Protein AF-0000000079759259 (afdb_homodimer)

Nearest PDB structures (foldseek):
  3jxc-assembly1_L  TM=9.533E-01  e=1.110E-03  Lederbergvirus P22
  1adr-assembly1_A  TM=8.756E-01  e=1.619E-03  Lederbergvirus P22
  6rnz-assembly2_B  TM=9.174E-01  e=3.444E-03  Deinococcus deserti
  6jq1-assembly1_A  TM=7.165E-01  e=1.803E-03  Deinococcus geothermalis DSM 11300
  6rnx-assembly1_A  TM=6.554E-01  e=4.050E-03  Deinococcus deserti VCD115

InterPro domains:
  IPR001387 Cro/C1-type, helix-turn-helix domain [PF01381] (7-58)
  IPR001387 Cro/C1-type, helix-turn-helix domain [PS50943] (7-61)
  IPR001387 Cro/C1-type, helix-turn-helix domain [SM00530] (6-61)
  IPR001387 Cro/C1-type, helix-turn-helix domain [cd00093] (4-61)
  IPR010982 Lambda repressor-like, DNA-binding domain superfamily [G3DSA:1.10.260.40] (1-64)
  IPR010982 Lambda repressor-like, DNA-binding domain superfamily [SSF47413] (1-63)
  IPR050807 Transcriptional regulator/dioxygenase, bacterial-type [PTHR46797] (2-66)

Radius of gyration: 22.76 Å; Cα contacts (8 Å, |Δi|>4): 603; chains: 2; bounding box: 48×56×65 Å

Structure (mmCIF, N/CA/C/O backbone):
data_AF-0000000079759259-model_v1
#
loop_
_entity.id
_entity.type
_entity.pdbx_description
1 polymer 'Uncharacterized protein'
#
loop_
_atom_site.group_PDB
_atom_site.id
_atom_site.type_symbol
_atom_site.label_atom_id
_atom_site.label_alt_id
_atom_site.label_comp_id
_atom_site.label_asym_id
_atom_site.label_entity_id
_atom_site.label_seq_id
_atom_site.pdbx_PDB_ins_code
_atom_site.Cartn_x
_atom_site.Cartn_y
_atom_site.Cartn_z
_atom_site.occupancy
_atom_site.B_iso_or_equiv
_atom_site.auth_seq_id
_atom_site.auth_comp_id
_atom_site.auth_asym_id
_atom_site.auth_atom_id
_atom_site.pdbx_PDB_model_num
ATOM 1 N N . MET A 1 1 ? 0.195 -17.078 7.402 1 87.75 1 MET A N 1
ATOM 2 C CA . MET A 1 1 ? 1.53 -17.641 7.582 1 87.75 1 MET A CA 1
ATOM 3 C C . MET A 1 1 ? 2.52 -16.562 8.016 1 87.75 1 MET A C 1
ATOM 5 O O . MET A 1 1 ? 2.426 -15.414 7.578 1 87.75 1 MET A O 1
ATOM 9 N N . THR A 1 2 ? 3.475 -16.969 8.867 1 90.62 2 THR A N 1
ATOM 10 C CA . THR A 1 2 ? 4.613 -16.125 9.188 1 90.62 2 THR A CA 1
ATOM 11 C C . THR A 1 2 ? 5.645 -16.141 8.07 1 90.62 2 THR A C 1
ATOM 13 O O . THR A 1 2 ? 5.543 -16.953 7.141 1 90.62 2 THR A O 1
ATOM 16 N N . VAL A 1 3 ? 6.637 -15.227 8.203 1 93 3 VAL A N 1
ATOM 17 C CA . VAL A 1 3 ? 7.719 -15.211 7.223 1 93 3 VAL A CA 1
ATOM 18 C C . VAL A 1 3 ? 8.43 -16.562 7.211 1 93 3 VAL A C 1
ATOM 20 O O . VAL A 1 3 ? 8.711 -17.109 6.148 1 93 3 VAL A O 1
ATOM 23 N N . GLY A 1 4 ? 8.688 -17.047 8.398 1 96.25 4 GLY A N 1
ATOM 24 C CA . GLY A 1 4 ? 9.344 -18.344 8.516 1 96.25 4 GLY A CA 1
ATOM 25 C C . GLY A 1 4 ? 8.547 -19.469 7.879 1 96.25 4 GLY A C 1
ATOM 26 O O . GLY A 1 4 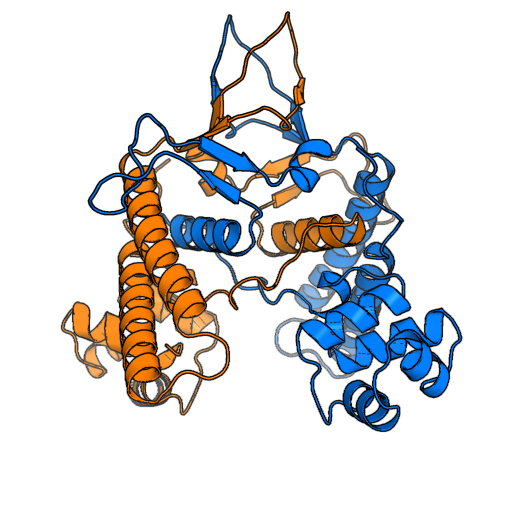? 9.117 -20.328 7.203 1 96.25 4 GLY A O 1
ATOM 27 N N . GLU A 1 5 ? 7.273 -19.5 8.086 1 94.62 5 GLU A N 1
ATOM 28 C CA . GLU A 1 5 ? 6.402 -20.516 7.508 1 94.62 5 GLU A CA 1
ATOM 29 C C . GLU A 1 5 ? 6.387 -20.422 5.984 1 94.62 5 GLU A C 1
ATOM 31 O O . GLU A 1 5 ? 6.348 -21.453 5.301 1 94.62 5 GLU A O 1
ATOM 36 N N . LYS A 1 6 ? 6.391 -19.234 5.469 1 94.94 6 LYS A N 1
ATOM 37 C CA . LYS A 1 6 ? 6.43 -19.047 4.023 1 94.94 6 LYS A CA 1
ATOM 38 C C . LYS A 1 6 ? 7.73 -19.578 3.432 1 94.94 6 LYS A C 1
ATOM 40 O O . LYS A 1 6 ? 7.719 -20.219 2.377 1 94.94 6 LYS A O 1
ATOM 45 N N . ILE A 1 7 ? 8.789 -19.281 4.121 1 96.75 7 ILE A N 1
ATOM 46 C CA . ILE A 1 7 ? 10.086 -19.781 3.682 1 96.75 7 ILE A CA 1
ATOM 47 C C . ILE A 1 7 ? 10.07 -21.312 3.627 1 96.75 7 ILE A C 1
ATOM 49 O O . ILE A 1 7 ? 10.469 -21.906 2.625 1 96.75 7 ILE A O 1
ATOM 53 N N . LYS A 1 8 ? 9.625 -21.859 4.664 1 97.19 8 LYS A N 1
ATOM 54 C CA . LYS A 1 8 ? 9.562 -23.328 4.742 1 97.19 8 LYS A CA 1
ATOM 55 C C . LYS A 1 8 ? 8.695 -23.891 3.623 1 97.19 8 LYS A C 1
ATOM 57 O O . LYS A 1 8 ? 9.086 -24.859 2.955 1 97.19 8 LYS A O 1
ATOM 62 N N . TYR A 1 9 ? 7.562 -23.312 3.418 1 94.88 9 TYR A N 1
ATOM 63 C CA . TYR A 1 9 ? 6.637 -23.766 2.387 1 94.88 9 TYR A CA 1
ATOM 64 C C . TYR A 1 9 ? 7.289 -23.719 1.01 1 94.88 9 TYR A C 1
ATOM 66 O O . TYR A 1 9 ? 7.25 -24.703 0.267 1 94.88 9 TYR A O 1
ATOM 74 N N . CYS A 1 10 ? 7.887 -22.609 0.655 1 95 10 CYS A N 1
ATOM 75 C CA . CYS A 1 10 ? 8.508 -22.438 -0.655 1 95 10 CYS A CA 1
ATOM 76 C C . CYS A 1 10 ? 9.672 -23.406 -0.837 1 95 10 CYS A C 1
ATOM 78 O O . CYS A 1 10 ? 9.844 -23.984 -1.911 1 95 10 CYS A O 1
ATOM 80 N N . ARG A 1 11 ? 10.492 -23.453 0.231 1 96.56 11 ARG A N 1
ATOM 81 C CA . ARG A 1 11 ? 11.625 -24.375 0.17 1 96.56 11 ARG A CA 1
ATOM 82 C C . ARG A 1 11 ? 11.156 -25.797 -0.13 1 96.56 11 ARG A C 1
ATOM 84 O O . ARG A 1 11 ? 11.719 -26.469 -0.995 1 96.56 11 ARG A O 1
ATOM 91 N N . LYS A 1 12 ? 10.164 -26.266 0.551 1 96.62 12 LYS A N 1
ATOM 92 C CA . LYS A 1 12 ? 9.625 -27.609 0.373 1 96.62 12 LYS A CA 1
ATOM 93 C C . LYS A 1 12 ? 9.016 -27.781 -1.017 1 96.62 12 LYS A C 1
ATOM 95 O O . LYS A 1 12 ? 9.102 -28.859 -1.607 1 96.62 12 LYS A O 1
ATOM 100 N N . GLN A 1 13 ? 8.438 -26.797 -1.581 1 92.94 13 GLN A N 1
ATOM 101 C CA . GLN A 1 13 ? 7.809 -26.828 -2.898 1 92.94 13 GLN A CA 1
ATOM 102 C C . GLN A 1 13 ? 8.836 -27.109 -3.99 1 92.94 13 GLN A C 1
ATOM 104 O O . GLN A 1 13 ? 8.531 -27.766 -4.988 1 92.94 13 GLN A O 1
ATOM 109 N N . ILE A 1 14 ? 10.039 -26.594 -3.746 1 94 14 ILE A N 1
ATOM 110 C CA . ILE A 1 14 ? 11.039 -26.812 -4.785 1 94 14 ILE A CA 1
ATOM 111 C C . ILE A 1 14 ? 11.914 -28.016 -4.418 1 94 14 ILE A C 1
ATOM 113 O O . ILE A 1 14 ? 12.898 -28.297 -5.098 1 94 14 ILE A O 1
ATOM 117 N N . GLY A 1 15 ? 11.672 -28.594 -3.271 1 96.19 15 GLY A N 1
ATOM 118 C CA . GLY A 1 15 ? 12.203 -29.906 -2.938 1 96.19 15 GLY A CA 1
ATOM 119 C C . GLY A 1 15 ? 13.625 -29.859 -2.408 1 96.19 15 GLY A C 1
ATOM 120 O O . GLY A 1 15 ? 14.406 -30.781 -2.609 1 96.19 15 GLY A O 1
ATOM 121 N N . ILE A 1 16 ? 13.977 -28.828 -1.802 1 97 16 ILE A N 1
ATOM 122 C CA . ILE A 1 16 ? 15.344 -28.766 -1.308 1 97 16 ILE A CA 1
ATOM 123 C C . ILE A 1 16 ? 15.344 -28.828 0.219 1 97 16 ILE A C 1
ATOM 125 O O . ILE A 1 16 ? 14.312 -28.609 0.855 1 97 16 ILE A O 1
ATOM 129 N N . THR A 1 17 ? 16.516 -29.141 0.778 1 97.94 17 THR A N 1
ATOM 130 C CA . THR A 1 17 ? 16.703 -29.203 2.223 1 97.94 17 THR A CA 1
ATOM 131 C C . THR A 1 17 ? 17.078 -27.828 2.777 1 97.94 17 THR A C 1
ATOM 133 O O . THR A 1 17 ? 17.375 -26.906 2.016 1 97.94 17 THR A O 1
ATOM 136 N N . GLN A 1 18 ? 17.062 -27.719 4.074 1 97.94 18 GLN A N 1
ATOM 137 C CA . GLN A 1 18 ? 17.516 -26.5 4.707 1 97.94 18 GLN A CA 1
ATOM 138 C C . GLN A 1 18 ? 19 -26.25 4.418 1 97.94 18 GLN A C 1
ATOM 140 O O . GLN A 1 18 ? 19.422 -25.109 4.203 1 97.94 18 GLN A O 1
ATOM 145 N N . ASP A 1 19 ? 19.734 -27.312 4.379 1 98.06 19 ASP A N 1
ATOM 146 C CA . ASP A 1 19 ? 21.156 -27.219 4.098 1 98.06 19 ASP A CA 1
ATOM 147 C C . ASP A 1 19 ? 21.406 -26.703 2.682 1 98.06 19 ASP A C 1
ATOM 149 O O . ASP A 1 19 ? 22.297 -25.891 2.463 1 98.06 19 ASP A O 1
ATOM 153 N N . LYS A 1 20 ? 20.641 -27.188 1.818 1 98.31 20 LYS A N 1
ATOM 154 C CA . LYS A 1 20 ? 20.781 -26.734 0.44 1 98.31 20 LYS A CA 1
ATOM 155 C C . LYS A 1 20 ? 20.406 -25.266 0.311 1 98.31 20 LYS A C 1
ATOM 157 O O . LYS A 1 20 ? 21.062 -24.516 -0.427 1 98.31 20 LYS A O 1
ATOM 162 N N . LEU A 1 21 ? 19.375 -24.859 0.98 1 98.19 21 LEU A N 1
ATOM 163 C CA . LEU A 1 21 ? 19 -23.453 0.977 1 98.19 21 LEU A CA 1
ATOM 164 C C . LEU A 1 21 ? 20.125 -22.594 1.546 1 98.19 21 LEU A C 1
ATOM 166 O O . LEU A 1 21 ? 20.406 -21.516 1.022 1 98.19 21 LEU A O 1
ATOM 170 N N . ALA A 1 22 ? 20.672 -23.016 2.615 1 98.25 22 ALA A N 1
ATOM 171 C CA . ALA A 1 22 ? 21.812 -22.328 3.223 1 98.25 22 ALA A CA 1
ATOM 172 C C . ALA A 1 22 ? 22.938 -22.141 2.219 1 98.25 22 ALA A C 1
ATOM 174 O O . ALA A 1 22 ? 23.516 -21.062 2.104 1 98.25 22 ALA A O 1
ATOM 175 N N . GLU A 1 23 ? 23.219 -23.156 1.502 1 98.19 23 GLU A N 1
ATOM 176 C CA . GLU A 1 23 ? 24.266 -23.109 0.486 1 98.19 23 GLU A CA 1
ATOM 177 C C . GLU A 1 23 ? 23.953 -22.094 -0.598 1 98.19 23 GLU A C 1
ATOM 179 O O . GLU A 1 23 ? 24.812 -21.281 -0.962 1 98.19 23 GLU A O 1
ATOM 184 N N . LEU A 1 24 ? 22.75 -22.078 -1.055 1 97.44 24 LEU A N 1
ATOM 185 C CA . LEU A 1 24 ? 22.328 -21.203 -2.15 1 97.44 24 LEU A CA 1
ATOM 186 C C . LEU A 1 24 ? 22.344 -19.75 -1.719 1 97.44 24 LEU A C 1
ATOM 188 O O . LEU A 1 24 ? 22.562 -18.859 -2.541 1 97.44 24 LEU A O 1
ATOM 192 N N . THR A 1 25 ? 22.109 -19.5 -0.473 1 97.81 25 THR A N 1
ATOM 193 C CA . THR A 1 25 ? 21.938 -18.125 0.004 1 97.81 25 THR A CA 1
ATOM 194 C C . THR A 1 25 ? 23.219 -17.609 0.661 1 97.81 25 THR A C 1
ATOM 196 O O . THR A 1 25 ? 23.375 -16.406 0.872 1 97.81 25 THR A O 1
ATOM 199 N N . GLY A 1 26 ? 24.062 -18.469 1.075 1 98 26 GLY A N 1
ATOM 200 C CA . GLY A 1 26 ? 25.234 -18.094 1.846 1 98 26 GLY A CA 1
ATOM 201 C C . GLY A 1 26 ? 24.938 -17.828 3.309 1 98 26 GLY A C 1
ATOM 202 O O . GLY A 1 26 ? 25.766 -17.297 4.031 1 98 26 GLY A O 1
ATOM 203 N N . ILE A 1 27 ? 23.781 -18.188 3.744 1 97.75 27 ILE A N 1
ATOM 204 C CA . ILE A 1 27 ? 23.375 -18 5.129 1 97.75 27 ILE A CA 1
ATOM 205 C C . ILE A 1 27 ? 23.656 -19.266 5.926 1 97.75 27 ILE A C 1
ATOM 207 O O . ILE A 1 27 ? 23.5 -20.375 5.414 1 97.75 27 ILE A O 1
ATOM 211 N N . HIS A 1 28 ? 24.031 -19.094 7.137 1 97.56 28 HIS A N 1
ATOM 212 C CA . HIS A 1 28 ? 24.328 -20.25 7.977 1 97.56 28 HIS A CA 1
ATOM 213 C C . HIS A 1 28 ? 23.094 -21.125 8.172 1 97.56 28 HIS A C 1
ATOM 215 O O . HIS A 1 28 ? 22 -20.625 8.398 1 97.56 28 HIS A O 1
ATOM 221 N N . PRO A 1 29 ? 23.344 -22.484 8.117 1 97.12 29 PRO A N 1
ATOM 222 C CA . PRO A 1 29 ? 22.203 -23.422 8.227 1 97.12 29 PRO A CA 1
ATOM 223 C C . PRO A 1 29 ? 21.422 -23.234 9.531 1 97.12 29 PRO A C 1
ATOM 225 O O . PRO A 1 29 ? 20.203 -23.375 9.539 1 97.12 29 PRO A O 1
ATOM 228 N N . VAL A 1 30 ? 22.047 -22.891 10.539 1 97.94 30 VAL A N 1
ATOM 229 C CA . VAL A 1 30 ? 21.391 -22.703 11.828 1 97.94 30 VAL A CA 1
ATOM 230 C C . VAL A 1 30 ? 20.422 -21.516 11.742 1 97.94 30 VAL A C 1
ATOM 232 O O . VAL A 1 30 ? 19.328 -21.578 12.305 1 97.94 30 VAL A O 1
ATOM 235 N N . SER A 1 31 ? 20.828 -20.469 11.062 1 98 31 SER A N 1
ATOM 236 C CA . SER A 1 31 ? 19.953 -19.312 10.891 1 98 31 SER A CA 1
ATOM 237 C C . SER A 1 31 ? 18.703 -19.672 10.102 1 98 31 SER A C 1
ATOM 239 O O . SER A 1 31 ? 17.594 -19.234 10.445 1 98 31 SER A O 1
ATOM 241 N N . ILE A 1 32 ? 18.906 -20.453 9.109 1 98.12 32 ILE A N 1
ATOM 242 C CA . ILE A 1 32 ? 17.766 -20.891 8.305 1 98.12 32 ILE A CA 1
ATOM 243 C C . ILE A 1 32 ? 16.766 -21.625 9.18 1 98.12 32 ILE A C 1
ATOM 245 O O . ILE A 1 32 ? 15.562 -21.375 9.117 1 98.12 32 ILE A O 1
ATOM 249 N N . ARG A 1 33 ? 17.281 -22.547 9.969 1 97.88 33 ARG A N 1
ATOM 250 C CA . ARG A 1 33 ? 16.422 -23.312 10.883 1 97.88 33 ARG A CA 1
ATOM 251 C C . ARG A 1 33 ? 15.672 -22.375 11.828 1 97.88 33 ARG A C 1
ATOM 253 O O . ARG A 1 33 ? 14.477 -22.547 12.047 1 97.88 33 ARG A O 1
ATOM 260 N N . LYS A 1 34 ? 16.375 -21.375 12.328 1 98.25 34 LYS A N 1
ATOM 261 C CA . LYS A 1 34 ? 15.766 -20.438 13.258 1 98.25 34 LYS A CA 1
ATOM 262 C C . LYS A 1 34 ? 14.695 -19.594 12.57 1 98.25 34 LYS A C 1
ATOM 264 O O . LYS A 1 34 ? 13.68 -19.25 13.188 1 98.25 34 LYS A O 1
ATOM 269 N N . TYR A 1 35 ? 14.914 -19.234 11.336 1 97.5 35 TYR A N 1
ATOM 270 C CA . TYR A 1 35 ? 13.914 -18.484 10.578 1 97.5 35 TYR A CA 1
ATOM 271 C C . TYR A 1 35 ? 12.641 -19.312 10.414 1 97.5 35 TYR A C 1
ATOM 273 O O . TYR A 1 35 ? 11.547 -18.828 10.719 1 97.5 35 TYR A O 1
ATOM 281 N N . GLU A 1 36 ? 12.836 -20.594 10 1 97.75 36 GLU A N 1
ATOM 282 C CA . GLU A 1 36 ? 11.688 -21.438 9.648 1 97.75 36 GLU A CA 1
ATOM 283 C C . GLU A 1 36 ? 10.898 -21.844 10.891 1 97.75 36 GLU A C 1
ATOM 285 O O . GLU A 1 36 ? 9.742 -22.25 10.789 1 97.75 36 GLU A O 1
ATOM 290 N N . THR A 1 37 ? 11.562 -21.734 12.07 1 96.56 37 THR A N 1
ATOM 291 C CA . THR A 1 37 ? 10.891 -22.078 13.32 1 96.56 37 THR A CA 1
ATOM 292 C C . THR A 1 37 ? 10.469 -20.812 14.07 1 96.56 37 THR A C 1
ATOM 294 O O . THR A 1 37 ? 10.078 -20.875 15.234 1 96.56 37 THR A O 1
ATOM 297 N N . ASN A 1 38 ? 10.648 -19.688 13.469 1 95.31 38 ASN A N 1
ATOM 298 C CA . ASN A 1 38 ? 10.219 -18.375 13.961 1 95.31 38 ASN A CA 1
ATOM 299 C C . ASN A 1 38 ? 10.977 -17.984 15.227 1 95.31 38 ASN A C 1
ATOM 301 O O . ASN A 1 38 ? 10.477 -17.203 16.031 1 95.31 38 ASN A O 1
ATOM 305 N N . LYS A 1 39 ? 12.055 -18.516 15.453 1 96.31 39 LYS A N 1
ATOM 306 C CA . LYS A 1 39 ? 12.898 -18.125 16.578 1 96.31 39 LYS A CA 1
ATOM 307 C C . LYS A 1 39 ? 13.664 -16.844 16.281 1 96.31 39 LYS A C 1
ATOM 309 O O . LYS A 1 39 ? 14.102 -16.141 17.188 1 96.31 39 LYS A O 1
ATOM 314 N N . MET A 1 40 ? 13.875 -16.609 14.984 1 95.75 40 MET A N 1
ATOM 315 C CA . MET A 1 40 ? 14.508 -15.406 14.469 1 95.75 40 MET A CA 1
ATOM 316 C C . MET A 1 40 ? 13.805 -14.922 13.203 1 95.75 40 MET A C 1
ATOM 318 O O . MET A 1 40 ? 13.242 -15.727 12.461 1 95.75 40 MET A O 1
ATOM 322 N N . GLN A 1 41 ? 13.883 -13.672 13.008 1 94.25 41 GLN A N 1
ATOM 323 C CA . GLN A 1 41 ? 13.367 -13.102 11.766 1 94.25 41 GLN A CA 1
ATOM 324 C C . GLN A 1 41 ? 14.5 -12.641 10.852 1 94.25 41 GLN A C 1
ATOM 326 O O . GLN A 1 41 ? 15.445 -11.992 11.312 1 94.25 41 GLN A O 1
ATOM 331 N N . PRO A 1 42 ? 14.367 -12.977 9.617 1 94.69 42 PRO A N 1
ATOM 332 C CA . PRO A 1 42 ? 15.422 -12.484 8.719 1 94.69 42 PRO A CA 1
ATOM 333 C C . PRO A 1 42 ? 15.336 -10.977 8.484 1 94.69 42 PRO A C 1
ATOM 335 O O . PRO A 1 42 ? 14.242 -10.422 8.414 1 94.69 42 PRO A O 1
ATOM 338 N N . GLN A 1 43 ? 16.516 -10.367 8.375 1 92.12 43 GLN A N 1
ATOM 339 C CA . GLN A 1 43 ? 16.578 -8.969 7.965 1 92.12 43 GLN A CA 1
ATOM 340 C C . GLN A 1 43 ? 16.406 -8.828 6.453 1 92.12 43 GLN A C 1
ATOM 342 O O . GLN A 1 43 ? 16.531 -9.812 5.715 1 92.12 43 GLN A O 1
ATOM 347 N N . PRO A 1 44 ? 16.219 -7.629 6 1 89 44 PRO A N 1
ATOM 348 C CA . PRO A 1 44 ? 15.883 -7.434 4.586 1 89 44 PRO A CA 1
ATOM 349 C C . PRO A 1 44 ? 16.953 -7.996 3.648 1 89 44 PRO A C 1
ATOM 351 O O . PRO A 1 44 ? 16.609 -8.68 2.676 1 89 44 PRO A O 1
ATOM 354 N N . PRO A 1 45 ? 18.203 -7.832 3.922 1 91.81 45 PRO A N 1
ATOM 355 C CA . PRO A 1 45 ? 19.188 -8.414 3.006 1 91.81 45 PRO A CA 1
ATOM 356 C C . PRO A 1 45 ? 19.125 -9.938 2.967 1 91.81 45 PRO A C 1
ATOM 358 O O . PRO A 1 45 ? 19.281 -10.539 1.899 1 91.81 45 PRO A O 1
ATOM 361 N N . GLN A 1 46 ? 18.922 -10.57 4.09 1 96.12 46 GLN A N 1
ATOM 362 C CA . GLN A 1 46 ? 18.797 -12.023 4.141 1 96.12 46 GLN A CA 1
ATOM 363 C C . GLN A 1 46 ? 17.531 -12.5 3.428 1 96.12 46 GLN A C 1
ATOM 365 O O . GLN A 1 46 ? 17.562 -13.508 2.721 1 96.12 46 GLN A O 1
ATOM 370 N N . LEU A 1 47 ? 16.547 -11.781 3.607 1 94.81 47 LEU A N 1
ATOM 371 C CA . LEU A 1 47 ? 15.273 -12.148 2.984 1 94.81 47 LEU A CA 1
ATOM 372 C C . LEU A 1 47 ? 15.375 -12.07 1.465 1 94.81 47 LEU A C 1
ATOM 374 O O . LEU A 1 47 ? 14.789 -12.891 0.757 1 94.81 47 LEU A O 1
ATOM 378 N N . GLU A 1 48 ? 16.078 -11.086 1.023 1 92.75 48 GLU A N 1
ATOM 379 C CA . GLU A 1 48 ? 16.312 -10.945 -0.411 1 92.75 48 GLU A CA 1
ATOM 380 C C . GLU A 1 48 ? 17.016 -12.164 -0.983 1 92.75 48 GLU A C 1
ATOM 382 O O . GLU A 1 48 ? 16.625 -12.68 -2.033 1 92.75 48 GLU A O 1
ATOM 387 N N . LYS A 1 49 ? 18 -12.578 -0.317 1 96.06 49 LYS A N 1
ATOM 388 C CA . LYS A 1 49 ? 18.75 -13.758 -0.746 1 96.06 49 LYS A CA 1
ATOM 389 C C . LYS A 1 49 ? 17.859 -15 -0.755 1 96.06 49 LYS A C 1
ATOM 391 O O . LYS A 1 49 ? 17.906 -15.805 -1.685 1 96.06 49 LYS A O 1
ATOM 396 N N . ILE A 1 50 ? 17.078 -15.078 0.214 1 96.94 50 ILE A N 1
ATOM 397 C CA . ILE A 1 50 ? 16.188 -16.234 0.346 1 96.94 50 ILE A CA 1
ATOM 398 C C . ILE A 1 50 ? 15.148 -16.219 -0.768 1 96.94 50 ILE A C 1
ATOM 400 O O . ILE A 1 50 ? 14.891 -17.234 -1.407 1 96.94 50 ILE A O 1
ATOM 404 N N . ALA A 1 51 ? 14.586 -15.102 -0.998 1 94.94 51 ALA A N 1
ATOM 405 C CA . ALA A 1 51 ? 13.586 -14.969 -2.055 1 94.94 51 ALA A CA 1
ATOM 406 C C . ALA A 1 51 ? 14.172 -15.375 -3.408 1 94.94 51 ALA A C 1
ATOM 408 O O . ALA A 1 51 ? 13.531 -16.109 -4.168 1 94.94 51 ALA A O 1
ATOM 409 N N . ALA A 1 52 ? 15.344 -14.938 -3.678 1 93.38 52 ALA A N 1
ATOM 410 C CA . ALA A 1 52 ? 16.016 -15.25 -4.934 1 93.38 52 ALA A CA 1
ATOM 411 C C . ALA A 1 52 ? 16.266 -16.75 -5.062 1 93.38 52 ALA A C 1
ATOM 413 O O . ALA A 1 52 ? 15.984 -17.344 -6.105 1 93.38 52 ALA A O 1
ATOM 414 N N . ALA A 1 53 ? 16.734 -17.297 -4.031 1 95.81 53 ALA A N 1
ATOM 415 C CA . ALA A 1 53 ? 17.047 -18.734 -4.039 1 95.81 53 ALA A CA 1
ATOM 416 C C . ALA A 1 53 ? 15.789 -19.562 -4.238 1 95.81 53 ALA A C 1
ATOM 418 O O . ALA A 1 53 ? 15.844 -20.625 -4.863 1 95.81 53 ALA A O 1
ATOM 419 N N . LEU A 1 54 ? 14.695 -19.094 -3.742 1 95.62 54 LEU A N 1
ATOM 420 C CA . LEU A 1 54 ? 13.453 -19.859 -3.773 1 95.62 54 LEU A CA 1
ATOM 421 C C . LEU A 1 54 ? 12.641 -19.531 -5.02 1 95.62 54 LEU A C 1
ATOM 423 O O . LEU A 1 54 ? 11.617 -20.156 -5.285 1 95.62 54 LEU A O 1
ATOM 427 N N . GLY A 1 55 ? 13.023 -18.531 -5.754 1 92.44 55 GLY A N 1
ATOM 428 C CA . GLY A 1 55 ? 12.344 -18.156 -6.984 1 92.44 55 GLY A CA 1
ATOM 429 C C . GLY A 1 55 ? 11.023 -17.453 -6.742 1 92.44 55 GLY A C 1
ATOM 430 O O . GLY A 1 55 ? 10.07 -17.625 -7.504 1 92.44 55 GLY A O 1
ATOM 431 N N . VAL A 1 56 ? 10.922 -16.75 -5.672 1 92.88 56 VAL A N 1
ATOM 432 C CA . VAL A 1 56 ? 9.727 -15.969 -5.359 1 92.88 56 VAL A CA 1
ATOM 433 C C . VAL A 1 56 ? 10.102 -14.5 -5.191 1 92.88 56 VAL A C 1
ATOM 435 O O . VAL A 1 56 ? 11.281 -14.164 -5.055 1 92.88 56 VAL A O 1
ATOM 438 N N . SER A 1 57 ? 9.094 -13.68 -5.254 1 91.06 57 SER A N 1
ATOM 439 C CA . SER A 1 57 ? 9.352 -12.25 -5.078 1 91.06 57 SER A CA 1
ATOM 440 C C . SER A 1 57 ? 9.641 -11.914 -3.619 1 91.06 57 SER A C 1
ATOM 442 O O . SER A 1 57 ? 9.242 -12.656 -2.717 1 91.06 57 SER A O 1
ATOM 444 N N . TYR A 1 58 ? 10.297 -10.844 -3.398 1 90.56 58 TYR A N 1
ATOM 445 C CA . TYR A 1 58 ? 10.555 -10.336 -2.053 1 90.56 58 TYR A CA 1
ATOM 446 C C . TYR A 1 58 ? 9.25 -10.117 -1.299 1 90.56 58 TYR A C 1
ATOM 448 O O . TYR A 1 58 ? 9.117 -10.508 -0.136 1 90.56 58 TYR A O 1
ATOM 456 N N . ASN A 1 59 ? 8.297 -9.578 -1.969 1 88.31 59 ASN A N 1
ATOM 457 C CA . ASN A 1 59 ? 7.02 -9.227 -1.357 1 88.31 59 ASN A CA 1
ATOM 458 C C . ASN A 1 59 ? 6.25 -10.469 -0.917 1 88.31 59 ASN A C 1
ATOM 460 O O . ASN A 1 59 ? 5.527 -10.438 0.08 1 88.31 59 ASN A O 1
ATOM 464 N N . ALA A 1 60 ? 6.484 -11.516 -1.649 1 89.75 60 ALA A N 1
ATOM 465 C CA . ALA A 1 60 ? 5.797 -12.766 -1.328 1 89.75 60 ALA A CA 1
ATOM 466 C C . ALA A 1 60 ? 6.148 -13.234 0.081 1 89.75 60 ALA A C 1
ATOM 468 O O . ALA A 1 60 ? 5.281 -13.719 0.813 1 89.75 60 ALA A O 1
ATOM 469 N N . LEU A 1 61 ? 7.391 -13.055 0.426 1 91.44 61 LEU A N 1
ATOM 470 C CA . LEU A 1 61 ? 7.855 -13.516 1.729 1 91.44 61 LEU A CA 1
ATOM 471 C C . LEU A 1 61 ? 7.637 -12.453 2.795 1 91.44 61 LEU A C 1
ATOM 473 O O . LEU A 1 61 ? 7.215 -12.758 3.912 1 91.44 61 LEU A O 1
ATOM 477 N N . ASN A 1 62 ? 7.953 -11.242 2.418 1 86.25 62 ASN A N 1
ATOM 478 C CA . ASN A 1 62 ? 7.898 -10.141 3.371 1 86.25 62 ASN A CA 1
ATOM 479 C C . ASN A 1 62 ? 6.465 -9.836 3.799 1 86.25 62 ASN A C 1
ATOM 481 O O . ASN A 1 62 ? 6.227 -9.422 4.934 1 86.25 62 ASN A O 1
ATOM 485 N N . GLY A 1 63 ? 5.594 -10.102 2.984 1 75.06 63 GLY A N 1
ATOM 486 C CA . GLY A 1 63 ? 4.207 -9.781 3.283 1 75.06 63 GLY A CA 1
ATOM 487 C C . GLY A 1 63 ? 3.918 -8.289 3.283 1 75.06 63 GLY A C 1
ATOM 488 O O . GLY A 1 63 ? 4.824 -7.48 3.09 1 75.06 63 GLY A O 1
ATOM 489 N N . SER A 1 64 ? 2.652 -7.816 3.023 1 62.56 64 SER A N 1
ATOM 490 C CA . SER A 1 64 ? 2.295 -6.406 3.135 1 62.56 64 SER A CA 1
ATOM 491 C C . SER A 1 64 ? 1.084 -6.211 4.043 1 62.56 64 SER A C 1
ATOM 493 O O . SER A 1 64 ? 0.114 -6.969 3.959 1 62.56 64 SER A O 1
ATOM 495 N N . ASP A 1 65 ? 1.377 -5.801 5.305 1 56.28 65 ASP A N 1
ATOM 496 C CA . ASP A 1 65 ? 0.314 -5.504 6.262 1 56.28 65 ASP A CA 1
ATOM 497 C C . ASP A 1 65 ? -0.502 -4.293 5.812 1 56.28 65 ASP A C 1
ATOM 499 O O . ASP A 1 65 ? -1.104 -3.605 6.641 1 56.28 65 ASP A O 1
ATOM 503 N N . THR A 1 66 ? -0.516 -3.852 4.551 1 57.44 66 THR A N 1
ATOM 504 C CA . THR A 1 66 ? -1.225 -2.617 4.234 1 57.44 66 THR A CA 1
ATOM 505 C C . THR A 1 66 ? -2.734 -2.816 4.352 1 57.44 66 THR A C 1
ATOM 507 O O . THR A 1 66 ? -3.512 -2.004 3.848 1 57.44 66 THR A O 1
ATOM 510 N N . ALA A 1 67 ? -3.141 -3.912 5.004 1 58.47 67 ALA A N 1
ATOM 511 C CA . ALA A 1 67 ? -4.535 -4.355 5 1 58.47 67 ALA A CA 1
ATOM 512 C C . ALA A 1 67 ? -5.418 -3.395 5.793 1 58.47 67 ALA A C 1
ATOM 514 O O . ALA A 1 67 ? -6.633 -3.352 5.594 1 58.47 67 ALA A O 1
ATOM 515 N N . GLY A 1 68 ? -4.852 -2.443 6.367 1 72.69 68 GLY A N 1
ATOM 516 C CA . GLY A 1 68 ? -5.754 -1.651 7.191 1 72.69 68 GLY A CA 1
ATOM 517 C C . GLY A 1 68 ? -5.879 -0.214 6.723 1 72.69 68 GLY A C 1
ATOM 518 O O . GLY A 1 68 ? -6.207 0.675 7.512 1 72.69 68 GLY A O 1
ATOM 519 N N . LEU A 1 69 ? -5.758 0.11 5.449 1 82.44 69 LEU A N 1
ATOM 520 C CA . LEU A 1 69 ? -5.848 1.468 4.922 1 82.44 69 LEU A CA 1
ATOM 521 C C . LEU A 1 69 ? -7.289 1.82 4.574 1 82.44 69 LEU A C 1
ATOM 523 O O . LEU A 1 69 ? -8.062 0.953 4.156 1 82.44 69 LEU A O 1
ATOM 527 N N . ARG A 1 70 ? -7.617 3.094 4.797 1 84 70 ARG A N 1
ATOM 528 C CA . ARG A 1 70 ? -8.938 3.623 4.461 1 84 70 ARG A CA 1
ATOM 529 C C . ARG A 1 70 ? -8.82 4.824 3.529 1 84 70 ARG A C 1
ATOM 531 O O . ARG A 1 70 ? -7.797 5.508 3.51 1 84 70 ARG A O 1
ATOM 538 N N . LEU A 1 71 ? -9.836 5.012 2.744 1 88.56 71 LEU A N 1
ATOM 539 C CA . LEU A 1 71 ? -9.867 6.137 1.813 1 88.56 71 LEU A CA 1
ATOM 540 C C . LEU A 1 71 ? -11.234 6.809 1.819 1 88.56 71 LEU A C 1
ATOM 542 O O . LEU A 1 71 ? -12.039 6.598 0.908 1 88.56 71 LEU A O 1
ATOM 546 N N . GLU A 1 72 ? -11.453 7.688 2.768 1 86.12 72 GLU A N 1
ATOM 547 C CA . GLU A 1 72 ? -12.75 8.336 2.918 1 86.12 72 GLU A CA 1
ATOM 548 C C . GLU A 1 72 ? -12.594 9.844 3.094 1 86.12 72 GLU A C 1
ATOM 550 O O . GLU A 1 72 ? -13.547 10.594 2.889 1 86.12 72 GLU A O 1
ATOM 555 N N . THR A 1 73 ? -11.477 10.305 3.469 1 87.06 73 THR A N 1
ATOM 556 C CA . THR A 1 73 ? -11.203 11.711 3.736 1 87.06 73 THR A CA 1
ATOM 557 C C . THR A 1 73 ? -9.961 12.172 2.984 1 87.06 73 THR A C 1
ATOM 559 O O . THR A 1 73 ? -9.227 11.352 2.422 1 87.06 73 THR A O 1
ATOM 562 N N . VAL A 1 74 ? -9.719 13.477 3.01 1 88.44 74 VAL A N 1
ATOM 563 C CA . VAL A 1 74 ? -8.5 14.023 2.418 1 88.44 74 VAL A CA 1
ATOM 564 C C . VAL A 1 74 ? -7.285 13.531 3.205 1 88.44 74 VAL A C 1
ATOM 566 O O . VAL A 1 74 ? -6.23 13.273 2.627 1 88.44 74 VAL A O 1
ATOM 569 N N . GLY A 1 75 ? -7.527 13.422 4.48 1 90.69 75 GLY A N 1
ATOM 570 C CA . GLY A 1 75 ? -6.457 12.867 5.293 1 90.69 75 GLY A CA 1
ATOM 571 C C . GLY A 1 75 ? -6.086 11.445 4.906 1 90.69 75 GLY A C 1
ATOM 572 O O . GLY A 1 75 ? -4.906 11.094 4.871 1 90.69 75 GLY A O 1
ATOM 573 N N . ASP A 1 76 ? -7.098 10.672 4.633 1 90.12 76 ASP A N 1
ATOM 574 C CA . ASP A 1 76 ? -6.852 9.312 4.16 1 90.12 76 ASP A CA 1
ATOM 575 C C . ASP A 1 76 ? -6.098 9.32 2.832 1 90.12 76 ASP A C 1
ATOM 577 O O . ASP A 1 76 ? -5.172 8.531 2.635 1 90.12 76 ASP A O 1
ATOM 581 N N . LEU A 1 77 ? -6.523 10.195 1.986 1 91.69 77 LEU A N 1
ATOM 582 C CA . LEU A 1 77 ? -5.863 10.336 0.693 1 91.69 77 LEU A CA 1
ATOM 583 C C . LEU A 1 77 ? -4.379 10.641 0.871 1 91.69 77 LEU A C 1
ATOM 585 O O . LEU A 1 77 ? -3.527 10 0.253 1 91.69 77 LEU A O 1
ATOM 589 N N . MET A 1 78 ? -4.074 11.586 1.688 1 91.81 78 MET A N 1
ATOM 590 C CA . MET A 1 78 ? -2.686 11.953 1.947 1 91.81 78 MET A CA 1
ATOM 591 C C . MET A 1 78 ? -1.893 10.758 2.465 1 91.81 78 MET A C 1
ATOM 593 O O . MET A 1 78 ? -0.782 10.492 1.998 1 91.81 78 MET A O 1
ATOM 597 N N . GLY A 1 79 ? -2.504 10.062 3.391 1 90.56 79 GLY A N 1
ATOM 598 C CA . GLY A 1 79 ? -1.858 8.867 3.902 1 90.56 79 GLY A CA 1
ATOM 599 C C . GLY A 1 79 ? -1.546 7.848 2.822 1 90.56 79 GLY A C 1
ATOM 600 O O . GLY A 1 79 ? -0.452 7.281 2.793 1 90.56 79 GLY A O 1
ATOM 601 N N . ILE A 1 80 ? -2.438 7.684 2.01 1 90.5 80 ILE A N 1
ATOM 602 C CA . ILE A 1 80 ? -2.277 6.715 0.93 1 90.5 80 ILE A CA 1
ATOM 603 C C . ILE A 1 80 ? -1.181 7.184 -0.025 1 90.5 80 ILE A C 1
ATOM 605 O O . ILE A 1 80 ? -0.309 6.402 -0.412 1 90.5 80 ILE A O 1
ATOM 609 N N . LEU A 1 81 ? -1.201 8.438 -0.425 1 91.94 81 LEU A N 1
ATOM 610 C CA . LEU A 1 81 ? -0.173 8.977 -1.311 1 91.94 81 LEU A CA 1
ATOM 611 C C . LEU A 1 81 ? 1.212 8.82 -0.692 1 91.94 81 LEU A C 1
ATOM 613 O O . LEU A 1 81 ? 2.168 8.461 -1.384 1 91.94 81 LEU A O 1
ATOM 617 N N . MET A 1 82 ? 1.321 9.07 0.559 1 90.56 82 MET A N 1
ATOM 618 C CA . MET A 1 82 ? 2.59 8.922 1.266 1 90.56 82 MET A CA 1
ATOM 619 C C . MET A 1 82 ? 3.078 7.48 1.207 1 90.56 82 MET A C 1
ATOM 621 O O . MET A 1 82 ? 4.258 7.227 0.948 1 90.56 82 MET A O 1
ATOM 625 N N . VAL A 1 83 ? 2.137 6.594 1.395 1 88.19 83 VAL A N 1
ATOM 626 C CA . VAL A 1 83 ? 2.482 5.176 1.367 1 88.19 83 VAL A CA 1
ATOM 627 C C . VAL A 1 83 ? 2.963 4.785 -0.03 1 88.19 83 VAL A C 1
ATOM 629 O O . VAL A 1 83 ? 3.965 4.082 -0.175 1 88.19 83 VAL A O 1
ATOM 632 N N . LEU A 1 84 ? 2.266 5.172 -1 1 90.5 84 LEU A N 1
ATOM 633 C CA . LEU A 1 84 ? 2.627 4.848 -2.375 1 90.5 84 LEU A CA 1
ATOM 634 C C . LEU A 1 84 ? 3.988 5.434 -2.732 1 90.5 84 LEU A C 1
ATOM 636 O O . LEU A 1 84 ? 4.773 4.805 -3.447 1 90.5 84 LEU A O 1
ATOM 640 N N . CYS A 1 85 ? 4.301 6.59 -2.227 1 91.75 85 CYS A N 1
ATOM 641 C CA . CYS A 1 85 ? 5.598 7.207 -2.473 1 91.75 85 CYS A CA 1
ATOM 642 C C . CYS A 1 85 ? 6.699 6.48 -1.709 1 91.75 85 CYS A C 1
ATOM 644 O O . CYS A 1 85 ? 7.762 6.203 -2.266 1 91.75 85 CYS A O 1
ATOM 646 N N . ASN A 1 86 ? 6.387 6.141 -0.507 1 87.44 86 ASN A N 1
ATOM 647 C CA . ASN A 1 86 ? 7.379 5.461 0.322 1 87.44 86 ASN A CA 1
ATOM 648 C C . ASN A 1 86 ? 7.738 4.09 -0.245 1 87.44 86 ASN A C 1
ATOM 650 O O . ASN A 1 86 ? 8.867 3.625 -0.082 1 87.44 86 ASN A O 1
ATOM 654 N N . SER A 1 87 ? 6.789 3.527 -0.943 1 86 87 SER A N 1
ATOM 655 C CA . SER A 1 87 ? 7.016 2.211 -1.532 1 86 87 SER A CA 1
ATOM 656 C C . SER A 1 87 ? 7.559 2.328 -2.953 1 86 87 SER A C 1
ATOM 658 O O . SER A 1 87 ? 7.691 1.324 -3.656 1 86 87 SER A O 1
ATOM 660 N N . SER A 1 88 ? 7.762 3.51 -3.496 1 89.25 88 SER A N 1
ATOM 661 C CA . SER A 1 88 ? 8.266 3.822 -4.828 1 89.25 88 SER A CA 1
ATOM 662 C C . SER A 1 88 ? 7.285 3.385 -5.91 1 89.25 88 SER A C 1
ATOM 664 O O . SER A 1 88 ? 7.676 3.162 -7.059 1 89.25 88 SER A O 1
ATOM 666 N N . ILE A 1 89 ? 6.129 3.158 -5.488 1 90.19 89 ILE A N 1
ATOM 667 C CA . ILE A 1 89 ? 5.09 2.914 -6.48 1 90.19 89 ILE A CA 1
ATOM 668 C C . ILE A 1 89 ? 4.793 4.203 -7.246 1 90.19 89 ILE A C 1
ATOM 670 O O . ILE A 1 89 ? 4.633 4.18 -8.469 1 90.19 89 ILE A O 1
ATOM 674 N N . LEU A 1 90 ? 4.668 5.27 -6.473 1 93.12 90 LEU A N 1
ATOM 675 C CA . LEU A 1 90 ? 4.629 6.625 -7.016 1 93.12 90 LEU A CA 1
ATOM 676 C C . LEU A 1 90 ? 5.98 7.312 -6.855 1 93.12 90 LEU A C 1
ATOM 678 O O . LEU A 1 90 ? 6.586 7.258 -5.785 1 93.12 90 LEU A O 1
ATOM 682 N N . GLN A 1 91 ? 6.422 7.879 -7.941 1 95.12 91 GLN A N 1
ATOM 683 C CA . GLN A 1 91 ? 7.715 8.547 -7.918 1 95.12 91 GLN A CA 1
ATOM 684 C C . GLN A 1 91 ? 7.566 10.039 -8.195 1 95.12 91 GLN A C 1
ATOM 686 O O . GLN A 1 91 ? 6.973 10.438 -9.203 1 95.12 91 GLN A O 1
ATOM 691 N N . ILE A 1 92 ? 8.055 10.828 -7.312 1 96.38 92 ILE A N 1
ATOM 692 C CA . ILE A 1 92 ? 8.062 12.281 -7.461 1 96.38 92 ILE A CA 1
ATOM 693 C C . ILE A 1 92 ? 9.477 12.766 -7.75 1 96.38 92 ILE A C 1
ATOM 695 O O . ILE A 1 92 ? 10.422 12.375 -7.059 1 96.38 92 ILE A O 1
ATOM 699 N N . SER A 1 93 ? 9.617 13.547 -8.781 1 96.19 93 SER A N 1
ATOM 700 C CA . SER A 1 93 ? 10.914 14.125 -9.133 1 96.19 93 SER A CA 1
ATOM 701 C C . SER A 1 93 ? 10.773 15.586 -9.539 1 96.19 93 SER A C 1
ATOM 703 O O . SER A 1 93 ? 9.664 16.062 -9.781 1 96.19 93 SER A O 1
ATOM 705 N N . GLY A 1 94 ? 11.883 16.281 -9.531 1 96.62 94 GLY A N 1
ATOM 706 C CA . GLY A 1 94 ? 11.938 17.688 -9.891 1 96.62 94 GLY A CA 1
ATOM 707 C C . GLY A 1 94 ? 13.211 18.375 -9.438 1 96.62 94 GLY A C 1
ATOM 708 O O . GLY A 1 94 ? 14.102 17.734 -8.883 1 96.62 94 GLY A O 1
ATOM 709 N N . GLU A 1 95 ? 13.305 19.625 -9.805 1 97.12 95 GLU A N 1
ATOM 710 C CA . GLU A 1 95 ? 14.438 20.438 -9.367 1 97.12 95 GLU A CA 1
ATOM 711 C C . GLU A 1 95 ? 14.203 21 -7.969 1 97.12 95 GLU A C 1
ATOM 713 O O . GLU A 1 95 ? 13.125 21.516 -7.676 1 97.12 95 GLU A O 1
ATOM 718 N N . ARG A 1 96 ? 15.25 20.844 -7.176 1 95.62 96 ARG A N 1
ATOM 719 C CA . ARG A 1 96 ? 15.117 21.312 -5.805 1 95.62 96 ARG A CA 1
ATOM 720 C C . ARG A 1 96 ? 15.641 22.75 -5.664 1 95.62 96 ARG A C 1
ATOM 722 O O . ARG A 1 96 ? 16.672 23.094 -6.238 1 95.62 96 ARG A O 1
ATOM 729 N N . GLY A 1 97 ? 14.898 23.562 -4.91 1 94.88 97 GLY A N 1
ATOM 730 C CA . GLY A 1 97 ? 15.344 24.906 -4.602 1 94.88 97 GLY A CA 1
ATOM 731 C C . GLY A 1 97 ? 16.312 24.969 -3.438 1 94.88 97 GLY A C 1
ATOM 732 O O . GLY A 1 97 ? 16.719 23.922 -2.914 1 94.88 97 GLY A O 1
ATOM 733 N N . GLU A 1 98 ? 16.734 26.172 -3.016 1 93.38 98 GLU A N 1
ATOM 734 C CA . GLU A 1 98 ? 17.656 26.391 -1.901 1 93.38 98 GLU A CA 1
ATOM 735 C C . GLU A 1 98 ? 17.062 25.875 -0.591 1 93.38 98 GLU A C 1
ATOM 737 O O . GLU A 1 98 ? 17.781 25.391 0.28 1 93.38 98 GLU A O 1
ATOM 742 N N . ASP A 1 99 ? 15.781 25.906 -0.485 1 92.88 99 ASP A N 1
ATOM 743 C CA . ASP A 1 99 ? 15.109 25.453 0.727 1 92.88 99 ASP A CA 1
ATOM 744 C C . ASP A 1 99 ? 14.867 23.953 0.692 1 92.88 99 ASP A C 1
ATOM 746 O O . ASP A 1 99 ? 14.219 23.406 1.586 1 92.88 99 ASP A O 1
ATOM 750 N N . LYS A 1 100 ? 15.203 23.25 -0.377 1 93 100 LYS A N 1
ATOM 751 C CA . LYS A 1 100 ? 15.117 21.812 -0.571 1 93 100 LYS A CA 1
ATOM 752 C C . LYS A 1 100 ? 13.711 21.391 -0.981 1 93 100 LYS A C 1
ATOM 754 O O . LYS A 1 100 ? 13.414 20.188 -1.082 1 93 100 LYS A O 1
ATOM 759 N N . LEU A 1 101 ? 12.898 22.406 -1.177 1 95.12 101 LEU A N 1
ATOM 760 C CA . LEU A 1 101 ? 11.578 22.156 -1.744 1 95.12 101 LEU A CA 1
ATOM 761 C C . LEU A 1 101 ? 11.656 22.016 -3.262 1 95.12 101 LEU A C 1
ATOM 763 O O . LEU A 1 101 ? 12.391 22.766 -3.918 1 95.12 101 LEU A O 1
ATOM 767 N N . LEU A 1 102 ? 10.875 21.047 -3.789 1 95.94 102 LEU A N 1
ATOM 768 C CA . LEU A 1 102 ? 10.82 20.922 -5.242 1 95.94 102 LEU A CA 1
ATOM 769 C C . LEU A 1 102 ? 10.102 22.125 -5.863 1 95.94 102 LEU A C 1
ATOM 771 O O . LEU A 1 102 ? 9.07 22.562 -5.348 1 95.94 102 LEU A O 1
ATOM 775 N N . LYS A 1 103 ? 10.664 22.641 -6.914 1 95.5 103 LYS A N 1
ATOM 776 C CA . LYS A 1 103 ? 10.008 23.719 -7.648 1 95.5 103 LYS A CA 1
ATOM 777 C C . LYS A 1 103 ? 8.766 23.219 -8.367 1 95.5 103 LYS A C 1
ATOM 779 O O . LYS A 1 103 ? 8.836 22.281 -9.164 1 95.5 103 LYS A O 1
ATOM 784 N N . ASP A 1 104 ? 7.656 23.859 -8.18 1 92.56 104 ASP A N 1
ATOM 785 C CA . ASP A 1 104 ? 6.336 23.422 -8.609 1 92.56 104 ASP A CA 1
ATOM 786 C C . ASP A 1 104 ? 6.324 23.094 -10.102 1 92.56 104 ASP A C 1
ATOM 788 O O . ASP A 1 104 ? 5.84 22.031 -10.508 1 92.56 104 ASP A O 1
ATOM 792 N N . ASN A 1 105 ? 6.906 24.016 -10.859 1 92.25 105 ASN A N 1
ATOM 793 C CA . ASN A 1 105 ? 6.797 23.922 -12.312 1 92.25 105 ASN A CA 1
ATOM 794 C C . ASN A 1 105 ? 7.711 22.828 -12.875 1 92.25 105 ASN A C 1
ATOM 796 O O . ASN A 1 105 ? 7.676 22.547 -14.07 1 92.25 105 ASN A O 1
ATOM 800 N N . THR A 1 106 ? 8.469 22.203 -12.039 1 96 106 THR A N 1
ATOM 801 C CA . THR A 1 106 ? 9.414 21.188 -12.5 1 96 106 THR A CA 1
ATOM 802 C C . THR A 1 106 ? 8.992 19.797 -12.016 1 96 106 THR A C 1
ATOM 804 O O . THR A 1 106 ? 9.609 18.797 -12.391 1 96 106 THR A O 1
ATOM 807 N N . VAL A 1 107 ? 7.934 19.688 -11.234 1 96.06 107 VAL A N 1
ATOM 808 C CA . VAL A 1 107 ? 7.574 18.453 -10.562 1 96.06 107 VAL A CA 1
ATOM 809 C C . VAL A 1 107 ? 6.934 17.484 -11.555 1 96.06 107 VAL A C 1
ATOM 811 O O . VAL A 1 107 ? 6.062 17.875 -12.336 1 96.06 107 VAL A O 1
ATOM 814 N N . SER A 1 108 ? 7.398 16.25 -11.578 1 95.88 108 SER A N 1
ATOM 815 C CA . SER A 1 108 ? 6.809 15.141 -12.32 1 95.88 108 SER A CA 1
ATOM 816 C C . SER A 1 108 ? 6.457 13.984 -11.398 1 95.88 108 SER A C 1
ATOM 818 O O . SER A 1 108 ? 7.262 13.594 -10.547 1 95.88 108 SER A O 1
ATOM 820 N N . ILE A 1 109 ? 5.258 13.57 -11.5 1 95.94 109 ILE A N 1
ATOM 821 C CA . ILE A 1 109 ? 4.809 12.391 -10.766 1 95.94 109 ILE A CA 1
ATOM 822 C C . ILE A 1 109 ? 4.531 11.25 -11.742 1 95.94 109 ILE A C 1
ATOM 824 O O . ILE A 1 109 ? 3.736 11.398 -12.672 1 95.94 109 ILE A O 1
ATOM 828 N N . ARG A 1 110 ? 5.195 10.117 -11.508 1 94.75 110 ARG A N 1
ATOM 829 C CA . ARG A 1 110 ? 5.059 8.969 -12.398 1 94.75 110 ARG A CA 1
ATOM 830 C C . ARG A 1 110 ? 4.836 7.688 -11.602 1 94.75 110 ARG A C 1
ATOM 832 O O . ARG A 1 110 ? 5.199 7.609 -10.422 1 94.75 110 ARG A O 1
ATOM 839 N N . LEU A 1 111 ? 4.211 6.785 -12.227 1 93.56 111 LEU A N 1
ATOM 840 C CA . LEU A 1 111 ? 4.184 5.438 -11.672 1 93.56 111 LEU A CA 1
ATOM 841 C C . LEU A 1 111 ? 5.523 4.738 -11.859 1 93.56 111 LEU A C 1
ATOM 843 O O . LEU A 1 111 ? 6.262 5.055 -12.797 1 93.56 111 LEU A O 1
ATOM 847 N N . ASN A 1 112 ? 5.77 3.822 -10.953 1 94.06 112 ASN A N 1
ATOM 848 C CA . ASN A 1 112 ? 6.938 2.967 -11.117 1 94.06 112 ASN A CA 1
ATOM 849 C C . ASN A 1 112 ? 6.992 2.357 -12.516 1 94.06 112 ASN A C 1
ATOM 851 O O . ASN A 1 112 ? 5.977 1.888 -13.031 1 94.06 112 ASN A O 1
ATOM 855 N N . PRO A 1 113 ? 8.172 2.314 -13.164 1 91 113 PRO A N 1
ATOM 856 C CA . PRO A 1 113 ? 8.266 1.887 -14.562 1 91 113 PRO A CA 1
ATOM 857 C C . PRO A 1 113 ? 7.793 0.45 -14.773 1 91 113 PRO A C 1
ATOM 859 O O . PRO A 1 113 ? 7.215 0.135 -15.812 1 91 113 PRO A O 1
ATOM 862 N N . VAL A 1 114 ? 8.094 -0.413 -13.844 1 90.69 114 VAL A N 1
ATOM 863 C CA . VAL A 1 114 ? 7.629 -1.791 -13.961 1 90.69 114 VAL A CA 1
ATOM 864 C C . VAL A 1 114 ? 6.102 -1.82 -13.969 1 90.69 114 VAL A C 1
ATOM 866 O O . VAL A 1 114 ? 5.492 -2.443 -14.836 1 90.69 114 VAL A O 1
ATOM 869 N N . LEU A 1 115 ? 5.57 -1.127 -13.102 1 92.81 115 LEU A N 1
ATOM 870 C CA . LEU A 1 115 ? 4.113 -1.086 -13 1 92.81 115 LEU A CA 1
ATOM 871 C C . LEU A 1 115 ? 3.5 -0.447 -14.242 1 92.81 115 LEU A C 1
ATOM 873 O O . LEU A 1 115 ? 2.578 -1.006 -14.836 1 92.81 115 LEU A O 1
ATOM 877 N N . SER A 1 116 ? 3.982 0.676 -14.641 1 92.81 116 SER A N 1
ATOM 878 C CA . SER A 1 116 ? 3.4 1.438 -15.742 1 92.81 116 SER A CA 1
ATOM 879 C C . SER A 1 116 ? 3.541 0.695 -17.062 1 92.81 116 SER A C 1
ATOM 881 O O . SER A 1 116 ? 2.758 0.912 -17.984 1 92.81 116 SER A O 1
ATOM 883 N N . SER A 1 117 ? 4.551 -0.2 -17.188 1 93.12 117 SER A N 1
ATOM 884 C CA . SER A 1 117 ? 4.727 -0.966 -18.422 1 93.12 117 SER A CA 1
ATOM 885 C C . SER A 1 117 ? 3.617 -1.997 -18.594 1 93.12 117 SER A C 1
ATOM 887 O O . SER A 1 117 ? 3.369 -2.471 -19.703 1 93.12 117 SER A O 1
ATOM 889 N N . TYR A 1 118 ? 2.924 -2.301 -17.516 1 93.75 118 TYR A N 1
ATOM 890 C CA . TYR A 1 118 ? 1.895 -3.334 -17.562 1 93.75 118 TYR A CA 1
ATOM 891 C C . TYR A 1 118 ? 0.501 -2.717 -17.547 1 93.75 118 TYR A C 1
ATOM 893 O O . TYR A 1 118 ? -0.501 -3.43 -17.641 1 93.75 118 TYR A O 1
ATOM 901 N N . LEU A 1 119 ? 0.423 -1.417 -17.391 1 93.5 119 LEU A N 1
ATOM 902 C CA . LEU A 1 119 ? -0.884 -0.791 -17.219 1 93.5 119 LEU A CA 1
ATOM 903 C C . LEU A 1 119 ? -1.203 0.127 -18.391 1 93.5 119 LEU A C 1
ATOM 905 O O . LEU A 1 119 ? -0.302 0.739 -18.969 1 93.5 119 LEU A O 1
ATOM 909 N N . GLU A 1 120 ? -2.461 0.208 -18.734 1 93.56 120 GLU A N 1
ATOM 910 C CA . GLU A 1 120 ? -3.025 1.155 -19.688 1 93.56 120 GLU A CA 1
ATOM 911 C C . GLU A 1 120 ? -4.402 1.638 -19.234 1 93.56 120 GLU A C 1
ATOM 913 O O . GLU A 1 120 ? -5.023 1.029 -18.375 1 93.56 120 GLU A O 1
ATOM 918 N N . ILE A 1 121 ? -4.785 2.711 -19.766 1 92.88 121 ILE A N 1
ATOM 919 C CA . ILE A 1 121 ? -6.078 3.291 -19.406 1 92.88 121 ILE A CA 1
ATOM 920 C C . ILE A 1 121 ? -6.945 3.402 -20.656 1 92.88 121 ILE A C 1
ATOM 922 O O . ILE A 1 121 ? -6.512 3.939 -21.688 1 92.88 121 ILE A O 1
ATOM 926 N N . GLY A 1 122 ? -8.125 2.756 -20.578 1 88 122 GLY A N 1
ATOM 927 C CA . GLY A 1 122 ? -9.148 3.025 -21.578 1 88 122 GLY A CA 1
ATOM 928 C C . GLY A 1 122 ? -9.883 4.328 -21.328 1 88 122 GLY A C 1
ATOM 929 O O . GLY A 1 122 ? -10.227 4.656 -20.203 1 88 122 GLY A O 1
ATOM 930 N N . TYR A 1 123 ? -10 5.141 -22.391 1 82.19 123 TYR A N 1
ATOM 931 C CA . TYR A 1 123 ? -10.68 6.418 -22.203 1 82.19 123 TYR A CA 1
ATOM 932 C C . TYR A 1 123 ? -11.422 6.836 -23.469 1 82.19 123 TYR A C 1
ATOM 934 O O . TYR A 1 123 ? -11.219 6.25 -24.547 1 82.19 123 TYR A O 1
ATOM 942 N N . THR A 1 124 ? -12.445 7.629 -23.234 1 77 124 THR A N 1
ATOM 943 C CA . THR A 1 124 ? -13.188 8.227 -24.344 1 77 124 THR A CA 1
ATOM 944 C C . THR A 1 124 ? -12.875 9.719 -24.469 1 77 124 THR A C 1
ATOM 946 O O . THR A 1 124 ? -12.898 10.445 -23.469 1 77 124 THR A O 1
ATOM 949 N N . VAL A 1 125 ? -12.281 10.078 -25.469 1 69.62 125 VAL A N 1
ATOM 950 C CA . VAL A 1 125 ? -11.859 11.469 -25.641 1 69.62 125 VAL A CA 1
ATOM 951 C C . VAL A 1 125 ? -12.906 12.242 -26.438 1 69.62 125 VAL A C 1
ATOM 953 O O . VAL A 1 125 ? -13.375 11.773 -27.469 1 69.62 125 VAL A O 1
ATOM 956 N N . ARG A 1 126 ? -13.438 13.195 -25.672 1 63.28 126 ARG A N 1
ATOM 957 C CA . ARG A 1 126 ? -14.219 14.164 -26.422 1 63.28 126 ARG A CA 1
ATOM 958 C C . ARG A 1 126 ? -13.367 15.367 -26.812 1 63.28 126 ARG A C 1
ATOM 960 O O . ARG A 1 126 ? -12.891 16.109 -25.953 1 63.28 126 ARG A O 1
ATOM 967 N N . GLY A 1 127 ? -12.938 15.445 -28.188 1 63.19 127 GLY A N 1
ATOM 968 C CA . GLY A 1 127 ? -12.062 16.5 -28.688 1 63.19 127 GLY A CA 1
ATOM 969 C C . GLY A 1 127 ? -10.594 16.234 -28.422 1 63.19 127 GLY A C 1
ATOM 970 O O . GLY A 1 127 ? -10.203 15.094 -28.172 1 63.19 127 GLY A O 1
ATOM 971 N N . LYS A 1 128 ? -9.688 17.188 -28.781 1 60.31 128 LYS A N 1
ATOM 972 C CA . LYS A 1 128 ? -8.25 17.094 -28.562 1 60.31 128 LYS A CA 1
ATOM 973 C C . LYS A 1 128 ? -7.918 17.25 -27.078 1 60.31 128 LYS A C 1
ATOM 975 O O . LYS A 1 128 ? -7.969 18.359 -26.547 1 60.31 128 LYS A O 1
ATOM 980 N N . THR A 1 129 ? -8.031 16.172 -26.188 1 65.62 129 THR A N 1
ATOM 981 C CA . THR A 1 129 ? -7.75 16.391 -24.766 1 65.62 129 THR A CA 1
ATOM 982 C C . THR A 1 129 ? -6.344 15.906 -24.422 1 65.62 129 THR A C 1
ATOM 984 O O . THR A 1 129 ? -5.934 14.82 -24.828 1 65.62 129 THR A O 1
ATOM 987 N N . HIS A 1 130 ? -5.5 16.812 -23.781 1 80.44 130 HIS A N 1
ATOM 988 C CA . HIS A 1 130 ? -4.156 16.5 -23.297 1 80.44 130 HIS A CA 1
ATOM 989 C C . HIS A 1 130 ? -4.188 16.047 -21.828 1 80.44 130 HIS A C 1
ATOM 991 O O . HIS A 1 130 ? -3.197 15.516 -21.328 1 80.44 130 HIS A O 1
ATOM 997 N N . THR A 1 131 ? -5.336 16.141 -21.25 1 86.75 131 THR A N 1
ATOM 998 C CA . THR A 1 131 ? -5.496 15.727 -19.859 1 86.75 131 THR A CA 1
ATOM 999 C C . THR A 1 131 ? -6.695 14.797 -19.703 1 86.75 131 THR A C 1
ATOM 1001 O O . THR A 1 131 ? -7.781 15.078 -20.219 1 86.75 131 THR A O 1
ATOM 1004 N N . LEU A 1 132 ? -6.414 13.664 -19.094 1 88.75 132 LEU A N 1
ATOM 1005 C CA . LEU A 1 132 ? -7.449 12.664 -18.875 1 88.75 132 LEU A CA 1
ATOM 1006 C C . LEU A 1 132 ? -7.781 12.547 -17.391 1 88.75 132 LEU A C 1
ATOM 1008 O O . LEU A 1 132 ? -6.895 12.273 -16.562 1 88.75 132 LEU A O 1
ATOM 1012 N N . SER A 1 133 ? -9.023 12.828 -17.047 1 87.69 133 SER A N 1
ATOM 1013 C CA . SER A 1 133 ? -9.484 12.547 -15.688 1 87.69 133 SER A CA 1
ATOM 1014 C C . SER A 1 133 ? -9.609 11.047 -15.445 1 87.69 133 SER A C 1
ATOM 1016 O O . SER A 1 133 ? -10.078 10.312 -16.312 1 87.69 133 SER A O 1
ATOM 1018 N N . LEU A 1 134 ? -9.25 10.633 -14.266 1 90.12 134 LEU A N 1
ATOM 1019 C CA . LEU A 1 134 ? -9.25 9.203 -14 1 90.12 134 LEU A CA 1
ATOM 1020 C C . LEU A 1 134 ? -10.555 8.766 -13.352 1 90.12 134 LEU A C 1
ATOM 1022 O O . LEU A 1 134 ? -10.766 7.574 -13.109 1 90.12 134 LEU A O 1
ATOM 1026 N N . GLN A 1 135 ? -11.461 9.695 -13.125 1 87.19 135 GLN A N 1
ATOM 1027 C CA . GLN A 1 135 ? -12.711 9.375 -12.438 1 87.19 135 GLN A CA 1
ATOM 1028 C C . GLN A 1 135 ? -13.516 8.336 -13.219 1 87.19 135 GLN A C 1
ATOM 1030 O O . GLN A 1 135 ? -14.148 7.461 -12.625 1 87.19 135 GLN A O 1
ATOM 1035 N N . ASP A 1 136 ? -13.469 8.383 -14.469 1 83.81 136 ASP A N 1
ATOM 1036 C CA . ASP A 1 136 ? -14.281 7.461 -15.25 1 83.81 136 ASP A CA 1
ATOM 1037 C C . ASP A 1 136 ? -13.398 6.512 -16.062 1 83.81 136 ASP A C 1
ATOM 1039 O O . ASP A 1 136 ? -13.891 5.82 -16.969 1 83.81 136 ASP A O 1
ATOM 1043 N N . ALA A 1 137 ? -12.195 6.52 -15.836 1 88.38 137 ALA A N 1
ATOM 1044 C CA . ALA A 1 137 ? -11.258 5.727 -16.641 1 88.38 137 ALA A CA 1
ATOM 1045 C C . ALA A 1 137 ? -11.258 4.27 -16.188 1 88.38 137 ALA A C 1
ATOM 1047 O O . ALA A 1 137 ? -11.492 3.969 -15.016 1 88.38 137 ALA A O 1
ATOM 1048 N N . LEU A 1 138 ? -11.047 3.412 -17.125 1 91.25 138 LEU A N 1
ATOM 1049 C CA . LEU A 1 138 ? -10.883 1.987 -16.859 1 91.25 138 LEU A CA 1
ATOM 1050 C C . LEU A 1 138 ? -9.422 1.574 -16.984 1 91.25 138 LEU A C 1
ATOM 1052 O O . LEU A 1 138 ? -8.773 1.896 -17.984 1 91.25 138 LEU A O 1
ATOM 1056 N N . LEU A 1 139 ? -8.945 0.941 -15.938 1 93.94 139 LEU A N 1
ATOM 1057 C CA . LEU A 1 139 ? -7.574 0.442 -15.961 1 93.94 139 LEU A CA 1
ATOM 1058 C C . LEU A 1 139 ? -7.508 -0.942 -16.594 1 93.94 139 LEU A C 1
ATOM 1060 O O . LEU A 1 139 ? -8.344 -1.801 -16.312 1 93.94 139 LEU A O 1
ATOM 1064 N N . ASN A 1 140 ? -6.551 -1.086 -17.453 1 93.88 140 ASN A N 1
ATOM 1065 C CA . ASN A 1 140 ? -6.324 -2.371 -18.109 1 93.88 140 ASN A CA 1
ATOM 1066 C C . ASN A 1 140 ? -4.918 -2.896 -17.844 1 93.88 140 ASN A C 1
ATOM 1068 O O . ASN A 1 140 ? -3.961 -2.123 -17.781 1 93.88 140 ASN A O 1
ATOM 1072 N N . ILE A 1 141 ? -4.863 -4.219 -17.734 1 94.06 141 ILE A N 1
ATOM 1073 C CA . ILE A 1 141 ? -3.576 -4.895 -17.594 1 94.06 141 ILE A CA 1
ATOM 1074 C C . ILE A 1 141 ? -3.172 -5.504 -18.938 1 94.06 141 ILE A C 1
ATOM 1076 O O . ILE A 1 141 ? -3.893 -6.34 -19.484 1 94.06 141 ILE A O 1
ATOM 1080 N N . ARG A 1 142 ? -2.031 -5.176 -19.438 1 92.56 142 ARG A N 1
ATOM 1081 C CA . ARG A 1 142 ? -1.59 -5.527 -20.781 1 92.56 142 ARG A CA 1
ATOM 1082 C C . ARG A 1 142 ? -1.227 -7.004 -20.859 1 92.56 142 ARG A C 1
ATOM 1084 O O . ARG A 1 142 ? -1.495 -7.656 -21.875 1 92.56 142 ARG A O 1
ATOM 1091 N N . SER A 1 143 ? -0.674 -7.57 -19.875 1 91.69 143 SER A N 1
ATOM 1092 C CA . SER A 1 143 ? -0.268 -8.969 -19.859 1 91.69 143 SER A CA 1
ATOM 1093 C C . SER A 1 143 ? -1.438 -9.883 -19.5 1 91.69 143 SER A C 1
ATOM 1095 O O . SER A 1 143 ? -1.956 -9.82 -18.375 1 91.69 143 SER A O 1
ATOM 1097 N N . TYR A 1 144 ? -1.771 -10.727 -20.453 1 92 144 TYR A N 1
ATOM 1098 C CA . TYR A 1 144 ? -2.863 -11.664 -20.203 1 92 144 TYR A CA 1
ATOM 1099 C C . TYR A 1 144 ? -2.547 -12.57 -19.016 1 92 144 TYR A C 1
ATOM 1101 O O . TYR A 1 144 ? -3.43 -12.891 -18.219 1 92 144 TYR A O 1
ATOM 1109 N N . LYS A 1 145 ? -1.319 -12.93 -18.938 1 91.62 145 LYS A N 1
ATOM 1110 C CA . LYS A 1 145 ? -0.911 -13.797 -17.828 1 91.62 145 LYS A CA 1
ATOM 1111 C C . LYS A 1 145 ? -1.122 -13.109 -16.484 1 91.62 145 LYS A C 1
ATOM 1113 O O . LYS A 1 145 ? -1.701 -13.695 -15.57 1 91.62 145 LYS A O 1
ATOM 1118 N N . VAL A 1 146 ? -0.649 -11.875 -16.391 1 92.5 146 VAL A N 1
ATOM 1119 C CA . VAL A 1 146 ? -0.792 -11.125 -15.148 1 92.5 146 VAL A CA 1
ATOM 1120 C C . VAL A 1 146 ? -2.273 -10.898 -14.852 1 92.5 146 VAL A C 1
ATOM 1122 O O . VAL A 1 146 ? -2.713 -11.047 -13.703 1 92.5 146 VAL A O 1
ATOM 1125 N N . PHE A 1 147 ? -2.986 -10.578 -15.867 1 94.69 147 PHE A N 1
ATOM 1126 C CA . PHE A 1 147 ? -4.418 -10.344 -15.727 1 94.69 147 PHE A CA 1
ATOM 1127 C C . PHE A 1 147 ? -5.129 -11.594 -15.219 1 94.69 147 PHE A C 1
ATOM 1129 O O . PHE A 1 147 ? -5.852 -11.539 -14.219 1 94.69 147 PHE A O 1
ATOM 1136 N N . ASN A 1 148 ? -4.883 -12.648 -15.805 1 93.69 148 ASN A N 1
ATOM 1137 C CA . ASN A 1 148 ? -5.512 -13.906 -15.438 1 93.69 148 ASN A CA 1
ATOM 1138 C C . ASN A 1 148 ? -5.121 -14.336 -14.023 1 93.69 148 ASN A C 1
ATOM 1140 O O . ASN A 1 148 ? -5.961 -14.82 -13.266 1 93.69 148 ASN A O 1
ATOM 1144 N N . ASP A 1 149 ? -3.859 -14.242 -13.711 1 93.5 149 ASP A N 1
ATOM 1145 C CA . ASP A 1 149 ? -3.375 -14.594 -12.383 1 93.5 149 ASP A CA 1
ATOM 1146 C C . ASP A 1 149 ? -4.039 -13.727 -11.312 1 93.5 149 ASP A C 1
ATOM 1148 O O . ASP A 1 149 ? -4.375 -14.219 -10.227 1 93.5 149 ASP A O 1
ATOM 1152 N N . LEU A 1 150 ? -4.219 -12.469 -11.602 1 94.88 150 LEU A N 1
ATOM 1153 C CA . LEU A 1 150 ? -4.887 -11.57 -10.664 1 94.88 150 LEU A CA 1
ATOM 1154 C C . LEU A 1 150 ? -6.328 -12.008 -10.43 1 94.88 150 LEU A C 1
ATOM 1156 O O . LEU A 1 150 ? -6.82 -11.945 -9.297 1 94.88 150 LEU A O 1
ATOM 1160 N N . LEU A 1 151 ? -6.988 -12.445 -11.422 1 95.19 151 LEU A N 1
ATOM 1161 C CA . LEU A 1 151 ? -8.375 -12.891 -11.297 1 95.19 151 LEU A CA 1
ATOM 1162 C C . LEU A 1 151 ? -8.461 -14.164 -10.461 1 95.19 151 LEU A C 1
ATOM 1164 O O . LEU A 1 151 ? -9.414 -14.352 -9.703 1 95.19 151 LEU A O 1
ATOM 1168 N N . LYS A 1 152 ? -7.492 -15.023 -10.641 1 92.44 152 LYS A N 1
ATOM 1169 C CA . LYS A 1 152 ? -7.426 -16.219 -9.797 1 92.44 152 LYS A CA 1
ATOM 1170 C C . LYS A 1 152 ? -7.305 -15.844 -8.32 1 92.44 152 LYS A C 1
ATOM 1172 O O . LYS A 1 152 ? -7.988 -16.422 -7.473 1 92.44 152 LYS A O 1
ATOM 1177 N N . TRP A 1 153 ? -6.488 -14.914 -8.094 1 93.81 153 TRP A N 1
ATOM 1178 C CA . TRP A 1 153 ? -6.332 -14.438 -6.727 1 93.81 153 TRP A CA 1
ATOM 1179 C C . TRP A 1 153 ? -7.629 -13.812 -6.219 1 93.81 153 TRP A C 1
ATOM 1181 O O . TRP A 1 153 ? -8.031 -14.047 -5.078 1 93.81 153 TRP A O 1
ATOM 1191 N N . GLU A 1 154 ? -8.195 -12.984 -7.066 1 94.75 154 GLU A N 1
ATOM 1192 C CA . GLU A 1 154 ? -9.422 -12.297 -6.695 1 94.75 154 GLU A CA 1
ATOM 1193 C C . GLU A 1 154 ? -10.516 -13.289 -6.297 1 94.75 154 GLU A C 1
ATOM 1195 O O . GLU A 1 154 ? -11.242 -13.062 -5.328 1 94.75 154 GLU A O 1
ATOM 1200 N N . LYS A 1 155 ? -10.633 -14.359 -7.008 1 93.25 155 LYS A N 1
ATOM 1201 C CA . LYS A 1 155 ? -11.594 -15.406 -6.668 1 93.25 155 LYS A CA 1
ATOM 1202 C C . LYS A 1 155 ? -11.312 -15.977 -5.281 1 93.25 155 LYS A C 1
ATOM 1204 O O . LYS A 1 155 ? -12.234 -16.125 -4.473 1 93.25 155 LYS A O 1
ATOM 1209 N N . MET A 1 156 ? -10.078 -16.312 -5.066 1 91.88 156 MET A N 1
ATOM 1210 C CA . MET A 1 156 ? -9.711 -16.875 -3.77 1 91.88 156 MET A CA 1
ATOM 1211 C C . MET A 1 156 ? -10.008 -15.883 -2.645 1 91.88 156 MET A C 1
ATOM 1213 O O . MET A 1 156 ? -10.516 -16.281 -1.592 1 91.88 156 MET A O 1
ATOM 1217 N N . ASN A 1 157 ? -9.648 -14.656 -2.887 1 92.12 157 ASN A N 1
ATOM 1218 C CA . ASN A 1 157 ? -9.93 -13.617 -1.896 1 92.12 157 ASN A CA 1
ATOM 1219 C C . ASN A 1 157 ? -11.43 -13.469 -1.65 1 92.12 157 ASN A C 1
ATOM 1221 O O . ASN A 1 157 ? -11.859 -13.266 -0.513 1 92.12 157 ASN A O 1
ATOM 1225 N N . TYR A 1 158 ? -12.18 -13.562 -2.701 1 92.25 158 TYR A N 1
ATOM 1226 C CA . TYR A 1 158 ? -13.633 -13.484 -2.602 1 92.25 158 TYR A CA 1
ATOM 1227 C C . TYR A 1 158 ? -14.188 -14.609 -1.738 1 92.25 158 TYR A C 1
ATOM 1229 O O . TYR A 1 158 ? -15.008 -14.375 -0.852 1 92.25 158 TYR A O 1
ATOM 1237 N N . LEU A 1 159 ? -13.727 -15.797 -1.979 1 90.06 159 LEU A N 1
ATOM 1238 C CA . LEU A 1 159 ? -14.156 -16.969 -1.215 1 90.06 159 LEU A CA 1
ATOM 1239 C C . LEU A 1 159 ? -13.766 -16.828 0.252 1 90.06 159 LEU A C 1
ATOM 1241 O O . LEU A 1 159 ? -14.555 -17.156 1.143 1 90.06 159 LEU A O 1
ATOM 1245 N N . TYR A 1 160 ? -12.625 -16.344 0.409 1 91.69 160 TYR A N 1
ATOM 1246 C CA . TYR A 1 160 ? -12.125 -16.141 1.766 1 91.69 160 TYR A CA 1
ATOM 1247 C C . TYR A 1 160 ? -12.977 -15.125 2.516 1 91.69 160 TYR A C 1
ATOM 1249 O O . TYR A 1 160 ? -13.422 -15.383 3.637 1 91.69 160 TYR A O 1
ATOM 1257 N N . GLN A 1 161 ? -13.203 -14.023 1.901 1 90.44 161 GLN A N 1
ATOM 1258 C CA . GLN A 1 161 ? -14 -12.969 2.527 1 90.44 161 GLN A CA 1
ATOM 1259 C C . GLN A 1 161 ? -15.43 -13.445 2.787 1 90.44 161 GLN A C 1
ATOM 1261 O O . GLN A 1 161 ? -16.031 -13.109 3.811 1 90.44 161 GLN A O 1
ATOM 1266 N N . SER A 1 162 ? -15.992 -14.172 1.852 1 89.19 162 SER A N 1
ATOM 1267 C CA . SER A 1 162 ? -17.328 -14.727 2.004 1 89.19 162 SER A CA 1
ATOM 1268 C C . SER A 1 162 ? -17.406 -15.672 3.199 1 89.19 162 SER A C 1
ATOM 1270 O O . SER A 1 162 ? -18.375 -15.648 3.953 1 89.19 162 SER A O 1
ATOM 1272 N N . ALA A 1 163 ? -16.391 -16.453 3.34 1 88.5 163 ALA A N 1
ATOM 1273 C CA . ALA A 1 163 ? -16.328 -17.375 4.465 1 88.5 163 ALA A CA 1
ATOM 1274 C C . ALA A 1 163 ? -16.25 -16.625 5.793 1 88.5 163 ALA A C 1
ATOM 1276 O O . ALA A 1 163 ? -16.922 -17.016 6.762 1 88.5 163 ALA A O 1
ATOM 1277 N N . LEU A 1 164 ? -15.492 -15.578 5.867 1 88.38 164 LEU A N 1
ATOM 1278 C CA . LEU A 1 164 ? -15.375 -14.766 7.074 1 88.38 164 LEU A CA 1
ATOM 1279 C C . LEU A 1 164 ? -16.719 -14.148 7.449 1 88.38 164 LEU A C 1
ATOM 1281 O O . LEU A 1 164 ? -17.109 -14.148 8.617 1 88.38 164 LEU A O 1
ATOM 1285 N N . LYS A 1 165 ? -17.391 -13.648 6.473 1 87.94 165 LYS A N 1
ATOM 1286 C CA . LYS A 1 165 ? -18.672 -12.992 6.688 1 87.94 165 LYS A CA 1
ATOM 1287 C C . LYS A 1 165 ? -19.719 -13.984 7.207 1 87.94 165 LYS A C 1
ATOM 1289 O O . LYS A 1 165 ? -20.5 -13.648 8.094 1 87.94 165 LYS A O 1
ATOM 1294 N N . SER A 1 166 ? -19.688 -15.148 6.672 1 87.62 166 SER A N 1
ATOM 1295 C CA . SER A 1 166 ? -20.656 -16.172 7.051 1 87.62 166 SER A CA 1
ATOM 1296 C C . SER A 1 166 ? -20.391 -16.688 8.469 1 87.62 166 SER A C 1
ATOM 1298 O O . SER A 1 166 ? -21.328 -17.078 9.172 1 87.62 166 SER A O 1
ATOM 1300 N N . ALA A 1 167 ? -19.125 -16.719 8.852 1 87.81 167 ALA A N 1
ATOM 1301 C CA . ALA A 1 167 ? -18.734 -17.234 10.164 1 87.81 167 ALA A CA 1
ATOM 1302 C C . ALA A 1 167 ? -19.125 -16.266 11.273 1 87.81 167 ALA A C 1
ATOM 1304 O O . ALA A 1 167 ? -19.406 -16.688 12.398 1 87.81 167 ALA A O 1
ATOM 1305 N N . GLY A 1 168 ? -19.234 -14.961 10.93 1 82.31 168 GLY A N 1
ATOM 1306 C CA . GLY A 1 168 ? -19.562 -13.945 11.922 1 82.31 168 GLY A CA 1
ATOM 1307 C C . GLY A 1 168 ? -18.469 -13.727 12.945 1 82.31 168 GLY A C 1
ATOM 1308 O O . GLY A 1 168 ? -17.328 -14.148 12.734 1 82.31 168 GLY A O 1
ATOM 1309 N N . ASP A 1 169 ? -18.766 -13.094 14.047 1 80.25 169 ASP A N 1
ATOM 1310 C CA . ASP A 1 169 ? -17.766 -12.625 15.016 1 80.25 169 ASP A CA 1
ATOM 1311 C C . ASP A 1 169 ? -17.359 -13.742 15.977 1 80.25 169 ASP A C 1
ATOM 1313 O O . ASP A 1 169 ? -16.266 -13.703 16.547 1 80.25 169 ASP A O 1
ATOM 1317 N N . ASN A 1 170 ? -18.219 -14.672 16.172 1 87.06 170 ASN A N 1
ATOM 1318 C CA . ASN A 1 170 ? -17.953 -15.742 17.125 1 87.06 170 ASN A CA 1
ATOM 1319 C C . ASN A 1 170 ? -18.25 -17.109 16.531 1 87.06 170 ASN A C 1
ATOM 1321 O O . ASN A 1 170 ? -19.203 -17.781 16.938 1 87.06 170 ASN A O 1
ATOM 1325 N N . PRO A 1 171 ? -17.469 -17.516 15.609 1 86.94 171 PRO A N 1
ATOM 1326 C CA . PRO A 1 171 ? -17.703 -18.797 14.969 1 86.94 171 PRO A CA 1
ATOM 1327 C C . PRO A 1 171 ? -17.438 -19.984 15.898 1 86.94 171 PRO A C 1
ATOM 1329 O O . PRO A 1 171 ? -16.609 -19.891 16.812 1 86.94 171 PRO A O 1
ATOM 1332 N N . ASN A 1 172 ? -18.266 -20.984 15.688 1 89.44 172 ASN A N 1
ATOM 1333 C CA . ASN A 1 172 ? -17.984 -22.219 16.438 1 89.44 172 ASN A CA 1
ATOM 1334 C C . ASN A 1 172 ? -16.688 -22.859 15.969 1 89.44 172 ASN A C 1
ATOM 1336 O O . ASN A 1 172 ? -16.031 -22.359 15.039 1 89.44 172 ASN A O 1
ATOM 1340 N N . GLU A 1 173 ? -16.266 -23.828 16.656 1 90 173 GLU A N 1
ATOM 1341 C CA . GLU A 1 173 ? -14.969 -24.453 16.422 1 90 173 GLU A CA 1
ATOM 1342 C C . GLU A 1 173 ? -14.852 -24.984 15 1 90 173 GLU A C 1
ATOM 1344 O O . GLU A 1 173 ? -13.82 -24.797 14.352 1 90 173 GLU A O 1
ATOM 1349 N N . ALA A 1 174 ? -15.914 -25.656 14.547 1 89.06 174 ALA A N 1
ATOM 1350 C CA . ALA A 1 174 ? -15.891 -26.234 13.211 1 89.06 174 ALA A CA 1
ATOM 1351 C C . ALA A 1 174 ? -15.781 -25.156 12.141 1 89.06 174 ALA A C 1
ATOM 1353 O O . ALA A 1 174 ? -15.016 -25.297 11.18 1 89.06 174 ALA A O 1
ATOM 1354 N N . THR A 1 175 ? -16.484 -24.109 12.305 1 89.69 175 THR A N 1
ATOM 1355 C CA . THR A 1 175 ? -16.453 -22.969 11.383 1 89.69 175 THR A CA 1
ATOM 1356 C C . THR A 1 175 ? -15.094 -22.297 11.391 1 89.69 175 THR A C 1
ATOM 1358 O O . THR A 1 175 ? -14.57 -21.906 10.344 1 89.69 175 THR A O 1
ATOM 1361 N N . GLN A 1 176 ? -14.555 -22.219 12.508 1 90.31 176 GLN A N 1
ATOM 1362 C CA . GLN A 1 176 ? -13.234 -21.609 12.633 1 90.31 176 GLN A CA 1
ATOM 1363 C C . GLN A 1 176 ? -12.172 -22.453 11.93 1 90.31 176 GLN A C 1
ATOM 1365 O O . GLN A 1 176 ? -11.289 -21.922 11.258 1 90.31 176 GLN A O 1
ATOM 1370 N N . ALA A 1 177 ? -12.32 -23.734 12.117 1 90.19 177 ALA A N 1
ATOM 1371 C CA . ALA A 1 177 ? -11.375 -24.625 11.453 1 90.19 177 ALA A CA 1
ATOM 1372 C C . ALA A 1 177 ? -11.461 -24.484 9.938 1 90.19 177 ALA A C 1
ATOM 1374 O O . ALA A 1 177 ? -10.438 -24.5 9.25 1 90.19 177 ALA A O 1
ATOM 1375 N N . ALA A 1 178 ? -12.648 -24.328 9.438 1 88.12 178 ALA A N 1
ATOM 1376 C CA . ALA A 1 178 ? -12.859 -24.141 8.008 1 88.12 178 ALA A CA 1
ATOM 1377 C C . ALA A 1 178 ? -12.258 -22.828 7.531 1 88.12 178 ALA A C 1
ATOM 1379 O O . ALA A 1 178 ? -11.633 -22.766 6.469 1 88.12 178 ALA A O 1
ATOM 1380 N N . ILE A 1 179 ? -12.32 -21.859 8.336 1 89.25 179 ILE A N 1
ATOM 1381 C CA . ILE A 1 179 ? -11.766 -20.547 8.016 1 89.25 179 ILE A CA 1
ATOM 1382 C C . ILE A 1 179 ? -10.242 -20.625 7.992 1 89.25 179 ILE A C 1
ATOM 1384 O O . ILE A 1 179 ? -9.594 -20.062 7.109 1 89.25 179 ILE A O 1
ATOM 1388 N N . ASP A 1 180 ? -9.75 -21.297 8.898 1 89.12 180 ASP A N 1
ATOM 1389 C CA . ASP A 1 180 ? -8.305 -21.453 8.961 1 89.12 180 ASP A CA 1
ATOM 1390 C C . ASP A 1 180 ? -7.77 -22.156 7.719 1 89.12 180 ASP A C 1
ATOM 1392 O O . ASP A 1 180 ? -6.719 -21.797 7.191 1 89.12 180 ASP A O 1
ATOM 1396 N N . GLU A 1 181 ? -8.516 -23.141 7.285 1 89.88 181 GLU A N 1
ATOM 1397 C CA . GLU A 1 181 ? -8.109 -23.891 6.098 1 89.88 181 GLU A CA 1
ATOM 1398 C C . GLU A 1 181 ? -8.156 -23 4.852 1 89.88 181 GLU A C 1
ATOM 1400 O O . GLU A 1 181 ? -7.238 -23.031 4.031 1 89.88 181 GLU A O 1
ATOM 1405 N N . ILE A 1 182 ? -9.172 -22.234 4.777 1 89.31 182 ILE A N 1
ATOM 1406 C CA . ILE A 1 182 ? -9.305 -21.344 3.631 1 89.31 182 ILE A CA 1
ATOM 1407 C C . ILE A 1 182 ? -8.211 -20.281 3.682 1 89.31 182 ILE A C 1
ATOM 1409 O O . ILE A 1 182 ? -7.664 -19.891 2.646 1 89.31 182 ILE A O 1
ATOM 1413 N N . THR A 1 183 ? -7.918 -19.828 4.852 1 89.69 183 THR A N 1
ATOM 1414 C CA . THR A 1 183 ? -6.863 -18.844 5.047 1 89.69 183 THR A CA 1
ATOM 1415 C C . THR A 1 183 ? -5.516 -19.391 4.566 1 89.69 183 THR A C 1
ATOM 1417 O O . THR A 1 183 ? -4.797 -18.703 3.828 1 89.69 183 THR A O 1
ATOM 1420 N N . GLU A 1 184 ? -5.277 -20.578 4.957 1 88.06 184 GLU A N 1
ATOM 1421 C CA . GLU A 1 184 ? -4.016 -21.203 4.562 1 88.06 184 GLU A CA 1
ATOM 1422 C C . GLU A 1 184 ? -3.957 -21.406 3.053 1 88.06 184 GLU A C 1
ATOM 1424 O O . GLU A 1 184 ? -2.918 -21.188 2.43 1 88.06 184 GLU A O 1
ATOM 1429 N N . THR A 1 185 ? -5.039 -21.797 2.477 1 89.62 185 THR A N 1
ATOM 1430 C CA . THR A 1 185 ? -5.109 -22 1.034 1 89.62 185 THR A CA 1
ATOM 1431 C C . THR A 1 185 ? -4.902 -20.688 0.285 1 89.62 185 THR A C 1
ATOM 1433 O O . THR A 1 185 ? -4.18 -20.656 -0.715 1 89.62 185 THR A O 1
ATOM 1436 N N . LYS A 1 186 ? -5.527 -19.688 0.809 1 90.56 186 LYS A N 1
ATOM 1437 C CA . LYS A 1 186 ? -5.367 -18.375 0.195 1 90.56 186 LYS A CA 1
ATOM 1438 C C . LYS A 1 186 ? -3.91 -17.938 0.22 1 90.56 186 LYS A C 1
ATOM 1440 O O . LYS A 1 186 ? -3.393 -17.422 -0.779 1 90.56 186 LYS A O 1
ATOM 1445 N N . GLU A 1 187 ? -3.268 -18.125 1.307 1 88.75 187 GLU A N 1
ATOM 1446 C CA . GLU A 1 187 ? -1.872 -17.719 1.46 1 88.75 187 GLU A CA 1
ATOM 1447 C C . GLU A 1 187 ? -0.963 -18.5 0.522 1 88.75 187 GLU A C 1
ATOM 1449 O O . GLU A 1 187 ? -0.016 -17.953 -0.041 1 88.75 187 GLU A O 1
ATOM 1454 N N . LYS A 1 188 ? -1.271 -19.734 0.353 1 89.38 188 LYS A N 1
ATOM 1455 C CA . LYS A 1 188 ? -0.497 -20.562 -0.559 1 89.38 188 LYS A CA 1
ATOM 1456 C C . LYS A 1 188 ? -0.684 -20.125 -2.006 1 89.38 188 LYS A C 1
ATOM 1458 O O . LYS A 1 188 ? 0.281 -20.062 -2.771 1 89.38 188 LYS A O 1
ATOM 1463 N N . VAL A 1 189 ? -1.886 -19.797 -2.344 1 88.81 189 VAL A N 1
ATOM 1464 C CA . VAL A 1 189 ? -2.174 -19.312 -3.688 1 88.81 189 VAL A CA 1
ATOM 1465 C C . VAL A 1 189 ? -1.427 -18 -3.928 1 88.81 189 VAL A C 1
ATOM 1467 O O . VAL A 1 189 ? -0.834 -17.797 -4.992 1 88.81 189 VAL A O 1
ATOM 1470 N N . GLU A 1 190 ? -1.427 -17.156 -2.939 1 90.56 190 GLU A N 1
ATOM 1471 C CA . GLU A 1 190 ? -0.731 -15.867 -3.047 1 90.56 190 GLU A CA 1
ATOM 1472 C C . GLU A 1 190 ? 0.766 -16.078 -3.262 1 90.56 190 GLU A C 1
ATOM 1474 O O . GLU A 1 190 ? 1.379 -15.383 -4.078 1 90.56 190 GLU A O 1
ATOM 1479 N N . LEU A 1 191 ? 1.296 -17 -2.568 1 90.19 191 LEU A N 1
ATOM 1480 C CA . LEU A 1 191 ? 2.717 -17.297 -2.727 1 90.19 191 LEU A CA 1
ATOM 1481 C C . LEU A 1 191 ? 3.012 -17.812 -4.129 1 90.19 191 LEU A C 1
ATOM 1483 O O . LEU A 1 191 ? 3.973 -17.391 -4.77 1 90.19 191 LEU A O 1
ATOM 1487 N N . GLU A 1 192 ? 2.193 -18.641 -4.633 1 89.38 192 GLU A N 1
ATOM 1488 C CA . GLU A 1 192 ? 2.389 -19.25 -5.945 1 89.38 192 GLU A CA 1
ATOM 1489 C C . GLU A 1 192 ? 2.273 -18.203 -7.059 1 89.38 192 GLU A C 1
ATOM 1491 O O . GLU A 1 192 ? 2.99 -18.281 -8.062 1 89.38 192 GLU A O 1
ATOM 1496 N N . LEU A 1 193 ? 1.453 -17.281 -6.824 1 91.5 193 LEU A N 1
ATOM 1497 C CA . LEU A 1 193 ? 1.204 -16.266 -7.844 1 91.5 193 LEU A CA 1
ATOM 1498 C C . LEU A 1 193 ? 2.312 -15.219 -7.852 1 91.5 193 LEU A C 1
ATOM 1500 O O . LEU A 1 193 ? 2.4 -14.414 -8.773 1 91.5 193 LEU A O 1
ATOM 1504 N N . GLN A 1 194 ? 3.139 -15.266 -6.863 1 91.69 194 GLN A N 1
ATOM 1505 C CA . GLN A 1 194 ? 4.203 -14.273 -6.758 1 91.69 194 GLN A CA 1
ATOM 1506 C C . GLN A 1 194 ? 5.57 -14.898 -7.02 1 91.69 194 GLN A C 1
ATOM 1508 O O . GLN A 1 194 ? 6.594 -14.391 -6.555 1 91.69 194 GLN A O 1
ATOM 1513 N N . LYS A 1 195 ? 5.531 -16 -7.605 1 89.12 195 LYS A N 1
ATOM 1514 C CA . LYS A 1 195 ? 6.789 -16.578 -8.07 1 89.12 195 LYS A CA 1
ATOM 1515 C C . LYS A 1 195 ? 7.5 -15.641 -9.039 1 89.12 195 LYS A C 1
ATOM 1517 O O . LYS A 1 195 ? 6.852 -14.953 -9.836 1 89.12 195 LYS A O 1
ATOM 1522 N N . SER A 1 196 ? 8.82 -15.461 -8.812 1 70 196 SER A N 1
ATOM 1523 C CA . SER A 1 196 ? 9.648 -14.508 -9.547 1 70 196 SER A CA 1
ATOM 1524 C C . SER A 1 196 ? 9.883 -14.977 -10.977 1 70 196 SER A C 1
ATOM 1526 O O . SER A 1 196 ? 10.375 -16.078 -11.203 1 70 196 SER A O 1
ATOM 1528 N N . GLN A 1 197 ? 8.914 -15.016 -11.797 1 64.06 197 GLN A N 1
ATOM 1529 C CA . GLN A 1 197 ? 9.289 -15.32 -13.172 1 64.06 197 GLN A CA 1
ATOM 1530 C C . GLN A 1 197 ? 10.305 -14.305 -13.703 1 64.06 197 GLN A C 1
ATOM 1532 O O . GLN A 1 197 ? 10.344 -13.164 -13.242 1 64.06 197 GLN A O 1
ATOM 1537 N N . MET A 1 198 ? 11.547 -14.781 -14.312 1 53.22 198 MET A N 1
ATOM 1538 C CA . MET A 1 198 ? 12.664 -13.992 -14.82 1 53.22 198 MET A CA 1
ATOM 1539 C C . MET A 1 198 ? 12.211 -12.594 -15.219 1 53.22 198 MET A C 1
ATOM 1541 O O . MET A 1 198 ? 11.016 -12.359 -15.438 1 53.22 198 MET A O 1
ATOM 1545 N N . ALA A 1 199 ? 13.375 -11.609 -15.391 1 48.69 199 ALA A N 1
ATOM 1546 C CA . ALA A 1 199 ? 13.555 -10.172 -15.555 1 48.69 199 ALA A CA 1
ATOM 1547 C C . ALA A 1 199 ? 12.516 -9.602 -16.516 1 48.69 199 ALA A C 1
ATOM 1549 O O . ALA A 1 199 ? 12.227 -10.195 -17.562 1 48.69 199 ALA A O 1
ATOM 1550 N N . LEU A 1 200 ? 11.562 -8.75 -15.953 1 43.12 200 LEU A N 1
ATOM 1551 C CA . LEU A 1 200 ? 10.734 -7.91 -16.812 1 43.12 200 LEU A CA 1
ATOM 1552 C C . LEU A 1 200 ? 11.531 -7.418 -18.016 1 43.12 200 LEU A C 1
ATOM 1554 O O . LEU A 1 200 ? 12.43 -6.586 -17.875 1 43.12 200 LEU A O 1
ATOM 1558 N N . CYS A 1 201 ? 12.219 -8.234 -18.766 1 34.19 201 CYS A N 1
ATOM 1559 C CA . CYS A 1 201 ? 12.891 -7.742 -19.969 1 34.19 201 CYS A CA 1
ATOM 1560 C C . CYS A 1 201 ? 12.016 -6.734 -20.703 1 34.19 201 CYS A C 1
ATOM 1562 O O . CYS A 1 201 ? 10.898 -7.055 -21.125 1 34.19 201 CYS A O 1
ATOM 1564 N N . PHE A 1 202 ? 12.008 -5.473 -20.172 1 31.52 202 PHE A N 1
ATOM 1565 C CA . PHE A 1 202 ? 11.5 -4.512 -21.156 1 31.52 202 PHE A CA 1
ATOM 1566 C C . PHE A 1 202 ? 12.266 -4.629 -22.469 1 31.52 202 PHE A C 1
ATOM 1568 O O . PHE A 1 202 ? 13.453 -4.969 -22.484 1 31.52 202 PHE A O 1
ATOM 1575 N N . MET B 1 1 ? 6.777 7.07 15.977 1 87.69 1 MET B N 1
ATOM 1576 C CA . MET B 1 1 ? 5.773 7.098 17.047 1 87.69 1 MET B CA 1
ATOM 1577 C C . MET B 1 1 ? 4.895 5.852 16.984 1 87.69 1 MET B C 1
ATOM 1579 O O . MET B 1 1 ? 4.582 5.352 15.906 1 87.69 1 MET B O 1
ATOM 1583 N N . THR B 1 2 ? 4.492 5.387 18.188 1 90.44 2 THR B N 1
ATOM 1584 C CA . THR B 1 2 ? 3.475 4.348 18.281 1 90.44 2 THR B CA 1
ATOM 1585 C C . THR B 1 2 ? 2.08 4.934 18.094 1 90.44 2 THR B C 1
ATOM 1587 O O . THR B 1 2 ? 1.914 6.152 18.047 1 90.44 2 THR B O 1
ATOM 1590 N N . VAL B 1 3 ? 1.106 3.996 17.984 1 93 3 VAL B N 1
ATOM 1591 C CA . VAL B 1 3 ? -0.276 4.445 17.859 1 93 3 VAL B CA 1
ATOM 1592 C C . VAL B 1 3 ? -0.667 5.27 19.078 1 93 3 VAL B C 1
ATOM 1594 O O . VAL B 1 3 ? -1.276 6.336 18.938 1 93 3 VAL B O 1
ATOM 1597 N N . GLY B 1 4 ? -0.289 4.762 20.219 1 96.25 4 GLY B N 1
ATOM 1598 C CA . GLY B 1 4 ? -0.585 5.477 21.453 1 96.25 4 GLY B CA 1
ATOM 1599 C C . GLY B 1 4 ? 0.043 6.859 21.5 1 96.25 4 GLY B C 1
ATOM 1600 O O . GLY B 1 4 ? -0.597 7.82 21.938 1 96.25 4 GLY B O 1
ATOM 1601 N N . GLU B 1 5 ? 1.264 6.973 21.094 1 94.56 5 GLU B N 1
ATOM 1602 C CA . GLU B 1 5 ? 1.967 8.25 21.062 1 94.56 5 GLU B CA 1
ATOM 1603 C C . GLU B 1 5 ? 1.303 9.227 20.109 1 94.56 5 GLU B C 1
ATOM 1605 O O . GLU B 1 5 ? 1.229 10.43 20.375 1 94.56 5 GLU B O 1
ATOM 1610 N N . LYS B 1 6 ? 0.868 8.742 18.984 1 94.94 6 LYS B N 1
ATOM 1611 C CA . LYS B 1 6 ? 0.169 9.578 18.016 1 94.94 6 LYS B CA 1
ATOM 1612 C C . LYS B 1 6 ? -1.135 10.117 18.594 1 94.94 6 LYS B C 1
ATOM 1614 O O . LYS B 1 6 ? -1.465 11.289 18.391 1 94.94 6 LYS B O 1
ATOM 1619 N N . ILE B 1 7 ? -1.819 9.242 19.266 1 96.81 7 ILE B N 1
ATOM 1620 C CA . ILE B 1 7 ? -3.07 9.648 19.891 1 96.81 7 ILE B CA 1
ATOM 1621 C C . ILE B 1 7 ? -2.803 10.773 20.891 1 96.81 7 ILE B C 1
ATOM 1623 O O . ILE B 1 7 ? -3.482 11.805 20.875 1 96.81 7 ILE B O 1
ATOM 1627 N N . LYS B 1 8 ? -1.863 10.547 21.688 1 97.25 8 LYS B N 1
ATOM 1628 C CA . LYS B 1 8 ? -1.502 11.539 22.703 1 97.25 8 LYS B CA 1
ATOM 1629 C C . LYS B 1 8 ? -1.12 12.867 22.047 1 97.25 8 LYS B C 1
ATOM 1631 O O . LYS B 1 8 ? -1.582 13.922 22.484 1 97.25 8 LYS B O 1
ATOM 1636 N N . TYR B 1 9 ? -0.307 12.797 21.047 1 94.81 9 TYR B N 1
ATOM 1637 C CA . TYR B 1 9 ? 0.146 13.992 20.344 1 94.81 9 TYR B CA 1
ATOM 1638 C C . TYR B 1 9 ? -1.035 14.773 19.781 1 94.81 9 TYR B C 1
ATOM 1640 O O . TYR B 1 9 ? -1.145 15.984 20 1 94.81 9 TYR B O 1
ATOM 1648 N N . CYS B 1 10 ? -1.919 14.117 19.062 1 95 10 CYS B N 1
ATOM 1649 C CA . CYS B 1 10 ? -3.064 14.766 18.438 1 95 10 CYS B CA 1
ATOM 1650 C C . CYS B 1 10 ? -3.998 15.359 19.5 1 95 10 CYS B C 1
ATOM 1652 O O . CYS B 1 10 ? -4.508 16.469 19.328 1 95 10 CYS B O 1
ATOM 1654 N N . ARG B 1 11 ? -4.254 14.523 20.516 1 96.56 11 ARG B N 1
ATOM 1655 C CA . ARG B 1 11 ? -5.109 15.008 21.594 1 96.56 11 ARG B CA 1
ATOM 1656 C C . ARG B 1 11 ? -4.57 16.312 22.188 1 96.56 11 ARG B C 1
ATOM 1658 O O . ARG B 1 11 ? -5.32 17.266 22.375 1 96.56 11 ARG B O 1
ATOM 1665 N N . LYS B 1 12 ? -3.303 16.359 22.469 1 96.62 12 LYS B N 1
ATOM 1666 C CA . LYS B 1 12 ? -2.66 17.531 23.047 1 96.62 12 LYS B CA 1
ATOM 1667 C C . LYS B 1 12 ? -2.693 18.703 22.078 1 96.62 12 LYS B C 1
ATOM 1669 O O . LYS B 1 12 ? -2.824 19.859 22.5 1 96.62 12 LYS B O 1
ATOM 1674 N N . GLN B 1 13 ? -2.609 18.5 20.828 1 92.88 13 GLN B N 1
ATOM 1675 C CA . GLN B 1 13 ? -2.619 19.547 19.797 1 92.88 13 GLN B CA 1
ATOM 1676 C C . GLN B 1 13 ? -3.951 20.281 19.781 1 92.88 13 GLN B C 1
ATOM 1678 O O . GLN B 1 13 ? -3.992 21.484 19.516 1 92.88 13 GLN B O 1
ATOM 1683 N N . ILE B 1 14 ? -4.996 19.531 20.094 1 94.06 14 ILE B N 1
ATOM 1684 C CA . ILE B 1 14 ? -6.289 20.203 20.062 1 94.06 14 ILE B CA 1
ATOM 1685 C C . ILE B 1 14 ? -6.684 20.641 21.469 1 94.06 14 ILE B C 1
ATOM 1687 O O . ILE B 1 14 ? -7.797 21.125 21.688 1 94.06 14 ILE B O 1
ATOM 1691 N N . GLY B 1 15 ? -5.871 20.328 22.453 1 96.25 15 GLY B N 1
ATOM 1692 C CA . GLY B 1 15 ? -5.965 20.938 23.766 1 96.25 15 GLY B CA 1
ATOM 1693 C C . GLY B 1 15 ? -6.996 20.281 24.656 1 96.25 15 GLY B C 1
ATOM 1694 O O . GLY B 1 15 ? -7.594 20.922 25.516 1 96.25 15 GLY B O 1
ATOM 1695 N N . ILE B 1 16 ? -7.23 19.062 24.469 1 97.06 16 ILE B N 1
ATOM 1696 C CA . ILE B 1 16 ? -8.234 18.438 25.312 1 97.06 16 ILE B CA 1
ATOM 1697 C C . ILE B 1 16 ? -7.566 17.438 26.25 1 97.06 16 ILE B C 1
ATOM 1699 O O . ILE B 1 16 ? -6.418 17.031 26.031 1 97.06 16 ILE B O 1
ATOM 1703 N N . THR B 1 17 ? -8.297 17.062 27.312 1 97.94 17 THR B N 1
ATOM 1704 C CA . THR B 1 17 ? -7.828 16.094 28.281 1 97.94 17 THR B CA 1
ATOM 1705 C C . THR B 1 17 ? -8.172 14.672 27.859 1 97.94 17 THR B C 1
ATOM 1707 O O . THR B 1 17 ? -8.93 14.477 26.891 1 97.94 17 THR B O 1
ATOM 1710 N N . GLN B 1 18 ? -7.598 13.719 28.531 1 97.94 18 GLN B N 1
ATOM 1711 C CA . GLN B 1 18 ? -7.957 12.328 28.281 1 97.94 18 GLN B CA 1
ATOM 1712 C C . GLN B 1 18 ? -9.43 12.078 28.578 1 97.94 18 GLN B C 1
ATOM 1714 O O . GLN B 1 18 ? -10.102 11.336 27.859 1 97.94 18 GLN B O 1
ATOM 1719 N N . ASP B 1 19 ? -9.898 12.727 29.609 1 98.06 19 ASP B N 1
ATOM 1720 C CA . ASP B 1 19 ? -11.297 12.586 30 1 98.06 19 ASP B CA 1
ATOM 1721 C C . ASP B 1 19 ? -12.227 13.133 28.922 1 98.06 19 ASP B C 1
ATOM 1723 O O . ASP B 1 19 ? -13.258 12.531 28.625 1 98.06 19 ASP B O 1
ATOM 1727 N N . LYS B 1 20 ? -11.836 14.211 28.406 1 98.31 20 LYS B N 1
ATOM 1728 C CA . LYS B 1 20 ? -12.648 14.789 27.344 1 98.31 20 LYS B CA 1
ATOM 1729 C C . LYS B 1 20 ? -12.641 13.898 26.109 1 98.31 20 LYS B C 1
ATOM 1731 O O . LYS B 1 20 ? -13.672 13.75 25.438 1 98.31 20 LYS B O 1
ATOM 1736 N N . LEU B 1 21 ? -11.508 13.359 25.766 1 98.19 21 LEU B N 1
ATOM 1737 C CA . LEU B 1 21 ? -11.438 12.43 24.656 1 98.19 21 LEU B CA 1
ATOM 1738 C C . LEU B 1 21 ? -12.336 11.227 24.891 1 98.19 21 LEU B C 1
ATOM 1740 O O . LEU B 1 21 ? -13.016 10.758 23.969 1 98.19 21 LEU B O 1
ATOM 1744 N N . ALA B 1 22 ? -12.273 10.703 26.062 1 98.25 22 ALA B N 1
ATOM 1745 C CA . ALA B 1 22 ? -13.133 9.578 26.438 1 98.25 22 ALA B CA 1
ATOM 1746 C C . ALA B 1 22 ? -14.609 9.922 26.203 1 98.25 22 ALA B C 1
ATOM 1748 O O . ALA B 1 22 ? -15.359 9.117 25.656 1 98.25 22 ALA B O 1
ATOM 1749 N N . GLU B 1 23 ? -14.984 11.062 26.594 1 98.19 23 GLU B N 1
ATOM 1750 C CA . GLU B 1 23 ? -16.359 11.539 26.422 1 98.19 23 GLU B CA 1
ATOM 1751 C C . GLU B 1 23 ? -16.734 11.602 24.953 1 98.19 23 GLU B C 1
ATOM 1753 O O . GLU B 1 23 ? -17.797 11.117 24.562 1 98.19 23 GLU B O 1
ATOM 1758 N N . LEU B 1 24 ? -15.883 12.133 24.141 1 97.44 24 LEU B N 1
ATOM 1759 C CA . LEU B 1 24 ? -16.156 12.344 22.719 1 97.44 24 LEU B CA 1
ATOM 1760 C C . LEU B 1 24 ? -16.25 11.008 21.984 1 97.44 24 LEU B C 1
ATOM 1762 O O . LEU B 1 24 ? -16.969 10.891 20.984 1 97.44 24 LEU B O 1
ATOM 1766 N N . THR B 1 25 ? -15.539 10.023 22.438 1 97.81 25 THR B N 1
ATOM 1767 C CA . THR B 1 25 ? -15.43 8.766 21.719 1 97.81 25 THR B CA 1
ATOM 1768 C C . THR B 1 25 ? -16.359 7.715 22.312 1 97.81 25 THR B C 1
ATOM 1770 O O . THR B 1 25 ? -16.641 6.688 21.688 1 97.81 25 THR B O 1
ATOM 1773 N N . GLY B 1 26 ? -16.781 7.887 23.5 1 98 26 GLY B N 1
ATOM 1774 C CA . GLY B 1 26 ? -17.547 6.883 24.219 1 98 26 GLY B CA 1
ATOM 1775 C C . GLY B 1 26 ? -16.703 5.758 24.766 1 98 26 GLY B C 1
ATOM 1776 O O . GLY B 1 26 ? -17.219 4.723 25.188 1 98 26 GLY B O 1
ATOM 1777 N N . ILE B 1 27 ? -15.43 5.914 24.781 1 97.75 27 ILE B N 1
ATOM 1778 C CA . ILE B 1 27 ? -14.492 4.918 25.297 1 97.75 27 ILE B CA 1
ATOM 1779 C C . ILE B 1 27 ? -14.164 5.23 26.75 1 97.75 27 ILE B C 1
ATOM 1781 O O . ILE B 1 27 ? -14.047 6.395 27.141 1 97.75 27 ILE B O 1
ATOM 1785 N N . HIS B 1 28 ? -14.008 4.215 27.516 1 97.56 28 HIS B N 1
ATOM 1786 C CA . HIS B 1 28 ? -13.695 4.41 28.922 1 97.56 28 HIS B CA 1
ATOM 1787 C C . HIS B 1 28 ? -12.367 5.129 29.094 1 97.56 28 HIS B C 1
ATOM 1789 O O . HIS B 1 28 ? -11.391 4.816 28.406 1 97.56 28 HIS B O 1
ATOM 1795 N N . PRO B 1 29 ? -12.344 6.094 30.094 1 97.12 29 PRO B N 1
ATOM 1796 C CA . PRO B 1 29 ? -11.133 6.887 30.297 1 97.12 29 PRO B CA 1
ATOM 1797 C C . PRO B 1 29 ? -9.906 6.02 30.609 1 97.12 29 PRO B C 1
ATOM 1799 O O . PRO B 1 29 ? -8.797 6.344 30.188 1 97.12 29 PRO B O 1
ATOM 1802 N N . VAL B 1 30 ? -10.086 4.973 31.25 1 98 30 VAL B N 1
ATOM 1803 C CA . VAL B 1 30 ? -8.984 4.082 31.594 1 98 30 VAL B CA 1
ATOM 1804 C C . VAL B 1 30 ? -8.383 3.488 30.328 1 98 30 VAL B C 1
ATOM 1806 O O . VAL B 1 30 ? -7.16 3.35 30.219 1 98 30 VAL B O 1
ATOM 1809 N N . SER B 1 31 ? -9.227 3.127 29.375 1 98 31 SER B N 1
ATOM 1810 C CA . SER B 1 31 ? -8.75 2.584 28.109 1 98 31 SER B CA 1
ATOM 1811 C C . SER B 1 31 ? -7.926 3.611 27.344 1 98 31 SER B C 1
ATOM 1813 O O . SER B 1 31 ? -6.883 3.277 26.781 1 98 31 SER B O 1
ATOM 1815 N N . ILE B 1 32 ? -8.383 4.797 27.375 1 98.12 32 ILE B N 1
ATOM 1816 C CA . ILE B 1 32 ? -7.656 5.871 26.719 1 98.12 32 ILE B CA 1
ATOM 1817 C C . ILE B 1 32 ? -6.254 5.984 27.312 1 98.12 32 ILE B C 1
ATOM 1819 O O . ILE B 1 32 ? -5.266 6.078 26.578 1 98.12 32 ILE B O 1
ATOM 1823 N N . ARG B 1 33 ? -6.199 6.008 28.609 1 97.88 33 ARG B N 1
ATOM 1824 C CA . ARG B 1 33 ? -4.91 6.086 29.297 1 97.88 33 ARG B CA 1
ATOM 1825 C C . ARG B 1 33 ? -4.012 4.922 28.891 1 97.88 33 ARG B C 1
ATOM 1827 O O . ARG B 1 33 ? -2.824 5.113 28.625 1 97.88 33 ARG B O 1
ATOM 1834 N N . LYS B 1 34 ? -4.586 3.748 28.812 1 98.25 34 LYS B N 1
ATOM 1835 C CA . LYS B 1 34 ? -3.822 2.557 28.469 1 98.25 34 LYS B CA 1
ATOM 1836 C C . LYS B 1 34 ? -3.328 2.629 27.016 1 98.25 34 LYS B C 1
ATOM 1838 O O . LYS B 1 34 ? -2.234 2.154 26.719 1 98.25 34 LYS B O 1
ATOM 1843 N N . TYR B 1 35 ? -4.117 3.168 26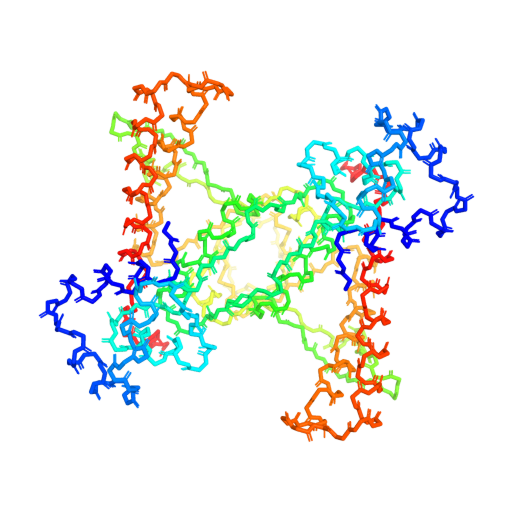.141 1 97.5 35 TYR B N 1
ATOM 1844 C CA . TYR B 1 35 ? -3.699 3.344 24.75 1 97.5 35 TYR B CA 1
ATOM 1845 C C . TYR B 1 35 ? -2.498 4.277 24.656 1 97.5 35 TYR B C 1
ATOM 1847 O O . TYR B 1 35 ? -1.483 3.938 24.047 1 97.5 35 TYR B O 1
ATOM 1855 N N . GLU B 1 36 ? -2.609 5.441 25.375 1 97.75 36 GLU B N 1
ATOM 1856 C CA . GLU B 1 36 ? -1.599 6.488 25.234 1 97.75 36 GLU B CA 1
ATOM 1857 C C . GLU B 1 36 ? -0.29 6.078 25.906 1 97.75 36 GLU B C 1
ATOM 1859 O O . GLU B 1 36 ? 0.763 6.66 25.625 1 97.75 36 GLU B O 1
ATOM 1864 N N . THR B 1 37 ? -0.386 5.082 26.828 1 96.56 37 THR B N 1
ATOM 1865 C CA . THR B 1 37 ? 0.812 4.598 27.5 1 96.56 37 THR B CA 1
ATOM 1866 C C . THR B 1 37 ? 1.271 3.271 26.906 1 96.56 37 THR B C 1
ATOM 1868 O O . THR B 1 37 ? 2.137 2.598 27.469 1 96.56 37 THR B O 1
ATOM 1871 N N . ASN B 1 38 ? 0.659 2.844 25.859 1 95.38 38 ASN B N 1
ATOM 1872 C CA . ASN B 1 38 ? 1.007 1.66 25.078 1 95.38 38 ASN B CA 1
ATOM 1873 C C . ASN B 1 38 ? 0.812 0.381 25.891 1 95.38 38 ASN B C 1
ATOM 1875 O O . ASN B 1 38 ? 1.457 -0.633 25.625 1 95.38 38 ASN B O 1
ATOM 1879 N N . LYS B 1 39 ? 0.072 0.419 26.859 1 96.38 39 LYS B N 1
ATOM 1880 C CA . LYS B 1 39 ? -0.255 -0.777 27.625 1 96.38 39 LYS B CA 1
ATOM 1881 C C . LYS B 1 39 ? -1.299 -1.627 26.906 1 96.38 39 LYS B C 1
ATOM 1883 O O . LYS B 1 39 ? -1.411 -2.828 27.172 1 96.38 39 LYS B O 1
ATOM 1888 N N . MET B 1 40 ? -2.084 -0.971 26.078 1 95.75 40 MET B N 1
ATOM 1889 C CA . MET B 1 40 ? -3.086 -1.6 25.219 1 95.75 40 MET B CA 1
ATOM 1890 C C . MET B 1 40 ? -3.107 -0.951 23.844 1 95.75 40 MET B C 1
ATOM 1892 O O . MET B 1 40 ? -2.795 0.233 23.703 1 95.75 40 MET B O 1
ATOM 1896 N N . GLN B 1 41 ? -3.492 -1.733 22.891 1 94.31 41 GLN B N 1
ATOM 1897 C CA . GLN B 1 41 ? -3.682 -1.194 21.562 1 94.31 41 GLN B CA 1
ATOM 1898 C C . GLN B 1 41 ? -5.164 -1.119 21.203 1 94.31 41 GLN B C 1
ATOM 1900 O O . GLN B 1 41 ? -5.914 -2.07 21.438 1 94.31 41 GLN B O 1
ATOM 1905 N N . PRO B 1 42 ? -5.516 -0.003 20.641 1 94.69 42 PRO B N 1
ATOM 1906 C CA . PRO B 1 42 ? -6.922 0.058 20.234 1 94.69 42 PRO B CA 1
ATOM 1907 C C . PRO B 1 42 ? -7.227 -0.84 19.031 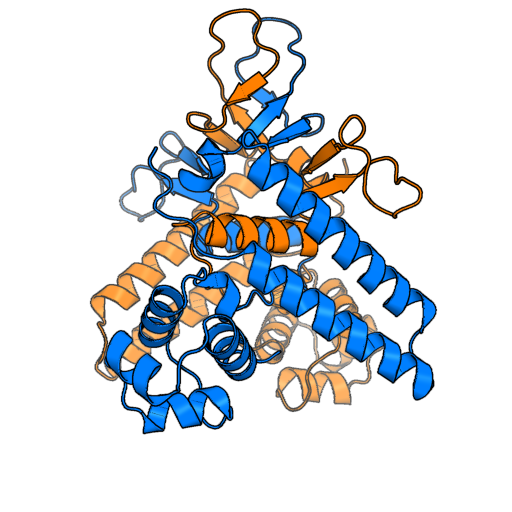1 94.69 42 PRO B C 1
ATOM 1909 O O . PRO B 1 42 ? -6.391 -0.989 18.141 1 94.69 42 PRO B O 1
ATOM 1912 N N . GLN B 1 43 ? -8.438 -1.425 19.047 1 92.25 43 GLN B N 1
ATOM 1913 C CA . GLN B 1 43 ? -8.938 -2.152 17.891 1 92.25 43 GLN B CA 1
ATOM 1914 C C . GLN B 1 43 ? -9.469 -1.194 16.828 1 92.25 43 GLN B C 1
ATOM 1916 O O . GLN B 1 43 ? -9.727 -0.023 17.109 1 92.25 43 GLN B O 1
ATOM 1921 N N . PRO B 1 44 ? -9.703 -1.708 15.664 1 89.12 44 PRO B N 1
ATOM 1922 C CA . PRO B 1 44 ? -10.062 -0.827 14.555 1 89.12 44 PRO B CA 1
ATOM 1923 C C . PRO B 1 44 ? -11.305 0.01 14.836 1 89.12 44 PRO B C 1
ATOM 1925 O O . PRO B 1 44 ? -11.312 1.218 14.586 1 89.12 44 PRO B O 1
ATOM 1928 N N . PRO B 1 45 ? -12.32 -0.53 15.438 1 91.88 45 PRO B N 1
ATOM 1929 C CA . PRO B 1 45 ? -13.477 0.318 15.711 1 91.88 45 PRO B CA 1
ATOM 1930 C C . PRO B 1 45 ? -13.172 1.44 16.703 1 91.88 45 PRO B C 1
ATOM 1932 O O . PRO B 1 45 ? -13.656 2.562 16.531 1 91.88 45 PRO B O 1
ATOM 1935 N N . GLN B 1 46 ? -12.375 1.177 17.703 1 96.06 46 GLN B N 1
ATOM 1936 C CA . GLN B 1 46 ? -11.984 2.199 18.672 1 96.06 46 GLN B CA 1
ATOM 1937 C C . GLN B 1 46 ? -11.094 3.254 18.016 1 96.06 46 GLN B C 1
ATOM 1939 O O . GLN B 1 46 ? -11.234 4.445 18.297 1 96.06 46 GLN B O 1
ATOM 1944 N N . LEU B 1 47 ? -10.273 2.799 17.219 1 94.69 47 LEU B N 1
ATOM 1945 C CA . LEU B 1 47 ? -9.359 3.717 16.547 1 94.69 47 LEU B CA 1
ATOM 1946 C C . LEU B 1 47 ? -10.117 4.676 15.633 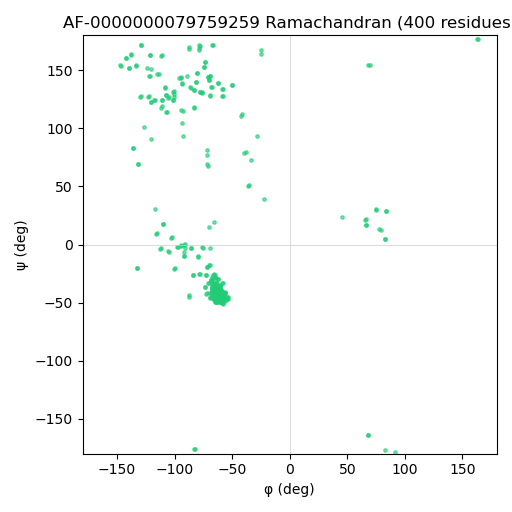1 94.69 47 LEU B C 1
ATOM 1948 O O . LEU B 1 47 ? -9.766 5.848 15.523 1 94.69 47 LEU B O 1
ATOM 1952 N N . GLU B 1 48 ? -11.109 4.156 15.008 1 92.69 48 GLU B N 1
ATOM 1953 C CA . GLU B 1 48 ? -11.961 4.98 14.156 1 92.69 48 GLU B CA 1
ATOM 1954 C C . GLU B 1 48 ? -12.609 6.109 14.953 1 92.69 48 GLU B C 1
ATOM 1956 O O . GLU B 1 48 ? -12.625 7.258 14.516 1 92.69 48 GLU B O 1
ATOM 1961 N N . LYS B 1 49 ? -13.117 5.77 16.062 1 96.06 49 LYS B N 1
ATOM 1962 C CA . LYS B 1 49 ? -13.742 6.762 16.922 1 96.06 49 LYS B CA 1
ATOM 1963 C C . LYS B 1 49 ? -12.734 7.816 17.375 1 96.06 49 LYS B C 1
ATOM 1965 O O . LYS B 1 49 ? -13.039 9.008 17.406 1 96.06 49 LYS B O 1
ATOM 1970 N N . ILE B 1 50 ? -11.609 7.355 17.672 1 96.94 50 ILE B N 1
ATOM 1971 C CA . ILE B 1 50 ? -10.562 8.25 18.156 1 96.94 50 ILE B CA 1
ATOM 1972 C C . ILE B 1 50 ? -10.125 9.188 17.047 1 96.94 50 ILE B C 1
ATOM 1974 O O . ILE B 1 50 ? -9.992 10.398 17.25 1 96.94 50 ILE B O 1
ATOM 1978 N N . ALA B 1 51 ? -9.938 8.648 15.898 1 94.88 51 ALA B N 1
ATOM 1979 C CA . ALA B 1 51 ? -9.531 9.461 14.758 1 94.88 51 ALA B CA 1
ATOM 1980 C C . ALA B 1 51 ? -10.555 10.555 14.469 1 94.88 51 ALA B C 1
ATOM 1982 O O . ALA B 1 51 ? -10.195 11.711 14.242 1 94.88 51 ALA B O 1
ATOM 1983 N N . ALA B 1 52 ? -11.789 10.211 14.516 1 93.38 52 ALA B N 1
ATOM 1984 C CA . ALA B 1 52 ? -12.867 11.164 14.273 1 93.38 52 ALA B CA 1
ATOM 1985 C C . ALA B 1 52 ? -12.875 12.273 15.32 1 93.38 52 ALA B C 1
ATOM 1987 O O . ALA B 1 52 ? -12.969 13.453 14.984 1 93.38 52 ALA B O 1
ATOM 1988 N N . ALA B 1 53 ? -12.734 11.883 16.516 1 95.81 53 ALA B N 1
ATOM 1989 C CA . ALA B 1 53 ? -12.758 12.844 17.609 1 95.81 53 ALA B CA 1
ATOM 1990 C C . ALA B 1 53 ? -11.578 13.812 17.516 1 95.81 53 ALA B C 1
ATOM 1992 O O . ALA B 1 53 ? -11.703 14.984 17.891 1 95.81 53 ALA B O 1
ATOM 1993 N N . LEU B 1 54 ? -10.484 13.336 17.031 1 95.62 54 LEU B N 1
ATOM 1994 C CA . LEU B 1 54 ? -9.258 14.125 17 1 95.62 54 LEU B CA 1
ATOM 1995 C C . LEU B 1 54 ? -9.141 14.891 15.68 1 95.62 54 LEU B C 1
ATOM 1997 O O . LEU B 1 54 ? -8.234 15.711 15.508 1 95.62 54 LEU B O 1
ATOM 2001 N N . GLY B 1 55 ? -9.984 14.609 14.742 1 92.5 55 GLY B N 1
ATOM 2002 C CA . GLY B 1 55 ? -9.984 15.305 13.461 1 92.5 55 GLY B CA 1
ATOM 2003 C C . GLY B 1 55 ? -8.852 14.883 12.547 1 92.5 55 GLY B C 1
ATOM 2004 O O . GLY B 1 55 ? -8.305 15.703 11.805 1 92.5 55 GLY B O 1
ATOM 2005 N N . VAL B 1 56 ? -8.422 13.688 12.656 1 92.94 56 VAL B N 1
ATOM 2006 C CA . VAL B 1 56 ? -7.379 13.141 11.797 1 92.94 56 VAL B CA 1
ATOM 2007 C C . VAL B 1 56 ? -7.906 11.914 11.055 1 92.94 56 VAL B C 1
ATOM 2009 O O . VAL B 1 56 ? -8.953 11.367 11.414 1 92.94 56 VAL B O 1
ATOM 2012 N N . SER B 1 57 ? -7.191 11.562 10.023 1 91.19 57 SER B N 1
ATOM 2013 C CA . SER B 1 57 ? -7.605 10.383 9.266 1 91.19 57 SER B CA 1
ATOM 2014 C C . SER B 1 57 ? -7.293 9.102 10.031 1 91.19 57 SER B C 1
ATOM 2016 O O . SER B 1 57 ? -6.418 9.086 10.898 1 91.19 57 SER B O 1
ATOM 2018 N N . TYR B 1 58 ? -7.984 8.062 9.719 1 90.44 58 TYR B N 1
ATOM 2019 C CA . TYR B 1 58 ? -7.719 6.75 10.281 1 90.44 58 TYR B CA 1
ATOM 2020 C C . TYR B 1 58 ? -6.277 6.324 10.023 1 90.44 58 TYR B C 1
ATOM 2022 O O . TYR B 1 58 ? -5.598 5.836 10.93 1 90.44 58 TYR B O 1
ATOM 2030 N N . ASN B 1 59 ? -5.82 6.582 8.859 1 88.44 59 ASN B N 1
ATOM 2031 C CA . ASN B 1 59 ? -4.492 6.156 8.438 1 88.44 59 ASN B CA 1
ATOM 2032 C C . ASN B 1 59 ? -3.398 6.883 9.211 1 88.44 59 ASN B C 1
ATOM 2034 O O . ASN B 1 59 ? -2.332 6.32 9.469 1 88.44 59 ASN B O 1
ATOM 2038 N N . ALA B 1 60 ? -3.738 8.078 9.586 1 89.88 60 ALA B N 1
ATOM 2039 C CA . ALA B 1 60 ? -2.77 8.875 10.336 1 89.88 60 ALA B CA 1
ATOM 2040 C C . ALA B 1 60 ? -2.385 8.188 11.641 1 89.88 60 ALA B C 1
ATOM 2042 O O . ALA B 1 60 ? -1.214 8.195 12.031 1 89.88 60 ALA B O 1
ATOM 2043 N N . LEU B 1 61 ? -3.361 7.598 12.258 1 91.31 61 LEU B N 1
ATOM 2044 C CA . LEU B 1 61 ? -3.125 6.953 13.547 1 91.31 61 LEU B CA 1
ATOM 2045 C C . LEU B 1 61 ? -2.664 5.512 13.359 1 91.31 61 LEU B C 1
ATOM 2047 O O . LEU B 1 61 ? -1.752 5.051 14.047 1 91.31 61 LEU B O 1
ATOM 2051 N N . ASN B 1 62 ? -3.354 4.852 12.484 1 86.19 62 ASN B N 1
ATOM 2052 C CA . ASN B 1 62 ? -3.094 3.434 12.273 1 86.19 62 ASN B CA 1
ATOM 2053 C C . ASN B 1 62 ? -1.698 3.197 11.703 1 86.19 62 ASN B C 1
ATOM 2055 O O . ASN B 1 62 ? -1.066 2.182 12 1 86.19 62 ASN B O 1
ATOM 2059 N N . GLY B 1 63 ? -1.258 4.121 11.086 1 74.94 63 GLY B N 1
ATOM 2060 C CA . GLY B 1 63 ? 0.046 3.965 10.461 1 74.94 63 GLY B CA 1
ATOM 2061 C C . GLY B 1 63 ? 0.043 2.967 9.312 1 74.94 63 GLY B C 1
ATOM 2062 O O . GLY B 1 63 ? -0.978 2.334 9.039 1 74.94 63 GLY B O 1
ATOM 2063 N N . SER B 1 64 ? 0.881 3.066 8.406 1 61.84 64 SER B N 1
ATOM 2064 C CA . SER B 1 64 ? 1.072 2.074 7.355 1 61.84 64 SER B CA 1
ATOM 2065 C C . SER B 1 64 ? 2.492 1.519 7.371 1 61.84 64 SER B C 1
ATOM 2067 O O . SER B 1 64 ? 3.445 2.242 7.668 1 61.84 64 SER B O 1
ATOM 2069 N N . ASP B 1 65 ? 2.678 0.33 8.203 1 56.66 65 ASP B N 1
ATOM 2070 C CA . ASP B 1 65 ? 3.99 -0.307 8.242 1 56.66 65 ASP B CA 1
ATOM 2071 C C . ASP B 1 65 ? 4.75 -0.09 6.938 1 56.66 65 ASP B C 1
ATOM 2073 O O . ASP B 1 65 ? 4.262 -0.45 5.863 1 56.66 65 ASP B O 1
ATOM 2077 N N . THR B 1 66 ? 5.574 1.061 7.043 1 55.25 66 THR B N 1
ATOM 2078 C CA . THR B 1 66 ? 6.379 1.815 6.086 1 55.25 66 THR B CA 1
ATOM 2079 C C . THR B 1 66 ? 6.977 0.89 5.031 1 55.25 66 THR B C 1
ATOM 2081 O O . THR B 1 66 ? 7.734 -0.025 5.359 1 55.25 66 THR B O 1
ATOM 2084 N N . ALA B 1 67 ? 6.324 0.165 3.871 1 56.34 67 ALA B N 1
ATOM 2085 C CA . ALA B 1 67 ? 5.996 -0.465 2.596 1 56.34 67 ALA B CA 1
ATOM 2086 C C . ALA B 1 67 ? 7.145 -1.338 2.102 1 56.34 67 ALA B C 1
ATOM 2088 O O . ALA B 1 67 ? 6.945 -2.229 1.271 1 56.34 67 ALA B O 1
ATOM 2089 N N . GLY B 1 68 ? 7.77 -1.641 2.967 1 71.44 68 GLY B N 1
ATOM 2090 C CA . GLY B 1 68 ? 8.828 -2.561 2.572 1 71.44 68 GLY B CA 1
ATOM 2091 C C . GLY B 1 68 ? 8.531 -3.287 1.273 1 71.44 68 GLY B C 1
ATOM 2092 O O . GLY B 1 68 ? 8.953 -4.43 1.083 1 71.44 68 GLY B O 1
ATOM 2093 N N . LEU B 1 69 ? 7.969 -2.662 0.328 1 82.06 69 LEU B N 1
ATOM 2094 C CA . LEU B 1 69 ? 7.594 -3.271 -0.943 1 82.06 69 LEU B CA 1
ATOM 2095 C C . LEU B 1 69 ? 8.664 -3.033 -2 1 82.06 69 LEU B C 1
ATOM 2097 O O . LEU B 1 69 ? 9.328 -1.994 -1.991 1 82.06 69 LEU B O 1
ATOM 2101 N N . ARG B 1 70 ? 8.844 -4.035 -2.812 1 83.88 70 ARG B N 1
ATOM 2102 C CA . ARG B 1 70 ? 9.766 -3.957 -3.941 1 83.88 70 ARG B CA 1
ATOM 2103 C C . ARG B 1 70 ? 9.039 -4.191 -5.262 1 83.88 70 ARG B C 1
ATOM 2105 O O . ARG B 1 70 ? 7.992 -4.844 -5.293 1 83.88 70 ARG B O 1
ATOM 2112 N N . LEU B 1 71 ? 9.555 -3.611 -6.266 1 88.44 71 LEU B N 1
ATOM 2113 C CA . LEU B 1 71 ? 8.961 -3.76 -7.59 1 88.44 71 LEU B CA 1
ATOM 2114 C C . LEU B 1 71 ? 10.047 -3.992 -8.641 1 88.44 71 LEU B C 1
ATOM 2116 O O . LEU B 1 71 ? 10.398 -3.074 -9.391 1 88.44 71 LEU B O 1
ATOM 2120 N N . GLU B 1 72 ? 10.492 -5.215 -8.789 1 85.94 72 GLU B N 1
ATOM 2121 C CA . GLU B 1 72 ? 11.578 -5.543 -9.703 1 85.94 72 GLU B CA 1
ATOM 2122 C C . GLU B 1 72 ? 11.227 -6.758 -10.562 1 85.94 72 GLU B C 1
ATOM 2124 O O . GLU B 1 72 ? 11.828 -6.973 -11.609 1 85.94 72 GLU B O 1
ATOM 2129 N N . THR B 1 73 ? 10.305 -7.535 -10.156 1 86.88 73 THR B N 1
ATOM 2130 C CA . THR B 1 73 ? 9.914 -8.766 -10.836 1 86.88 73 THR B CA 1
ATOM 2131 C C . THR B 1 73 ? 8.406 -8.805 -11.055 1 86.88 73 THR B C 1
ATOM 2133 O O . THR B 1 73 ? 7.672 -7.973 -10.508 1 86.88 73 THR B O 1
ATOM 2136 N N . VAL B 1 74 ? 7.961 -9.781 -11.812 1 88.19 74 VAL B N 1
ATOM 2137 C CA . VAL B 1 74 ? 6.527 -9.984 -12 1 88.19 74 VAL B CA 1
ATOM 2138 C C . VAL B 1 74 ? 5.887 -10.398 -10.68 1 88.19 74 VAL B C 1
ATOM 2140 O O . VAL B 1 74 ? 4.754 -10.016 -10.383 1 88.19 74 VAL B O 1
ATOM 2143 N N . GLY B 1 75 ? 6.691 -11.148 -9.953 1 90.56 75 GLY B N 1
ATOM 2144 C CA . GLY B 1 75 ? 6.203 -11.508 -8.633 1 90.56 75 GLY B CA 1
ATOM 2145 C C . GLY B 1 75 ? 5.973 -10.305 -7.734 1 90.56 75 GLY B C 1
ATOM 2146 O O . GLY B 1 75 ? 4.98 -10.25 -7.004 1 90.56 75 GLY B O 1
ATOM 2147 N N . ASP B 1 76 ? 6.879 -9.391 -7.816 1 89.88 76 ASP B N 1
ATOM 2148 C CA . ASP B 1 76 ? 6.711 -8.148 -7.062 1 89.88 76 ASP B CA 1
ATOM 2149 C C . ASP B 1 76 ? 5.469 -7.391 -7.52 1 89.88 76 ASP B C 1
ATOM 2151 O O . ASP B 1 76 ? 4.711 -6.875 -6.695 1 89.88 76 ASP B O 1
ATOM 2155 N N . LEU B 1 77 ? 5.316 -7.363 -8.805 1 91.5 77 LEU B N 1
ATOM 2156 C CA . LEU B 1 77 ? 4.148 -6.699 -9.375 1 91.5 77 LEU B CA 1
ATOM 2157 C C . LEU B 1 77 ? 2.859 -7.312 -8.844 1 91.5 77 LEU B C 1
ATOM 2159 O O . LEU B 1 77 ? 1.961 -6.59 -8.398 1 91.5 77 LEU B O 1
ATOM 2163 N N . MET B 1 78 ? 2.771 -8.586 -8.859 1 91.56 78 MET B N 1
ATOM 2164 C CA . MET B 1 78 ? 1.588 -9.281 -8.359 1 91.56 78 MET B CA 1
ATOM 2165 C C . MET B 1 78 ? 1.335 -8.93 -6.895 1 91.56 78 MET B C 1
ATOM 2167 O O . MET B 1 78 ? 0.202 -8.633 -6.512 1 91.56 78 MET B O 1
ATOM 2171 N N . GLY B 1 79 ? 2.398 -8.969 -6.148 1 90.5 79 GLY B N 1
ATOM 2172 C CA . GLY B 1 79 ? 2.273 -8.594 -4.75 1 90.5 79 GLY B CA 1
ATOM 2173 C C . GLY B 1 79 ? 1.721 -7.191 -4.559 1 90.5 79 GLY B C 1
ATOM 2174 O O . GLY B 1 79 ? 0.849 -6.973 -3.713 1 90.5 79 GLY B O 1
ATOM 2175 N N . ILE B 1 80 ? 2.188 -6.352 -5.305 1 90.31 80 ILE B N 1
ATOM 2176 C CA . ILE B 1 80 ? 1.757 -4.961 -5.215 1 90.31 80 ILE B CA 1
ATOM 2177 C C . ILE B 1 80 ? 0.288 -4.848 -5.617 1 90.31 80 ILE B C 1
ATOM 2179 O O . ILE B 1 80 ? -0.501 -4.191 -4.934 1 90.31 80 ILE B O 1
ATOM 2183 N N . LEU B 1 81 ? -0.098 -5.457 -6.715 1 91.88 81 LEU B N 1
ATOM 2184 C CA . LEU B 1 81 ? -1.488 -5.426 -7.156 1 91.88 81 LEU B CA 1
ATOM 2185 C C . LEU B 1 81 ? -2.412 -5.992 -6.086 1 91.88 81 LEU B C 1
ATOM 2187 O O . LEU B 1 81 ? -3.486 -5.441 -5.828 1 91.88 81 LEU B O 1
ATOM 2191 N N . MET B 1 82 ? -2.018 -7.047 -5.473 1 90.5 82 MET B N 1
ATOM 2192 C CA . MET B 1 82 ? -2.801 -7.656 -4.402 1 90.5 82 MET B CA 1
ATOM 2193 C C . MET B 1 82 ? -2.988 -6.684 -3.242 1 90.5 82 MET B C 1
ATOM 2195 O O . MET B 1 82 ? -4.09 -6.551 -2.709 1 90.5 82 MET B O 1
ATOM 2199 N N . VAL B 1 83 ? -1.905 -6.02 -2.941 1 88 83 VAL B N 1
ATOM 2200 C CA . VAL B 1 83 ? -1.954 -5.062 -1.84 1 88 83 VAL B CA 1
ATOM 2201 C C . VAL B 1 83 ? -2.908 -3.922 -2.188 1 88 83 VAL B C 1
ATOM 2203 O O . VAL B 1 83 ? -3.721 -3.51 -1.357 1 88 83 VAL B O 1
ATOM 2206 N N . LEU B 1 84 ? -2.785 -3.4 -3.322 1 90.5 84 LEU B N 1
ATOM 2207 C CA . LEU B 1 84 ? -3.639 -2.297 -3.752 1 90.5 84 LEU B CA 1
ATOM 2208 C C . LEU B 1 84 ? -5.105 -2.719 -3.766 1 90.5 84 LEU B C 1
ATOM 2210 O O . LEU B 1 84 ? -5.984 -1.93 -3.412 1 90.5 84 LEU B O 1
ATOM 2214 N N . CYS B 1 85 ? -5.367 -3.936 -4.113 1 91.5 85 CYS B N 1
ATOM 2215 C CA . CYS B 1 85 ? -6.734 -4.445 -4.113 1 91.5 85 CYS B CA 1
ATOM 2216 C C . CYS B 1 85 ? -7.238 -4.656 -2.691 1 91.5 85 CYS B C 1
ATOM 2218 O O . CYS B 1 85 ? -8.359 -4.27 -2.361 1 91.5 85 CYS B O 1
ATOM 2220 N N . ASN B 1 86 ? -6.383 -5.188 -1.89 1 87.25 86 ASN B N 1
ATOM 2221 C CA . ASN B 1 86 ? -6.766 -5.457 -0.508 1 87.25 86 ASN B CA 1
ATOM 2222 C C . ASN B 1 86 ? -7.078 -4.168 0.248 1 87.25 86 ASN B C 1
ATOM 2224 O O . ASN B 1 86 ? -7.922 -4.16 1.146 1 87.25 86 ASN B O 1
ATOM 2228 N N . SER B 1 87 ? -6.422 -3.125 -0.18 1 85.81 87 SER B N 1
ATOM 2229 C CA . SER B 1 87 ? -6.629 -1.836 0.473 1 85.81 87 SER B CA 1
ATOM 2230 C C . SER B 1 87 ? -7.738 -1.043 -0.207 1 85.81 87 SER B C 1
ATOM 2232 O O . SER B 1 87 ? -7.973 0.121 0.125 1 85.81 87 SER B O 1
ATOM 2234 N N . SER B 1 88 ? -8.375 -1.538 -1.235 1 89 88 SER B N 1
ATOM 2235 C CA . SER B 1 88 ? -9.453 -0.942 -2.012 1 89 88 SER B CA 1
ATOM 2236 C C . SER B 1 88 ? -8.977 0.286 -2.777 1 89 88 SER B C 1
ATOM 2238 O O . SER B 1 88 ? -9.773 1.153 -3.135 1 89 88 SER B O 1
ATOM 2240 N N . ILE B 1 89 ? -7.727 0.368 -2.887 1 90 89 ILE B N 1
ATOM 2241 C CA . ILE B 1 89 ? -7.195 1.408 -3.76 1 90 89 ILE B CA 1
ATOM 2242 C C . ILE B 1 89 ? -7.516 1.076 -5.215 1 90 89 ILE B C 1
ATOM 2244 O O . ILE B 1 89 ? -7.902 1.956 -5.988 1 90 89 ILE B O 1
ATOM 2248 N N . LEU B 1 90 ? -7.277 -0.189 -5.547 1 93 90 LEU B N 1
ATOM 2249 C CA . LEU B 1 90 ? -7.754 -0.764 -6.801 1 93 90 LEU B CA 1
ATOM 2250 C C . LEU B 1 90 ? -9.008 -1.597 -6.574 1 93 90 LEU B C 1
ATOM 2252 O O . LEU B 1 90 ? -9.078 -2.389 -5.633 1 93 90 LEU B O 1
ATOM 2256 N N . GLN B 1 91 ? -9.977 -1.346 -7.414 1 95.19 91 GLN B N 1
ATOM 2257 C CA . GLN B 1 91 ? -11.234 -2.074 -7.293 1 95.19 91 GLN B CA 1
ATOM 2258 C C . GLN B 1 91 ? -11.508 -2.908 -8.539 1 95.19 91 GLN B C 1
ATOM 2260 O O . GLN B 1 91 ? -11.5 -2.389 -9.656 1 95.19 91 GLN B O 1
ATOM 2265 N N . ILE B 1 92 ? -11.703 -4.16 -8.336 1 96.38 92 ILE B N 1
ATOM 2266 C CA . ILE B 1 92 ? -12.039 -5.086 -9.406 1 96.38 92 ILE B CA 1
ATOM 2267 C C . ILE B 1 92 ? -13.508 -5.492 -9.297 1 96.38 92 ILE B C 1
ATOM 2269 O O . ILE B 1 92 ? -13.969 -5.863 -8.211 1 96.38 92 ILE B O 1
ATOM 2273 N N . SER B 1 93 ? -14.219 -5.371 -10.375 1 96.25 93 SER B N 1
ATOM 2274 C CA . SER B 1 93 ? -15.617 -5.781 -10.406 1 96.25 93 SER B CA 1
ATOM 2275 C C . SER B 1 93 ? -15.945 -6.512 -11.711 1 96.25 93 SER B C 1
ATOM 2277 O O . SER B 1 93 ? -15.156 -6.492 -12.656 1 96.25 93 SER B O 1
ATOM 2279 N N . GLY B 1 94 ? -17.062 -7.211 -11.703 1 96.62 94 GLY B N 1
ATOM 2280 C CA . GLY B 1 94 ? -17.531 -7.973 -12.852 1 96.62 94 GLY B CA 1
ATOM 2281 C C . GLY B 1 94 ? -18.578 -9.008 -12.5 1 96.62 94 GLY B C 1
ATOM 2282 O O . GLY B 1 94 ? -19.016 -9.078 -11.352 1 96.62 94 GLY B O 1
ATOM 2283 N N . GLU B 1 95 ? -19.047 -9.656 -13.523 1 97.12 95 GLU B N 1
ATOM 2284 C CA . GLU B 1 95 ? -20 -10.734 -13.328 1 97.12 95 GLU B CA 1
ATOM 2285 C C . GLU B 1 95 ? -19.297 -12.047 -12.984 1 97.12 95 GLU B C 1
ATOM 2287 O O . GLU B 1 95 ? -18.312 -12.414 -13.641 1 97.12 95 GLU B O 1
ATOM 2292 N N . ARG B 1 96 ? -19.844 -12.672 -11.961 1 95.69 96 ARG B N 1
ATOM 2293 C CA . ARG B 1 96 ? -19.219 -13.922 -11.539 1 95.69 96 ARG B CA 1
ATOM 2294 C C . ARG B 1 96 ? -19.891 -15.117 -12.203 1 95.69 96 ARG B C 1
ATOM 2296 O O . ARG B 1 96 ? -21.109 -15.164 -12.328 1 95.69 96 ARG B O 1
ATOM 2303 N N . GLY B 1 97 ? -19.047 -16.078 -12.625 1 94.88 97 GLY B N 1
ATOM 2304 C CA . GLY B 1 97 ? -19.562 -17.328 -13.172 1 94.88 97 GLY B CA 1
ATOM 2305 C C . GLY B 1 97 ? -19.922 -18.344 -12.102 1 94.88 97 GLY B C 1
ATOM 2306 O O . GLY B 1 97 ? -19.859 -18.047 -10.906 1 94.88 97 GLY B O 1
ATOM 2307 N N . GLU B 1 98 ? -20.328 -19.562 -12.5 1 93.44 98 GLU B N 1
ATOM 2308 C CA . GLU B 1 98 ? -20.703 -20.641 -11.586 1 93.44 98 GLU B CA 1
ATOM 2309 C C . GLU B 1 98 ? -19.516 -21.062 -10.719 1 93.44 98 GLU B C 1
ATOM 2311 O O . GLU B 1 98 ? -19.688 -21.453 -9.562 1 93.44 98 GLU B O 1
ATOM 2316 N N . ASP B 1 99 ? -18.359 -20.922 -11.242 1 92.88 99 ASP B N 1
ATOM 2317 C CA . ASP B 1 99 ? -17.156 -21.312 -10.516 1 92.88 99 ASP B CA 1
ATOM 2318 C C . ASP B 1 99 ? -16.672 -20.172 -9.609 1 92.88 99 ASP B C 1
ATOM 2320 O O . ASP B 1 99 ? -15.617 -20.266 -8.992 1 92.88 99 ASP B O 1
ATOM 2324 N N . LYS B 1 100 ? -17.312 -19 -9.617 1 93.19 100 LYS B N 1
ATOM 2325 C CA . LYS B 1 100 ? -17.047 -17.844 -8.781 1 93.19 100 LYS B CA 1
ATOM 2326 C C . LYS B 1 100 ? -15.914 -17 -9.344 1 93.19 100 LYS B C 1
ATOM 2328 O O . LYS B 1 100 ? -15.477 -16.031 -8.719 1 93.19 100 LYS B O 1
ATOM 2333 N N . LEU B 1 101 ? -15.469 -17.438 -10.523 1 95.12 101 LEU B N 1
ATOM 2334 C CA . LEU B 1 101 ? -14.508 -16.625 -11.25 1 95.12 101 LEU B CA 1
ATOM 2335 C C . LEU B 1 101 ? -15.211 -15.516 -12.016 1 95.12 101 LEU B C 1
ATOM 2337 O O . LEU B 1 101 ? -16.266 -15.727 -12.602 1 95.12 101 LEU B O 1
ATOM 2341 N N . LEU B 1 102 ? -14.562 -14.312 -11.992 1 95.94 102 LEU B N 1
ATOM 2342 C CA . LEU B 1 102 ? -15.117 -13.227 -12.797 1 95.94 102 LEU B CA 1
ATOM 2343 C C . LEU B 1 102 ? -14.977 -13.523 -14.281 1 95.94 102 LEU B C 1
ATOM 2345 O O . LEU B 1 102 ? -13.922 -13.992 -14.727 1 95.94 102 LEU B O 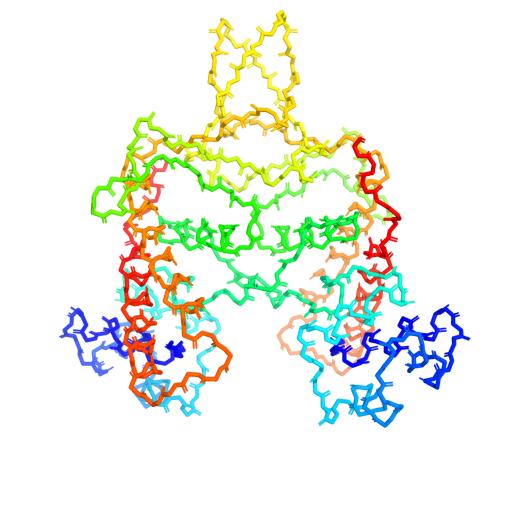1
ATOM 2349 N N . LYS B 1 103 ? -16.016 -13.273 -15.023 1 95.44 103 LYS B N 1
ATOM 2350 C CA . LYS B 1 103 ? -15.961 -13.414 -16.469 1 95.44 103 LYS B CA 1
ATOM 2351 C C . LYS B 1 103 ? -15.078 -12.336 -17.094 1 95.44 103 LYS B C 1
ATOM 2353 O O . LYS B 1 103 ? -15.312 -11.141 -16.891 1 95.44 103 LYS B O 1
ATOM 2358 N N . ASP B 1 104 ? -14.148 -12.727 -17.922 1 92.69 104 ASP B N 1
ATOM 2359 C CA . ASP B 1 104 ? -13.086 -11.867 -18.453 1 92.69 104 ASP B CA 1
ATOM 2360 C C . ASP B 1 104 ? -13.664 -10.617 -19.109 1 92.69 104 ASP B C 1
ATOM 2362 O O . ASP B 1 104 ? -13.219 -9.5 -18.828 1 92.69 104 ASP B O 1
ATOM 2366 N N . ASN B 1 105 ? -14.688 -10.867 -19.922 1 92.38 105 ASN B N 1
ATOM 2367 C CA . ASN B 1 105 ? -15.203 -9.789 -20.766 1 92.38 105 ASN B CA 1
ATOM 2368 C C . ASN B 1 105 ? -16.047 -8.805 -19.969 1 92.38 105 ASN B C 1
ATOM 2370 O O . ASN B 1 105 ? -16.484 -7.781 -20.484 1 92.38 105 ASN B O 1
ATOM 2374 N N . THR B 1 106 ? -16.234 -9.062 -18.703 1 96 106 THR B N 1
ATOM 2375 C CA . THR B 1 106 ? -17.078 -8.211 -17.875 1 96 106 THR B CA 1
ATOM 2376 C C . THR B 1 106 ? -16.25 -7.477 -16.828 1 96 106 THR B C 1
ATOM 2378 O O . THR B 1 106 ? -16.766 -6.625 -16.094 1 96 106 THR B O 1
ATOM 2381 N N . VAL B 1 107 ? -14.945 -7.746 -16.75 1 96.06 107 VAL B N 1
ATOM 2382 C CA . VAL B 1 107 ? -14.109 -7.258 -15.664 1 96.06 107 VAL B CA 1
ATOM 2383 C C . VAL B 1 107 ? -13.805 -5.777 -15.875 1 96.06 107 VAL B C 1
ATOM 2385 O O . VAL B 1 107 ? -13.445 -5.363 -16.969 1 96.06 107 VAL B O 1
ATOM 2388 N N . SER B 1 108 ? -13.984 -4.969 -14.844 1 95.94 108 SER B N 1
ATOM 2389 C CA . SER B 1 108 ? -13.578 -3.566 -14.773 1 95.94 108 SER B CA 1
ATOM 2390 C C . SER B 1 108 ? -12.656 -3.311 -13.594 1 95.94 108 SER B C 1
ATOM 2392 O O . SER B 1 108 ? -12.93 -3.756 -12.477 1 95.94 108 SER B O 1
ATOM 2394 N N . ILE B 1 109 ? -11.562 -2.736 -13.883 1 96.06 109 ILE B N 1
ATOM 2395 C CA . ILE B 1 109 ? -10.633 -2.316 -12.844 1 96.06 109 ILE B CA 1
ATOM 2396 C C . ILE B 1 109 ? -10.594 -0.792 -12.766 1 96.06 109 ILE B C 1
ATOM 2398 O O . ILE B 1 109 ? -10.32 -0.118 -13.758 1 96.06 109 ILE B O 1
ATOM 2402 N N . ARG B 1 110 ? -10.867 -0.274 -11.57 1 94.88 110 ARG B N 1
ATOM 2403 C CA . ARG B 1 110 ? -10.914 1.171 -11.375 1 94.88 110 ARG B CA 1
ATOM 2404 C C . ARG B 1 110 ? -10.133 1.578 -10.133 1 94.88 110 ARG B C 1
ATOM 2406 O O . ARG B 1 110 ? -9.922 0.766 -9.227 1 94.88 110 ARG B O 1
ATOM 2413 N N . LEU B 1 111 ? -9.688 2.756 -10.156 1 93.69 111 LEU B N 1
ATOM 2414 C CA . LEU B 1 111 ? -9.164 3.34 -8.922 1 93.69 111 LEU B CA 1
ATOM 2415 C C . LEU B 1 111 ? -10.289 3.717 -7.973 1 93.69 111 LEU B C 1
ATOM 2417 O O . LEU B 1 111 ? -11.406 3.996 -8.414 1 93.69 111 LEU B O 1
ATOM 2421 N N . ASN B 1 112 ? -9.938 3.705 -6.707 1 94.19 112 ASN B N 1
ATOM 2422 C CA . ASN B 1 112 ? -10.875 4.207 -5.711 1 94.19 112 ASN B CA 1
ATOM 2423 C C . ASN B 1 112 ? -11.414 5.582 -6.094 1 94.19 112 ASN B C 1
ATOM 2425 O O . ASN B 1 112 ? -10.664 6.457 -6.52 1 94.19 112 ASN B O 1
ATOM 2429 N N . PRO B 1 113 ? -12.727 5.828 -5.93 1 91.12 113 PRO B N 1
ATOM 2430 C CA . PRO B 1 113 ? -13.344 7.066 -6.414 1 91.12 113 PRO B CA 1
ATOM 2431 C C . PRO B 1 113 ? -12.75 8.312 -5.77 1 91.12 113 PRO B C 1
ATOM 2433 O O . PRO B 1 113 ? -12.633 9.352 -6.422 1 91.12 113 PRO B O 1
ATOM 2436 N N . VAL B 1 114 ? -12.445 8.234 -4.5 1 90.81 114 VAL B N 1
ATOM 2437 C CA . VAL B 1 114 ? -11.828 9.375 -3.832 1 90.81 114 VAL B CA 1
ATOM 2438 C C . VAL B 1 114 ? -10.484 9.688 -4.48 1 90.81 114 VAL B C 1
ATOM 2440 O O . VAL B 1 114 ? -10.211 10.836 -4.836 1 90.81 114 VAL B O 1
ATOM 2443 N N . LEU B 1 115 ? -9.758 8.703 -4.664 1 92.81 115 LEU B N 1
ATOM 2444 C CA . LEU B 1 115 ? -8.438 8.883 -5.266 1 92.81 115 LEU B CA 1
ATOM 2445 C C . LEU B 1 115 ? -8.555 9.383 -6.699 1 92.81 115 LEU B C 1
ATOM 2447 O O . LEU B 1 115 ? -7.906 10.367 -7.074 1 92.81 115 LEU B O 1
ATOM 2451 N N . SER B 1 116 ? -9.367 8.773 -7.488 1 93 116 SER B N 1
ATOM 2452 C CA . SER B 1 116 ? -9.477 9.086 -8.906 1 93 116 SER B CA 1
ATOM 2453 C C . SER B 1 116 ? -10.039 10.484 -9.125 1 93 116 SER B C 1
ATOM 2455 O O . SER B 1 116 ? -9.789 11.102 -10.164 1 93 116 SER B O 1
ATOM 2457 N N . SER B 1 117 ? -10.828 11.016 -8.156 1 93.12 117 SER B N 1
ATOM 2458 C CA . SER B 1 117 ? -11.375 12.367 -8.289 1 93.12 117 SER B CA 1
ATOM 2459 C C . SER B 1 117 ? -10.281 13.422 -8.172 1 93.12 117 SER B C 1
ATOM 2461 O O . SER B 1 117 ? -10.461 14.555 -8.617 1 93.12 117 SER B O 1
ATOM 2463 N N . TYR B 1 118 ? -9.148 13.039 -7.637 1 93.81 118 TYR B N 1
ATOM 2464 C CA . TYR B 1 118 ? -8.062 13.984 -7.402 1 93.81 118 TYR B CA 1
ATOM 2465 C C . TYR B 1 118 ? -6.945 13.805 -8.422 1 93.81 118 TYR B C 1
ATOM 2467 O O . TYR B 1 118 ? -5.969 14.555 -8.422 1 93.81 118 TYR B O 1
ATOM 2475 N N . LEU B 1 119 ? -7.043 12.781 -9.25 1 93.56 119 LEU B N 1
ATOM 2476 C CA . LEU B 1 119 ? -5.938 12.469 -10.156 1 93.56 119 LEU B CA 1
ATOM 2477 C C . LEU B 1 119 ? -6.344 12.688 -11.609 1 93.56 119 LEU B C 1
ATOM 2479 O O . LEU B 1 119 ? -7.504 12.477 -11.969 1 93.56 119 LEU B O 1
ATOM 2483 N N . GLU B 1 120 ? -5.402 13.102 -12.398 1 93.62 120 GLU B N 1
ATOM 2484 C CA . GLU B 1 120 ? -5.504 13.195 -13.852 1 93.62 120 GLU B CA 1
ATOM 2485 C C . GLU B 1 120 ? -4.184 12.812 -14.523 1 93.62 120 GLU B C 1
ATOM 2487 O O . GLU B 1 120 ? -3.141 12.766 -13.867 1 93.62 120 GLU B O 1
ATOM 2492 N N . ILE B 1 121 ? -4.273 12.484 -15.742 1 92.81 121 ILE B N 1
ATOM 2493 C CA . ILE B 1 121 ? -3.092 12.086 -16.5 1 92.81 121 ILE B CA 1
ATOM 2494 C C . ILE B 1 121 ? -2.902 13.016 -17.688 1 92.81 121 ILE B C 1
ATOM 2496 O O . ILE B 1 121 ? -3.836 13.234 -18.469 1 92.81 121 ILE B O 1
ATOM 2500 N N . GLY B 1 122 ? -1.723 13.641 -17.734 1 87.5 122 GLY B N 1
ATOM 2501 C CA . GLY B 1 122 ? -1.315 14.312 -18.953 1 87.5 122 GLY B CA 1
ATOM 2502 C C . GLY B 1 122 ? -0.808 13.367 -20.016 1 87.5 122 GLY B C 1
ATOM 2503 O O . GLY B 1 122 ? -0.076 12.422 -19.719 1 87.5 122 GLY B O 1
ATOM 2504 N N . TYR B 1 123 ? -1.323 13.531 -21.25 1 81.69 123 TYR B N 1
ATOM 2505 C CA . TYR B 1 123 ? -0.881 12.625 -22.312 1 81.69 123 TYR B CA 1
ATOM 2506 C C . TYR B 1 123 ? -0.854 13.344 -23.656 1 81.69 123 TYR B C 1
ATOM 2508 O O . TYR B 1 123 ? -1.402 14.438 -23.797 1 81.69 123 TYR B O 1
ATOM 2516 N N . THR B 1 124 ? 0.012 12.82 -24.5 1 76.56 124 THR B N 1
ATOM 2517 C CA . THR B 1 124 ? 0.077 13.289 -25.875 1 76.56 124 THR B CA 1
ATOM 2518 C C . THR B 1 124 ? -0.512 12.25 -26.828 1 76.56 124 THR B C 1
ATOM 2520 O O . THR B 1 124 ? -0.167 11.07 -26.766 1 76.56 124 THR B O 1
ATOM 2523 N N . VAL B 1 125 ? -1.555 12.555 -27.422 1 68.88 125 VAL B N 1
ATOM 2524 C CA . VAL B 1 125 ? -2.25 11.594 -28.281 1 68.88 125 VAL B CA 1
ATOM 2525 C C . VAL B 1 125 ? -1.779 11.742 -29.719 1 68.88 125 VAL B C 1
ATOM 2527 O O . VAL B 1 125 ? -1.715 12.859 -30.25 1 68.88 125 VAL B O 1
ATOM 2530 N N . ARG B 1 126 ? -1.135 10.625 -30.125 1 62.5 126 ARG B N 1
ATOM 2531 C CA . ARG B 1 126 ? -0.905 10.547 -31.562 1 62.5 126 ARG B CA 1
ATOM 2532 C C . ARG B 1 126 ? -2.035 9.789 -32.25 1 62.5 126 ARG B C 1
ATOM 2534 O O . ARG B 1 126 ? -2.188 8.578 -32.062 1 62.5 126 ARG B O 1
ATOM 2541 N N . GLY B 1 127 ? -3.143 10.609 -32.781 1 62.53 127 GLY B N 1
ATOM 2542 C CA . GLY B 1 127 ? -4.32 10.047 -33.438 1 62.53 127 GLY B CA 1
ATOM 2543 C C . GLY B 1 127 ? -5.457 9.781 -32.469 1 62.53 127 GLY B C 1
ATOM 2544 O O . GLY B 1 127 ? -5.469 10.305 -31.344 1 62.53 127 GLY B O 1
ATOM 2545 N N . LYS B 1 128 ? -6.598 9.227 -33 1 59.41 128 LYS B N 1
ATOM 2546 C CA . LYS B 1 128 ? -7.766 8.875 -32.188 1 59.41 128 LYS B CA 1
ATOM 2547 C C . LYS B 1 128 ? -7.492 7.652 -31.312 1 59.41 128 LYS B C 1
ATOM 2549 O O . LYS B 1 128 ? -7.371 6.535 -31.828 1 59.41 128 LYS B O 1
ATOM 2554 N N . THR B 1 129 ? -6.723 7.777 -30.125 1 64.38 129 THR B N 1
ATOM 2555 C CA . THR B 1 129 ? -6.473 6.566 -29.344 1 64.38 129 THR B CA 1
ATOM 2556 C C . THR B 1 129 ? -7.41 6.488 -28.141 1 64.38 129 THR B C 1
ATOM 2558 O O . THR B 1 129 ? -7.59 7.477 -27.438 1 64.38 129 THR B O 1
ATOM 2561 N N . HIS B 1 130 ? -8.109 5.27 -27.969 1 81 130 HIS B N 1
ATOM 2562 C CA . HIS B 1 130 ? -8.992 4.98 -26.844 1 81 130 HIS B CA 1
ATOM 2563 C C . HIS B 1 130 ? -8.227 4.316 -25.703 1 81 130 HIS B C 1
ATOM 2565 O O . HIS B 1 130 ? -8.758 4.168 -24.594 1 81 130 HIS B O 1
ATOM 2571 N N . THR B 1 131 ? -6.988 4.062 -25.922 1 86.69 131 THR B N 1
ATOM 2572 C CA . THR B 1 131 ? -6.148 3.445 -24.906 1 86.69 131 THR B CA 1
ATOM 2573 C C . THR B 1 131 ? -4.859 4.234 -24.719 1 86.69 131 THR B C 1
ATOM 2575 O O . THR B 1 131 ? -4.195 4.594 -25.688 1 86.69 131 THR B O 1
ATOM 2578 N N . LEU B 1 132 ? -4.602 4.566 -23.469 1 88.69 132 LEU B N 1
ATOM 2579 C CA . LEU B 1 132 ? -3.404 5.32 -23.109 1 88.69 132 LEU B CA 1
ATOM 2580 C C . LEU B 1 132 ? -2.439 4.457 -22.297 1 88.69 132 LEU B C 1
ATOM 2582 O O . LEU B 1 132 ? -2.805 3.932 -21.25 1 88.69 132 LEU B O 1
ATOM 2586 N N . SER B 1 133 ? -1.262 4.246 -22.844 1 87.38 133 SER B N 1
ATOM 2587 C CA . SER B 1 133 ? -0.206 3.607 -22.062 1 87.38 133 SER B CA 1
ATOM 2588 C C . SER B 1 133 ? 0.301 4.527 -20.969 1 87.38 133 SER B C 1
ATOM 2590 O O . SER B 1 133 ? 0.475 5.73 -21.172 1 87.38 133 SER B O 1
ATOM 2592 N N . LEU B 1 134 ? 0.579 3.951 -19.828 1 89.81 134 LEU B N 1
ATOM 2593 C CA . LEU B 1 134 ? 0.964 4.777 -18.688 1 89.81 134 LEU B CA 1
ATOM 2594 C C . LEU B 1 134 ? 2.48 4.895 -18.594 1 89.81 134 LEU B C 1
ATOM 2596 O O . LEU B 1 134 ? 2.998 5.617 -17.734 1 89.81 134 LEU B O 1
ATOM 2600 N N . GLN B 1 135 ? 3.203 4.254 -19.484 1 86.81 135 GLN B N 1
ATOM 2601 C CA . GLN B 1 135 ? 4.66 4.25 -19.422 1 86.81 135 GLN B CA 1
ATOM 2602 C C . GLN B 1 135 ? 5.219 5.668 -19.531 1 86.81 135 GLN B C 1
ATOM 2604 O O . GLN B 1 135 ? 6.203 6.008 -18.875 1 86.81 135 GLN B O 1
ATOM 2609 N N . ASP B 1 136 ? 4.602 6.465 -20.297 1 83.38 136 ASP B N 1
ATOM 2610 C CA . ASP B 1 136 ? 5.145 7.809 -20.484 1 83.38 136 ASP B CA 1
ATOM 2611 C C . ASP B 1 136 ? 4.195 8.867 -19.938 1 83.38 136 ASP B C 1
ATOM 2613 O O . ASP B 1 136 ? 4.367 10.062 -20.203 1 83.38 136 ASP B O 1
ATOM 2617 N N . ALA B 1 137 ? 3.234 8.484 -19.266 1 88.06 137 ALA B N 1
ATOM 2618 C CA . ALA B 1 137 ? 2.215 9.414 -18.781 1 88.06 137 ALA B CA 1
ATOM 2619 C C . ALA B 1 137 ? 2.682 10.141 -17.531 1 88.06 137 ALA B C 1
ATOM 2621 O O . ALA B 1 137 ? 3.467 9.602 -16.75 1 88.06 137 ALA B O 1
ATOM 2622 N N . LEU B 1 138 ? 2.24 11.352 -17.406 1 91.12 138 LEU B N 1
ATOM 2623 C CA . LEU B 1 138 ? 2.48 12.148 -16.219 1 91.12 138 LEU B CA 1
ATOM 2624 C C . LEU B 1 138 ? 1.213 12.266 -15.375 1 91.12 138 LEU B C 1
ATOM 2626 O O . LEU B 1 138 ? 0.147 12.602 -15.891 1 91.12 138 LEU B O 1
ATOM 2630 N N . LEU B 1 139 ? 1.381 11.906 -14.117 1 93.88 139 LEU B N 1
ATOM 2631 C CA . LEU B 1 139 ? 0.257 12.023 -13.195 1 93.88 139 LEU B CA 1
ATOM 2632 C C . LEU B 1 139 ? 0.188 13.422 -12.594 1 93.88 139 LEU B C 1
ATOM 2634 O O . LEU B 1 139 ? 1.216 13.992 -12.219 1 93.88 139 LEU B O 1
ATOM 2638 N N . ASN B 1 140 ? -1.009 13.922 -12.57 1 93.94 140 ASN B N 1
ATOM 2639 C CA . ASN B 1 140 ? -1.247 15.234 -11.977 1 93.94 140 ASN B CA 1
ATOM 2640 C C . ASN B 1 140 ? -2.273 15.156 -10.844 1 93.94 140 ASN B C 1
ATOM 2642 O O . ASN B 1 140 ? -3.232 14.383 -10.93 1 93.94 140 ASN B O 1
ATOM 2646 N N . ILE B 1 141 ? -2.033 16 -9.844 1 94.19 141 ILE B N 1
ATOM 2647 C CA . ILE B 1 141 ? -2.984 16.141 -8.75 1 94.19 141 ILE B CA 1
ATOM 2648 C C . ILE B 1 141 ? -3.811 17.406 -8.945 1 94.19 141 ILE B C 1
ATOM 2650 O O . ILE B 1 141 ? -3.264 18.516 -9.008 1 94.19 141 ILE B O 1
ATOM 2654 N N . ARG B 1 142 ? -5.082 17.297 -8.961 1 92.56 142 ARG B N 1
ATOM 2655 C CA . ARG B 1 142 ? -5.992 18.391 -9.32 1 92.56 142 ARG B CA 1
ATOM 2656 C C . ARG B 1 142 ? -6.074 19.422 -8.211 1 92.56 142 ARG B C 1
ATOM 2658 O O . ARG B 1 142 ? -6.152 20.625 -8.484 1 92.56 142 ARG B O 1
ATOM 2665 N N . SER B 1 143 ? -6.039 19.047 -7.004 1 91.88 143 SER B N 1
ATOM 2666 C CA . SER B 1 143 ? -6.129 19.953 -5.863 1 91.88 143 SER B CA 1
ATOM 2667 C C . SER B 1 143 ? -4.773 20.562 -5.539 1 91.88 143 SER B C 1
ATOM 2669 O O . SER B 1 143 ? -3.844 19.859 -5.145 1 91.88 143 SER B O 1
ATOM 2671 N N . TYR B 1 144 ? -4.746 21.875 -5.66 1 92 144 TYR B N 1
ATOM 2672 C CA . TYR B 1 144 ? -3.504 22.578 -5.352 1 92 144 TYR B CA 1
ATOM 2673 C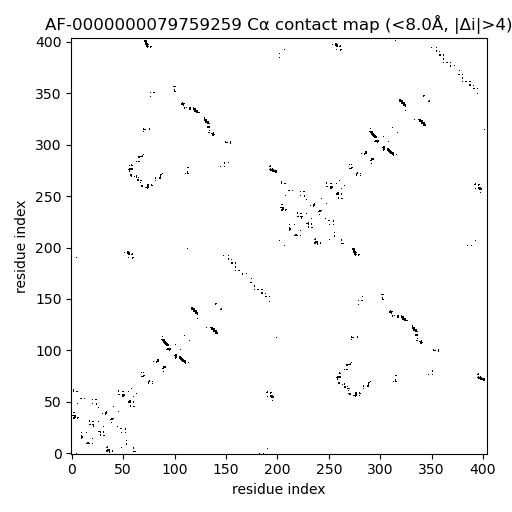 C . TYR B 1 144 ? -3.1 22.359 -3.898 1 92 144 TYR B C 1
ATOM 2675 O O . TYR B 1 144 ? -1.913 22.203 -3.594 1 92 144 TYR B O 1
ATOM 2683 N N . LYS B 1 145 ? -4.066 22.297 -3.074 1 91.75 145 LYS B N 1
ATOM 2684 C CA . LYS B 1 145 ? -3.787 22.078 -1.658 1 91.75 145 LYS B CA 1
ATOM 2685 C C . LYS B 1 145 ? -3.143 20.719 -1.426 1 91.75 145 LYS B C 1
ATOM 2687 O O . LYS B 1 145 ? -2.123 20.625 -0.739 1 91.75 145 LYS B O 1
ATOM 2692 N N . VAL B 1 146 ? -3.75 19.703 -1.989 1 92.56 146 VAL B N 1
ATOM 2693 C CA . VAL B 1 146 ? -3.223 18.344 -1.831 1 92.56 146 VAL B CA 1
ATOM 2694 C C . VAL B 1 146 ? -1.829 18.266 -2.449 1 92.56 146 VAL B C 1
ATOM 2696 O O . VAL B 1 146 ? -0.917 17.672 -1.863 1 92.56 146 VAL B O 1
ATOM 2699 N N . PHE B 1 147 ? -1.694 18.875 -3.592 1 94.81 147 PHE B N 1
ATOM 2700 C CA . PHE B 1 147 ? -0.414 18.875 -4.289 1 94.81 147 PHE B CA 1
ATOM 2701 C C . PHE B 1 147 ? 0.662 19.547 -3.445 1 94.81 147 PHE B C 1
ATOM 2703 O O . PHE B 1 147 ? 1.726 18.969 -3.213 1 94.81 147 PHE B O 1
ATOM 2710 N N . ASN B 1 148 ? 0.39 20.656 -2.961 1 93.75 148 ASN B N 1
ATOM 2711 C CA . ASN B 1 148 ? 1.341 21.406 -2.152 1 93.75 148 ASN B CA 1
ATOM 2712 C C . ASN B 1 148 ? 1.684 20.672 -0.858 1 93.75 148 ASN B C 1
ATOM 2714 O O . ASN B 1 148 ? 2.842 20.656 -0.437 1 93.75 148 ASN B O 1
ATOM 2718 N N . ASP B 1 149 ? 0.678 20.156 -0.196 1 93.56 149 ASP B N 1
ATOM 2719 C CA . ASP B 1 149 ? 0.893 19.406 1.039 1 93.56 149 ASP B CA 1
ATOM 2720 C C . ASP B 1 149 ? 1.783 18.188 0.796 1 93.56 149 ASP B C 1
ATOM 2722 O O . ASP B 1 149 ? 2.637 17.859 1.624 1 93.56 149 ASP B O 1
ATOM 2726 N N . LEU B 1 150 ? 1.587 17.531 -0.312 1 94.94 150 LEU B N 1
ATOM 2727 C CA . LEU B 1 150 ? 2.418 16.391 -0.663 1 94.94 150 LEU B CA 1
ATOM 2728 C C . LEU B 1 150 ? 3.871 16.812 -0.849 1 94.94 150 LEU B C 1
ATOM 2730 O O . LEU B 1 150 ? 4.785 16.094 -0.435 1 94.94 150 LEU B O 1
ATOM 2734 N N . LEU B 1 151 ? 4.105 17.922 -1.434 1 95.19 151 LEU B N 1
ATOM 2735 C CA . LEU B 1 151 ? 5.465 18.406 -1.653 1 95.19 151 LEU B CA 1
ATOM 2736 C C . LEU B 1 151 ? 6.137 18.75 -0.331 1 95.19 151 LEU B C 1
ATOM 2738 O O . LEU B 1 151 ? 7.34 18.547 -0.166 1 95.19 151 LEU B O 1
ATOM 2742 N N . LYS B 1 152 ? 5.367 19.297 0.576 1 92.5 152 LYS B N 1
ATOM 2743 C CA . LYS B 1 152 ? 5.891 19.562 1.914 1 92.5 152 LYS B CA 1
ATOM 2744 C C . LYS B 1 152 ? 6.359 18.266 2.582 1 92.5 152 LYS B C 1
ATOM 2746 O O . LYS B 1 152 ? 7.438 18.219 3.178 1 92.5 152 LYS B O 1
ATOM 2751 N N . TRP B 1 153 ? 5.559 17.297 2.434 1 93.94 153 TRP B N 1
ATOM 2752 C CA . TRP B 1 153 ? 5.93 16 2.986 1 93.94 153 TRP B CA 1
ATOM 2753 C C . TRP B 1 153 ? 7.176 15.453 2.301 1 93.94 153 TRP B C 1
ATOM 2755 O O . TRP B 1 153 ? 8.07 14.922 2.959 1 93.94 153 TRP B O 1
ATOM 2765 N N . GLU B 1 154 ? 7.148 15.555 0.98 1 94.94 154 GLU B N 1
ATOM 2766 C CA . GLU B 1 154 ? 8.273 15.047 0.197 1 94.94 154 GLU B CA 1
ATOM 2767 C C . GLU B 1 154 ? 9.586 15.68 0.636 1 94.94 154 GLU B C 1
ATOM 2769 O O . GLU B 1 154 ? 10.609 15 0.739 1 94.94 154 GLU B O 1
ATOM 2774 N N . LYS B 1 155 ? 9.586 16.953 0.895 1 93.19 155 LYS B N 1
ATOM 2775 C CA . LYS B 1 155 ? 10.773 17.641 1.393 1 93.19 155 LYS B CA 1
ATOM 2776 C C . LYS B 1 155 ? 11.234 17.047 2.721 1 93.19 155 LYS B C 1
ATOM 2778 O O . LYS B 1 155 ? 12.422 16.766 2.902 1 93.19 155 LYS B O 1
ATOM 2783 N N . MET B 1 156 ? 10.297 16.906 3.611 1 91.75 156 MET B N 1
ATOM 2784 C CA . MET B 1 156 ? 10.641 16.344 4.918 1 91.75 156 MET B CA 1
ATOM 2785 C C . MET B 1 156 ? 11.211 14.945 4.781 1 91.75 156 MET B C 1
ATOM 2787 O O . MET B 1 156 ? 12.188 14.602 5.453 1 91.75 156 MET B O 1
ATOM 2791 N N . ASN B 1 157 ? 10.562 14.172 3.965 1 92 157 ASN B N 1
ATOM 2792 C CA . ASN B 1 157 ? 11.047 12.82 3.725 1 92 157 ASN B CA 1
ATOM 2793 C C . ASN B 1 157 ? 12.445 12.82 3.117 1 92 157 ASN B C 1
ATOM 2795 O O . ASN B 1 157 ? 13.281 11.984 3.465 1 92 157 ASN B O 1
ATOM 2799 N N . TYR B 1 158 ? 12.672 13.75 2.223 1 92.12 158 TYR B N 1
ATOM 2800 C CA . TYR B 1 158 ? 13.984 13.898 1.598 1 92.12 158 TYR B CA 1
ATOM 2801 C C . TYR B 1 158 ? 15.055 14.211 2.637 1 92.12 158 TYR B C 1
ATOM 2803 O O . TYR B 1 158 ? 16.125 13.594 2.643 1 92.12 158 TYR B O 1
ATOM 2811 N N . LEU B 1 159 ? 14.758 15.125 3.504 1 89.75 159 LEU B N 1
ATOM 2812 C CA . LEU B 1 159 ? 15.688 15.508 4.562 1 89.75 159 LEU B CA 1
ATOM 2813 C C . LEU B 1 159 ? 15.953 14.344 5.508 1 89.75 159 LEU B C 1
ATOM 2815 O O . LEU B 1 159 ? 17.094 14.117 5.914 1 89.75 159 LEU B O 1
ATOM 2819 N N . TYR B 1 160 ? 14.922 13.68 5.762 1 91.56 160 TYR B N 1
ATOM 2820 C CA . TYR B 1 160 ? 15.039 12.523 6.641 1 91.56 160 TYR B CA 1
ATOM 2821 C C . TYR B 1 160 ? 15.93 11.453 6.023 1 91.56 160 TYR B C 1
ATOM 2823 O O . TYR B 1 160 ? 16.859 10.961 6.672 1 91.56 160 TYR B O 1
ATOM 2831 N N . GLN B 1 161 ? 15.664 11.125 4.812 1 90.31 161 GLN B N 1
ATOM 2832 C CA . GLN B 1 161 ? 16.453 10.109 4.121 1 90.31 161 GLN B CA 1
ATOM 2833 C C . GLN B 1 161 ? 17.906 10.531 3.979 1 90.31 161 GLN B C 1
ATOM 2835 O O . GLN B 1 161 ? 18.812 9.711 4.094 1 90.31 161 GLN B O 1
ATOM 2840 N N . SER B 1 162 ? 18.125 11.797 3.674 1 88.88 162 SER B N 1
ATOM 2841 C CA . SER B 1 162 ? 19.484 12.336 3.562 1 88.88 162 SER B CA 1
ATOM 2842 C C . SER B 1 162 ? 20.234 12.203 4.879 1 88.88 162 SER B C 1
ATOM 2844 O O . SER B 1 162 ? 21.422 11.859 4.891 1 88.88 162 SER B O 1
ATOM 2846 N N . ALA B 1 163 ? 19.531 12.469 5.938 1 88 163 ALA B N 1
ATOM 2847 C CA . ALA B 1 163 ? 20.141 12.352 7.262 1 88 163 ALA B CA 1
ATOM 2848 C C . ALA B 1 163 ? 20.516 10.906 7.57 1 88 163 ALA B C 1
ATOM 2850 O O . ALA B 1 163 ? 21.594 10.641 8.117 1 88 163 ALA B O 1
ATOM 2851 N N . LEU B 1 164 ? 19.688 9.977 7.219 1 88.19 164 LEU B N 1
ATOM 2852 C CA . LEU B 1 164 ? 19.953 8.555 7.434 1 88.19 164 LEU B CA 1
ATOM 2853 C C . LEU B 1 164 ? 21.172 8.109 6.652 1 88.19 164 LEU B C 1
ATOM 2855 O O . LEU B 1 164 ? 22.031 7.387 7.18 1 88.19 164 LEU B O 1
ATOM 2859 N N . LYS B 1 165 ? 21.266 8.547 5.441 1 87.62 165 LYS B N 1
ATOM 2860 C CA . LYS B 1 165 ? 22.375 8.172 4.566 1 87.62 165 LYS B CA 1
ATOM 2861 C C . LYS B 1 165 ? 23.703 8.719 5.094 1 87.62 165 LYS B C 1
ATOM 2863 O O . LYS B 1 165 ? 24.719 8.031 5.047 1 87.62 165 LYS B O 1
ATOM 2868 N N . SER B 1 166 ? 23.656 9.906 5.582 1 86.94 166 SER B N 1
ATOM 2869 C CA . SER B 1 166 ? 24.859 10.562 6.094 1 86.94 166 SER B CA 1
ATOM 2870 C C . SER B 1 166 ? 25.344 9.914 7.387 1 86.94 166 SER B C 1
ATOM 2872 O O . SER B 1 166 ? 26.547 9.883 7.664 1 86.94 166 SER B O 1
ATOM 2874 N N . ALA B 1 167 ? 24.406 9.43 8.195 1 87.38 167 ALA B N 1
ATOM 2875 C CA . ALA B 1 167 ? 24.719 8.836 9.492 1 87.38 167 ALA B CA 1
ATOM 2876 C C . ALA B 1 167 ? 25.375 7.465 9.32 1 87.38 167 ALA B C 1
ATOM 2878 O O . ALA B 1 167 ? 26.188 7.047 10.141 1 87.38 167 ALA B O 1
ATOM 2879 N N . GLY B 1 168 ? 25.078 6.801 8.172 1 81.69 168 GLY B N 1
ATOM 2880 C CA . GLY B 1 168 ? 25.609 5.473 7.922 1 81.69 168 GLY B CA 1
ATOM 2881 C C . GLY B 1 168 ? 25.047 4.418 8.852 1 81.69 168 GLY B C 1
ATOM 2882 O O . GLY B 1 168 ? 24.031 4.648 9.508 1 81.69 168 GLY B O 1
ATOM 2883 N N . ASP B 1 169 ? 25.672 3.277 8.945 1 79.75 169 ASP B N 1
ATOM 2884 C CA . ASP B 1 169 ? 25.125 2.104 9.625 1 79.75 169 ASP B CA 1
ATOM 2885 C C . ASP B 1 169 ? 25.391 2.168 11.125 1 79.75 169 ASP B C 1
ATOM 2887 O O . ASP B 1 169 ? 24.672 1.551 11.914 1 79.75 169 ASP B O 1
ATOM 2891 N N . ASN B 1 170 ? 26.422 2.859 11.508 1 86.5 170 ASN B N 1
ATOM 2892 C CA . ASN B 1 170 ? 26.797 2.922 12.914 1 86.5 170 ASN B CA 1
ATOM 2893 C C . ASN B 1 170 ? 27.047 4.359 13.359 1 86.5 170 ASN B C 1
ATOM 2895 O O . ASN B 1 170 ? 28.188 4.734 13.641 1 86.5 170 ASN B O 1
ATOM 2899 N N . PRO B 1 171 ? 26.031 5.109 13.422 1 86.38 171 PRO B N 1
ATOM 2900 C CA . PRO B 1 171 ? 26.203 6.512 13.812 1 86.38 171 PRO B CA 1
ATOM 2901 C C . PRO B 1 171 ? 26.594 6.668 15.281 1 86.38 171 PRO B C 1
ATOM 2903 O O . PRO B 1 171 ? 26.234 5.828 16.109 1 86.38 171 PRO B O 1
ATOM 2906 N N . ASN B 1 172 ? 27.422 7.68 15.477 1 89.19 172 ASN B N 1
ATOM 2907 C CA . ASN B 1 172 ? 27.719 7.992 16.875 1 89.19 172 ASN B CA 1
ATOM 2908 C C . ASN B 1 172 ? 26.484 8.516 17.594 1 89.19 172 ASN B C 1
ATOM 2910 O O . ASN B 1 172 ? 25.422 8.688 17 1 89.19 172 ASN B O 1
ATOM 2914 N N . GLU B 1 173 ? 26.594 8.656 18.859 1 89.81 173 GLU B N 1
ATOM 2915 C CA . GLU B 1 173 ? 25.453 9 19.703 1 89.81 173 GLU B CA 1
ATOM 2916 C C . GLU B 1 173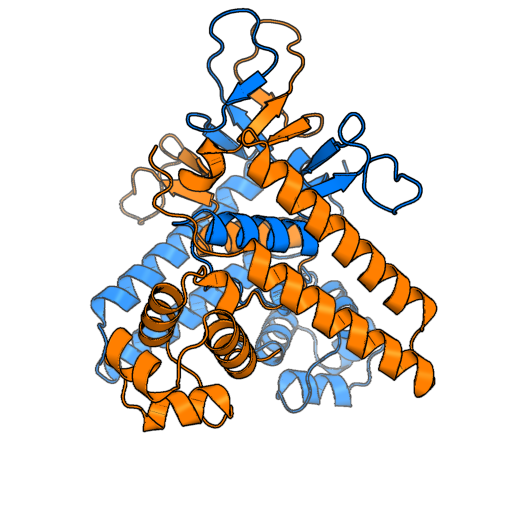 ? 24.828 10.328 19.281 1 89.81 173 GLU B C 1
ATOM 2918 O O . GLU B 1 173 ? 23.609 10.453 19.219 1 89.81 173 GLU B O 1
ATOM 2923 N N . ALA B 1 174 ? 25.703 11.305 19 1 88.69 174 ALA B N 1
ATOM 2924 C CA . ALA B 1 174 ? 25.203 12.625 18.625 1 88.69 174 ALA B CA 1
ATOM 2925 C C . ALA B 1 174 ? 24.438 12.562 17.297 1 88.69 174 ALA B C 1
ATOM 2927 O O . ALA B 1 174 ? 23.375 13.172 17.172 1 88.69 174 ALA B O 1
ATOM 2928 N N . THR B 1 175 ? 24.938 11.836 16.375 1 89.38 175 THR B N 1
ATOM 2929 C CA . THR B 1 175 ? 24.297 11.656 15.062 1 89.38 175 THR B CA 1
ATOM 2930 C C . THR B 1 175 ? 22.984 10.914 15.203 1 89.38 175 THR B C 1
ATOM 2932 O O . THR B 1 175 ? 22 11.258 14.555 1 89.38 175 THR B O 1
ATOM 2935 N N . GLN B 1 176 ? 22.984 10.016 16.047 1 89.94 176 GLN B N 1
ATOM 2936 C CA . GLN B 1 176 ? 21.766 9.25 16.281 1 89.94 176 GLN B CA 1
ATOM 2937 C C . GLN B 1 176 ? 20.672 10.133 16.891 1 89.94 176 GLN B C 1
ATOM 2939 O O . GLN B 1 176 ? 19.5 10.039 16.516 1 89.94 176 GLN B O 1
ATOM 2944 N N . ALA B 1 177 ? 21.125 10.922 17.812 1 89.94 177 ALA B N 1
ATOM 2945 C CA . ALA B 1 177 ? 20.172 11.836 18.438 1 89.94 177 ALA B CA 1
ATOM 2946 C C . ALA B 1 177 ? 19.547 12.781 17.406 1 89.94 177 ALA B C 1
ATOM 2948 O O . ALA B 1 177 ? 18.359 13.055 17.453 1 89.94 177 ALA B O 1
ATOM 2949 N N . ALA B 1 178 ? 20.359 13.242 16.5 1 87.69 178 ALA B N 1
ATOM 2950 C CA . ALA B 1 178 ? 19.891 14.117 15.445 1 87.69 178 ALA B CA 1
ATOM 2951 C C . ALA B 1 178 ? 18.906 13.398 14.531 1 87.69 178 ALA B C 1
ATOM 2953 O O . ALA B 1 178 ? 17.875 13.961 14.141 1 87.69 178 ALA B O 1
ATOM 2954 N N . ILE B 1 179 ? 19.141 12.164 14.305 1 88.75 179 ILE B N 1
ATOM 2955 C CA . ILE B 1 179 ? 18.266 11.344 13.469 1 88.75 179 ILE B CA 1
ATOM 2956 C C . ILE B 1 179 ? 16.922 11.141 14.18 1 88.75 179 ILE B C 1
ATOM 2958 O O . ILE B 1 179 ? 15.859 11.219 13.547 1 88.75 179 ILE B O 1
ATOM 2962 N N . ASP B 1 180 ? 17.016 10.914 15.383 1 88.88 180 ASP B N 1
ATOM 2963 C CA . ASP B 1 180 ? 15.797 10.703 16.156 1 88.88 180 ASP B CA 1
ATOM 2964 C C . ASP B 1 180 ? 14.914 11.953 16.141 1 88.88 180 ASP B C 1
ATOM 2966 O O . ASP B 1 180 ? 13.688 11.852 16.031 1 88.88 180 ASP B O 1
ATOM 2970 N N . GLU B 1 181 ? 15.555 13.078 16.219 1 89.69 181 GLU B N 1
ATOM 2971 C CA . GLU B 1 181 ? 14.82 14.344 16.203 1 89.69 181 GLU B CA 1
ATOM 2972 C C . GLU B 1 181 ? 14.148 14.562 14.852 1 89.69 181 GLU B C 1
ATOM 2974 O O . GLU B 1 181 ? 12.984 14.977 14.789 1 89.69 181 GLU B O 1
ATOM 2979 N N . ILE B 1 182 ? 14.875 14.266 13.844 1 88.81 182 ILE B N 1
ATOM 2980 C CA . ILE B 1 182 ? 14.32 14.438 12.5 1 88.81 182 ILE B CA 1
ATOM 2981 C C . ILE B 1 182 ? 13.188 13.438 12.289 1 88.81 182 ILE B C 1
ATOM 2983 O O . ILE B 1 182 ? 12.18 13.766 11.656 1 88.81 182 ILE B O 1
ATOM 2987 N N . THR B 1 183 ? 13.359 12.273 12.797 1 89.19 183 THR B N 1
ATOM 2988 C CA . THR B 1 183 ? 12.328 11.242 12.695 1 89.19 183 THR B CA 1
ATOM 2989 C C . THR B 1 183 ? 11.039 11.695 13.367 1 89.19 183 THR B C 1
ATOM 2991 O O . THR B 1 183 ? 9.961 11.578 12.789 1 89.19 183 THR B O 1
ATOM 2994 N N . GLU B 1 184 ? 11.227 12.227 14.516 1 87.88 184 GLU B N 1
ATOM 2995 C CA . GLU B 1 184 ? 10.055 12.703 15.258 1 87.88 184 GLU B CA 1
ATOM 2996 C C . GLU B 1 184 ? 9.383 13.867 14.539 1 87.88 184 GLU B C 1
ATOM 2998 O O . GLU B 1 184 ? 8.148 13.93 14.469 1 87.88 184 GLU B O 1
ATOM 3003 N N . THR B 1 185 ? 10.141 14.734 13.992 1 89.44 185 THR B N 1
ATOM 3004 C CA . THR B 1 185 ? 9.609 15.875 13.25 1 89.44 185 THR B CA 1
ATOM 3005 C C . THR B 1 185 ? 8.859 15.414 12.008 1 89.44 185 THR B C 1
ATOM 3007 O O . THR B 1 185 ? 7.781 15.93 11.703 1 89.44 185 THR B O 1
ATOM 3010 N N . LYS B 1 186 ? 9.461 14.461 11.359 1 90.31 186 LYS B N 1
ATOM 3011 C CA . LYS B 1 186 ? 8.812 13.914 10.172 1 90.31 186 LYS B CA 1
ATOM 3012 C C . LYS B 1 186 ? 7.457 13.305 10.523 1 90.31 186 LYS B C 1
ATOM 3014 O O . LYS B 1 186 ? 6.473 13.531 9.812 1 90.31 186 LYS B O 1
ATOM 3019 N N . GLU B 1 187 ? 7.402 12.586 11.57 1 88.62 187 GLU B N 1
ATOM 3020 C CA . GLU B 1 187 ? 6.168 11.93 11.992 1 88.62 187 GLU B CA 1
ATOM 3021 C C . GLU B 1 187 ? 5.098 12.953 12.367 1 88.62 187 GLU B C 1
ATOM 3023 O O . GLU B 1 187 ? 3.918 12.766 12.07 1 88.62 187 GLU B O 1
ATOM 3028 N N . LYS B 1 188 ? 5.52 13.992 12.977 1 89.31 188 LYS B N 1
ATOM 3029 C CA . LYS B 1 188 ? 4.59 15.055 13.344 1 89.31 188 LYS B CA 1
ATOM 3030 C C . LYS B 1 188 ? 4.043 15.758 12.102 1 89.31 188 LYS B C 1
ATOM 3032 O O . LYS B 1 188 ? 2.85 16.047 12.023 1 89.31 188 LYS B O 1
ATOM 3037 N N . VAL B 1 189 ? 4.898 15.984 11.164 1 88.88 189 VAL B N 1
ATOM 3038 C CA . VAL B 1 189 ? 4.477 16.594 9.914 1 88.88 189 VAL B CA 1
ATOM 3039 C C . VAL B 1 189 ? 3.477 15.688 9.195 1 88.88 189 VAL B C 1
ATOM 3041 O O . VAL B 1 189 ? 2.455 16.156 8.688 1 88.88 189 VAL B O 1
ATOM 3044 N N . GLU B 1 190 ? 3.75 14.43 9.211 1 90.69 190 GLU B N 1
ATOM 3045 C CA . GLU B 1 190 ? 2.857 13.461 8.578 1 90.69 190 GLU B CA 1
ATOM 3046 C C . GLU B 1 190 ? 1.479 13.469 9.234 1 90.69 190 GLU B C 1
ATOM 3048 O O . GLU B 1 190 ? 0.457 13.422 8.547 1 90.69 190 GLU B O 1
ATOM 3053 N N . LEU B 1 191 ? 1.488 13.555 10.508 1 90.19 191 LEU B N 1
ATOM 3054 C CA . LEU B 1 191 ? 0.22 13.602 11.227 1 90.19 191 LEU B CA 1
ATOM 3055 C C . LEU B 1 191 ? -0.556 14.867 10.883 1 90.19 191 LEU B C 1
ATOM 3057 O O . LEU B 1 191 ? -1.762 14.812 10.625 1 90.19 191 LEU B O 1
ATOM 3061 N N . GLU B 1 192 ? 0.091 15.945 10.781 1 89.38 192 GLU B N 1
ATOM 3062 C CA . GLU B 1 192 ? -0.54 17.234 10.508 1 89.38 192 GLU B CA 1
ATOM 3063 C C . GLU B 1 192 ? -1.114 17.266 9.094 1 89.38 192 GLU B C 1
ATOM 3065 O O . GLU B 1 192 ? -2.168 17.875 8.859 1 89.38 192 GLU B O 1
ATOM 3070 N N . LEU B 1 193 ? -0.453 16.609 8.234 1 91.5 193 LEU B N 1
ATOM 3071 C CA . LEU B 1 193 ? -0.866 16.625 6.84 1 91.5 193 LEU B CA 1
ATOM 3072 C C . LEU B 1 193 ? -2.035 15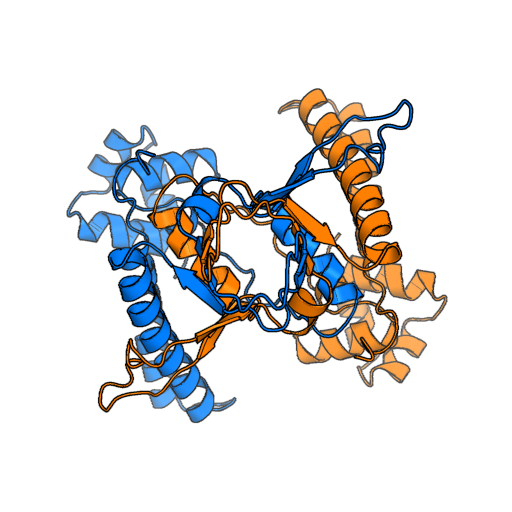.672 6.602 1 91.5 193 LEU B C 1
ATOM 3074 O O . LEU B 1 193 ? -2.664 15.711 5.543 1 91.5 193 LEU B O 1
ATOM 3078 N N . GLN B 1 194 ? -2.326 14.883 7.578 1 91.69 194 GLN B N 1
ATOM 3079 C CA . GLN B 1 194 ? -3.4 13.906 7.43 1 91.69 194 GLN B CA 1
ATOM 3080 C C . GLN B 1 194 ? -4.602 14.273 8.297 1 91.69 194 GLN B C 1
ATOM 3082 O O . GLN B 1 194 ? -5.395 13.406 8.672 1 91.69 194 GLN B O 1
ATOM 3087 N N . LYS B 1 195 ? -4.637 15.453 8.688 1 89.25 195 LYS B N 1
ATOM 3088 C CA . LYS B 1 195 ? -5.844 15.945 9.344 1 89.25 195 LYS B CA 1
ATOM 3089 C C . LYS B 1 195 ? -7.062 15.797 8.438 1 89.25 195 LYS B C 1
ATOM 3091 O O . LYS B 1 195 ? -6.961 15.961 7.219 1 89.25 195 LYS B O 1
ATOM 3096 N N . SER B 1 196 ? -8.164 15.273 9.031 1 70.69 196 SER B N 1
ATOM 3097 C CA . SER B 1 196 ? -9.383 14.938 8.297 1 70.69 196 SER B CA 1
ATOM 3098 C C . SER B 1 196 ? -10.125 16.203 7.855 1 70.69 196 SER B C 1
ATOM 3100 O O . SER B 1 196 ? -10.438 17.062 8.68 1 70.69 196 SER B O 1
ATOM 3102 N N . GLN B 1 197 ? -9.641 16.953 6.953 1 64.31 197 GLN B N 1
ATOM 3103 C CA . GLN B 1 197 ? -10.5 18.031 6.488 1 64.31 197 GLN B CA 1
ATOM 3104 C C . GLN B 1 197 ? -11.812 17.484 5.93 1 64.31 197 GLN B C 1
ATOM 3106 O O . GLN B 1 197 ? -11.867 16.344 5.457 1 64.31 197 GLN B O 1
ATOM 3111 N N . MET B 1 198 ? -13.094 18.047 6.441 1 54.06 198 MET B N 1
ATOM 3112 C CA . MET B 1 198 ? -14.445 17.625 6.082 1 54.06 198 MET B CA 1
ATOM 3113 C C . MET B 1 198 ? -14.469 16.969 4.711 1 54.06 198 MET B C 1
ATOM 3115 O O . MET B 1 198 ? -13.531 17.109 3.928 1 54.06 198 MET B O 1
ATOM 3119 N N . ALA B 1 199 ? -15.805 16.25 4.434 1 49.47 199 ALA B N 1
ATOM 3120 C CA . ALA B 1 199 ? -16.312 15.336 3.414 1 49.47 199 ALA B CA 1
ATOM 3121 C C . ALA B 1 199 ? -15.852 15.766 2.021 1 49.47 199 ALA B C 1
ATOM 3123 O O . ALA B 1 199 ? -15.891 16.953 1.687 1 49.47 199 ALA B O 1
ATOM 3124 N N . LEU B 1 200 ? -14.914 14.922 1.395 1 43.53 200 LEU B N 1
ATOM 3125 C CA . LEU B 1 200 ? -14.672 15.07 -0.036 1 43.53 200 LEU B CA 1
ATOM 3126 C C . LEU B 1 200 ? -15.961 15.438 -0.768 1 43.53 200 LEU B C 1
ATOM 3128 O O . LEU B 1 200 ? -16.875 14.609 -0.872 1 43.53 200 LEU B O 1
ATOM 3132 N N . CYS B 1 201 ? -16.719 16.438 -0.37 1 34.41 201 CYS B N 1
ATOM 3133 C CA . CYS B 1 201 ? -17.906 16.812 -1.134 1 34.41 201 CYS B CA 1
ATOM 3134 C C . CYS B 1 201 ? -17.641 16.688 -2.631 1 34.41 201 CYS B C 1
ATOM 3136 O O . CYS B 1 201 ? -16.75 17.359 -3.164 1 34.41 201 CYS B O 1
ATOM 3138 N N . PHE B 1 202 ? -17.703 15.422 -3.146 1 31.48 202 PHE B N 1
ATOM 3139 C CA . PHE B 1 202 ? -17.859 15.453 -4.594 1 31.48 202 PHE B CA 1
ATOM 3140 C C . PHE B 1 202 ? -19.031 16.344 -4.984 1 31.48 202 PHE B C 1
ATOM 3142 O O . PHE B 1 202 ? -20.016 16.453 -4.242 1 31.48 202 PHE B O 1
#

Organism: Clostridium scindens (strain ATCC 35704 / DSM 5676 / VPI 13733 / 19) (NCBI:txid411468)

Solvent-accessible surface area (backbone atoms only — not comparable to full-atom values): 21726 Å² total; per-residue (Å²): 131,52,53,21,48,45,49,48,50,47,39,54,73,74,68,53,52,67,61,54,49,17,64,69,49,73,44,59,50,67,55,52,55,30,22,47,67,62,76,39,78,74,50,72,72,55,42,46,37,48,19,59,68,59,42,30,16,54,30,50,47,68,51,77,82,54,64,76,50,55,73,75,34,54,4,12,46,43,42,49,52,50,48,35,40,73,34,49,46,36,41,78,48,55,51,65,46,95,86,53,39,62,38,76,95,49,57,44,32,33,60,27,65,70,59,18,68,38,33,30,33,41,51,82,73,81,71,96,62,49,62,43,64,40,66,81,32,37,50,41,61,71,43,64,66,60,45,51,52,50,46,54,48,48,32,46,50,48,53,45,54,51,52,50,62,72,42,53,95,75,48,54,70,70,54,44,52,52,48,51,52,45,50,53,50,44,52,51,51,53,43,63,62,8,34,36,50,81,71,68,73,121,130,53,53,21,48,44,50,46,52,48,37,54,74,73,68,52,51,69,61,54,50,17,64,71,48,72,44,56,50,66,54,52,54,30,22,48,66,63,76,40,78,73,50,70,72,55,42,46,37,47,19,58,67,60,42,31,16,55,29,52,48,70,50,63,83,84,41,84,48,55,74,75,33,54,4,11,45,44,41,49,53,51,48,35,39,63,32,48,45,35,42,78,49,56,51,64,46,97,85,52,39,63,38,76,95,50,55,44,32,32,61,29,67,68,58,19,68,38,34,31,34,42,51,84,73,85,68,97,63,50,62,44,65,38,67,82,33,37,50,40,61,70,44,64,65,61,46,53,54,49,47,54,48,50,31,45,51,49,53,43,53,50,52,50,62,72,42,52,93,74,48,52,70,69,54,44,52,52,49,52,52,45,50,52,51,43,53,50,50,52,42,64,64,8,34,36,49,78,72,69,74,121

pLDDT: mean 89.14, std 11.03, range [31.48, 98.31]

Foldseek 3Di:
DALLCLLVVLCVVVPDDLVVLCVQQVHDSVVNVCSNVVVDPDDLSSLCSSCVSSQFDSCLRVPDPPVPQDDDDVVSVVVVVVVCPVVQQKDWDADADPVRDHDPVGIDIDGDPLVVVQKDKDDDDDPDDPDDDCPPIDIDGNDPLLVVLVVVLVVLVVVLVVLDVVCPDDRDPVSVVVSVVSVVVSSVSSRVSRRNDDDPPD/DALLCLLVVLCVVVPDDLVVLCVQQVHDSVVNVCSNVVVDPDDLSSLCSSCVSSQFDSCLRVPDPPPPQDDDDVVSVVVVVVVCVVVQQKDWDADADPVRDHDPVGIDIDGDPLVVVQKDKDDDDDPDDPDDDCPPIDIDGNDPLLVVLVVVLVVLVVVLVVLDVVCPDDRDPVSVVVSVVSVVVSSVSSRVSRRNDDDPPD

Secondary structure (DSSP, 8-state):
--HHHHHHHHHHHTT--HHHHHHHHT--HHHHHHHHTTSS---HHHHHHHHHHHTB-HHHHH---GGG---SSHHHHHHHHHHHHHTTSEEEE--B-TTSPBPGGG-EEEE-HHHHHHEEEE----SS-SEEESTT-EEEES-HHHHHHHHHHHHHHHHHHHHHHHH-SS--HHHHHHHHHHHHHHHHHHHHHTB--S----/--HHHHHHHHHHHTT--HHHHHHHHT--HHHHHHHHTTSS---HHHHHHHHHHHTB-HHHHH---------SSHHHHHHHHHHHHHTTSEEEE--B-TTSPBPGGG-EEEE-HHHHHHEEEE---SSS-SEEESTT-EEEES-HHHHHHHHHHHHHHHHHHHHHHHH-SS--HHHHHHHHHHHHHHHHHHHHHTB--S----

Sequence (404 aa):
MTVGEKIKYCRKQIGITQDKLAELTGIHPVSIRKYETNKMQPQPPQLEKIAAALGVSYNALNGSDTAGLRLETVGDLMGILMVLCNSSILQISGERGEDKLLKDNTVSIRLNPVLSSYLEIGYTVRGKTHTLSLQDALLNIRSYKVFNDLLKWEKMNYLYQSALKSAGDNPNEATQAAIDEITETKEKVELELQKSQMALCFMTVGEKIKYCRKQIGITQDKLAELTGIHPVSIRKYETNKMQPQPPQLEKIAAALGVSYNALNGSDTAGLRLETVGDLMGILMVLCNSSILQISGERGEDKLLKDNTVSIRLNPVLSSYLEIGYTVRGKTHTLSLQDALLNIRSYKVFNDLLKWEKMNYLYQSALKSAGDNPNEATQAAIDEITETKEKVELELQKSQMALCF